Protein AF-A0A8B6GNH7-F1 (afdb_monomer)

Sequence (409 aa):
MNNDRKPNVSIVDEAGMYIAVHKNNKDAKFLVDTGATLSIISSSFYYQLNNKPILEECNKQITSANGGFLTVKGKGTFNVRIGDTFFQVEAVVADIRADGILGLDFLKDNDCVIDVVAKKLIVSGKDYPVQFEGKLGCYRIVAAETISIPPESEMVISCVVCVPKGQTMKHFEGIVEPLENKLEQNGPLVARTLVNTDDQVPIRLMNLCKEVQIIHKGTSIGQVHEVISISDQKQHNADPEISLRPDLQNLLEKSSKHLNSDQERQLRELILRYKESFAETDKDLGRTTLVKHKINTGDAPAFKEPPRRTPVHLQCELDKNIDEMLEKDILEGESVEPLESPETLSDINEEIVEREPEVLEHVESGPIEGEEQHTLEEGPRENIGTSSNFSNWSGRRRQPPVWMKDYSD

Structure (mmCIF, N/CA/C/O backbone):
data_AF-A0A8B6GNH7-F1
#
_entry.id   AF-A0A8B6GNH7-F1
#
loop_
_atom_site.group_PDB
_atom_site.id
_atom_site.type_symbol
_atom_site.label_atom_id
_atom_site.label_alt_id
_atom_site.label_comp_id
_atom_site.label_asym_id
_atom_site.label_entity_id
_atom_site.label_seq_id
_atom_site.pdbx_PDB_ins_code
_atom_site.Cartn_x
_atom_site.Cartn_y
_atom_site.Cartn_z
_atom_site.occupancy
_atom_site.B_iso_or_equiv
_atom_site.auth_seq_id
_atom_site.auth_comp_id
_atom_site.auth_asym_id
_atom_site.auth_atom_id
_atom_site.pdbx_PDB_model_num
ATOM 1 N N . MET A 1 1 ? 0.425 37.964 8.852 1.00 32.31 1 MET A N 1
ATOM 2 C CA . MET A 1 1 ? -0.764 37.083 8.861 1.00 32.31 1 MET A CA 1
ATOM 3 C C . MET A 1 1 ? -0.622 36.127 7.686 1.00 32.31 1 MET A C 1
ATOM 5 O O . MET A 1 1 ? -1.133 36.427 6.616 1.00 32.31 1 MET A O 1
ATOM 9 N N . ASN A 1 2 ? 0.123 35.031 7.856 1.00 25.50 2 ASN A N 1
ATOM 10 C CA . ASN A 1 2 ? 0.268 34.032 6.795 1.00 25.50 2 ASN A CA 1
ATOM 11 C C . ASN A 1 2 ? -0.857 33.013 6.927 1.00 25.50 2 ASN A C 1
ATOM 13 O O . ASN A 1 2 ? -1.128 32.521 8.021 1.00 25.50 2 ASN A O 1
ATOM 17 N N . ASN A 1 3 ? -1.538 32.762 5.817 1.00 28.33 3 ASN A N 1
ATOM 18 C CA . ASN A 1 3 ? -2.691 31.882 5.749 1.00 28.33 3 ASN A CA 1
ATOM 19 C C . ASN A 1 3 ? -2.305 30.689 4.871 1.00 28.33 3 ASN A C 1
ATOM 21 O O . ASN A 1 3 ? -2.696 30.617 3.705 1.00 28.33 3 ASN A O 1
ATOM 25 N N . ASP A 1 4 ? -1.468 29.805 5.424 1.00 30.75 4 ASP A N 1
ATOM 26 C CA . ASP A 1 4 ? -0.918 28.637 4.731 1.00 30.75 4 ASP A CA 1
ATOM 27 C C . ASP A 1 4 ? -2.023 27.611 4.451 1.00 30.75 4 ASP A C 1
ATOM 29 O O . ASP A 1 4 ? -2.233 26.638 5.182 1.00 30.75 4 ASP A O 1
ATOM 33 N N . ARG A 1 5 ? -2.752 27.834 3.356 1.00 31.53 5 ARG A N 1
ATOM 34 C CA . ARG A 1 5 ? -3.669 26.851 2.783 1.00 31.53 5 ARG A CA 1
ATOM 35 C C . ARG A 1 5 ? -2.855 25.716 2.173 1.00 31.53 5 ARG A C 1
ATOM 37 O O . ARG A 1 5 ? -2.514 25.750 0.994 1.00 31.53 5 ARG A O 1
ATOM 44 N N . LYS A 1 6 ? -2.573 24.696 2.987 1.00 30.03 6 LYS A N 1
ATOM 45 C CA . LYS A 1 6 ? -2.115 23.393 2.491 1.00 30.03 6 LYS A CA 1
ATOM 46 C C . LYS A 1 6 ? -3.086 22.885 1.411 1.00 30.03 6 LYS A C 1
ATOM 48 O O . LYS A 1 6 ? -4.297 23.048 1.581 1.00 30.03 6 LYS A O 1
ATOM 53 N N . PRO A 1 7 ? -2.592 22.269 0.324 1.00 25.17 7 PRO A N 1
ATOM 54 C CA . PRO A 1 7 ? -3.463 21.658 -0.669 1.00 25.17 7 PRO A CA 1
ATOM 55 C C . PRO A 1 7 ? -4.258 20.512 -0.031 1.00 25.17 7 PRO A C 1
ATOM 57 O O . PRO A 1 7 ? -3.689 19.649 0.639 1.00 25.17 7 PRO A O 1
ATOM 60 N N . ASN A 1 8 ? -5.572 20.494 -0.261 1.00 25.88 8 ASN A N 1
ATOM 61 C CA . ASN A 1 8 ? -6.423 19.364 0.105 1.00 25.88 8 ASN A CA 1
ATOM 62 C C . ASN A 1 8 ? -6.134 18.195 -0.842 1.00 25.88 8 ASN A C 1
ATOM 64 O O . ASN A 1 8 ? -6.790 18.036 -1.870 1.00 25.88 8 ASN A O 1
ATOM 68 N N . VAL A 1 9 ? -5.164 17.362 -0.474 1.00 25.72 9 VAL A N 1
ATOM 69 C CA . VAL A 1 9 ? -5.103 15.988 -0.970 1.00 25.72 9 VAL A CA 1
ATOM 70 C C . VAL A 1 9 ? -6.256 15.242 -0.307 1.00 25.72 9 VAL A C 1
ATOM 72 O O . VAL A 1 9 ? -6.260 15.068 0.911 1.00 25.72 9 VAL A O 1
ATOM 75 N N . SER A 1 10 ? -7.245 14.811 -1.089 1.00 27.55 10 SER A N 1
ATOM 76 C CA . SER A 1 10 ? -8.226 13.824 -0.637 1.00 27.55 10 SER A CA 1
ATOM 77 C C . SER A 1 10 ? -7.521 12.473 -0.545 1.00 27.55 10 SER A C 1
ATOM 79 O O . SER A 1 10 ? -7.507 11.700 -1.504 1.00 27.55 10 SER A O 1
ATOM 81 N N . ILE A 1 11 ? -6.857 12.243 0.586 1.00 31.59 11 ILE A N 1
ATOM 82 C CA . ILE A 1 11 ? -6.224 10.968 0.912 1.00 31.59 11 ILE A CA 1
ATOM 83 C C . ILE A 1 11 ? -7.331 9.913 0.929 1.00 31.59 11 ILE A C 1
ATOM 85 O O . ILE A 1 11 ? -8.349 10.091 1.592 1.00 31.59 11 ILE A O 1
ATOM 89 N N . VAL A 1 12 ? -7.149 8.840 0.162 1.00 35.72 12 VAL A N 1
ATOM 90 C CA . VAL A 1 12 ? -8.037 7.679 0.224 1.00 35.72 12 VAL A CA 1
ATOM 91 C C . VAL A 1 12 ? -7.706 6.945 1.519 1.00 35.72 12 VAL A C 1
ATOM 93 O O . VAL A 1 12 ? -6.596 6.428 1.656 1.00 35.72 12 VAL A O 1
ATOM 96 N N . ASP A 1 13 ? -8.641 6.946 2.468 1.00 46.59 13 ASP A N 1
ATOM 97 C CA . ASP A 1 13 ? -8.508 6.200 3.720 1.00 46.59 13 ASP A CA 1
ATOM 98 C C . ASP A 1 13 ? -8.285 4.705 3.432 1.00 46.59 13 ASP A C 1
ATOM 100 O O . ASP A 1 13 ? -8.856 4.141 2.490 1.00 46.59 13 ASP A O 1
ATOM 104 N N . GLU A 1 14 ? -7.432 4.058 4.230 1.00 56.16 14 GLU A N 1
ATOM 105 C CA . GLU A 1 14 ? -7.139 2.631 4.074 1.00 56.16 14 GLU A CA 1
ATOM 106 C C . GLU A 1 14 ? -8.408 1.795 4.300 1.00 56.16 14 GLU A C 1
ATOM 108 O O . GLU A 1 14 ? -9.231 2.092 5.163 1.00 56.16 14 GLU A O 1
ATOM 113 N N . ALA A 1 15 ? -8.606 0.753 3.488 1.00 69.69 15 ALA A N 1
ATOM 114 C CA . ALA A 1 15 ? -9.810 -0.062 3.589 1.00 69.69 15 ALA A CA 1
ATOM 115 C C . ALA A 1 15 ? -9.758 -0.938 4.848 1.00 69.69 15 ALA A C 1
ATOM 117 O O . ALA A 1 15 ? -8.858 -1.766 4.993 1.00 69.69 15 ALA A O 1
ATOM 118 N N . GLY A 1 16 ? -10.727 -0.778 5.751 1.00 81.44 16 GLY A N 1
ATOM 119 C CA . GLY A 1 16 ? -10.646 -1.395 7.071 1.00 81.44 16 GLY A CA 1
ATOM 120 C C . GLY A 1 16 ? -11.861 -1.179 7.969 1.00 81.44 16 GLY A C 1
ATOM 121 O O . GLY A 1 16 ? -12.790 -0.435 7.653 1.00 81.44 16 GLY A O 1
ATOM 122 N N . MET A 1 17 ? -11.853 -1.863 9.114 1.00 89.00 17 MET A N 1
ATOM 123 C CA . MET A 1 17 ? -12.857 -1.709 10.168 1.00 89.00 17 MET A CA 1
ATOM 124 C C . MET A 1 17 ? -12.319 -0.753 11.231 1.00 89.00 17 MET A C 1
ATOM 126 O O . MET A 1 17 ? -11.419 -1.106 11.985 1.00 89.00 17 MET A O 1
ATOM 130 N N . TYR A 1 18 ? -12.869 0.454 11.292 1.00 91.19 18 TYR A N 1
ATOM 131 C CA . TYR A 1 18 ? -12.459 1.503 12.218 1.00 91.19 18 TYR A CA 1
ATOM 132 C C . TYR A 1 18 ? -13.396 1.595 13.414 1.00 91.19 18 TYR A C 1
ATOM 134 O O . TYR A 1 18 ? -14.620 1.540 13.277 1.00 91.19 18 TYR A O 1
ATOM 142 N N . ILE A 1 19 ? -12.825 1.801 14.595 1.00 92.88 19 ILE A N 1
ATOM 143 C CA . ILE A 1 19 ? -13.567 2.068 15.822 1.00 92.88 19 ILE A CA 1
ATOM 144 C C . ILE A 1 19 ? -13.322 3.500 16.298 1.00 92.88 19 ILE A C 1
ATOM 146 O O . ILE A 1 19 ? -12.208 4.023 16.215 1.00 92.88 19 ILE A O 1
ATOM 150 N N . ALA A 1 20 ? -14.381 4.146 16.788 1.00 89.62 20 ALA A N 1
ATOM 151 C CA . ALA A 1 20 ? -14.292 5.481 17.364 1.00 89.62 20 ALA A CA 1
ATOM 152 C C . ALA A 1 20 ? -13.631 5.409 18.748 1.00 89.62 20 ALA A C 1
ATOM 154 O O . ALA A 1 20 ? -14.123 4.733 19.657 1.00 89.62 20 ALA A O 1
ATOM 155 N N . VAL A 1 21 ? -12.521 6.127 18.898 1.00 88.81 21 VAL A N 1
ATOM 156 C CA . VAL A 1 21 ? -11.719 6.186 20.118 1.00 88.81 21 VAL A CA 1
ATOM 157 C C . VAL A 1 21 ? -11.663 7.625 20.608 1.00 88.81 21 VAL A C 1
ATOM 159 O O . VAL A 1 21 ? -11.386 8.550 19.853 1.00 88.81 21 VAL A O 1
ATOM 162 N N . HIS A 1 22 ? -11.891 7.820 21.901 1.00 83.56 22 HIS A N 1
ATOM 163 C CA . HIS A 1 22 ? -11.845 9.124 22.543 1.00 83.56 22 HIS A CA 1
ATOM 164 C C . HIS A 1 22 ? -10.719 9.166 23.578 1.00 83.56 22 HIS A C 1
ATOM 166 O O . HIS A 1 22 ? -10.618 8.296 24.447 1.00 83.56 22 HIS A O 1
ATOM 172 N N . LYS A 1 23 ? -9.886 10.207 23.546 1.00 76.44 23 LYS A N 1
ATOM 173 C CA . LYS A 1 23 ? -8.804 10.404 24.517 1.00 76.44 23 LYS A CA 1
ATOM 174 C C . LYS A 1 23 ? -8.603 11.886 24.814 1.00 76.44 23 LYS A C 1
ATOM 176 O O . LYS A 1 23 ? -8.333 12.667 23.912 1.00 76.44 23 LYS A O 1
ATOM 181 N N . ASN A 1 24 ? -8.686 12.274 26.090 1.00 69.81 24 ASN A N 1
ATOM 182 C CA . ASN A 1 24 ? -8.405 13.641 26.563 1.00 69.81 24 ASN A CA 1
ATOM 183 C C . ASN A 1 24 ? -9.133 14.750 25.760 1.00 69.81 24 ASN A C 1
ATOM 185 O O . ASN A 1 24 ? -8.512 15.735 25.365 1.00 69.81 24 ASN A O 1
ATOM 189 N N . ASN A 1 25 ? -10.438 14.578 25.513 1.00 66.50 25 ASN A N 1
ATOM 190 C CA . ASN A 1 25 ? -11.287 15.452 24.680 1.00 66.50 25 ASN A CA 1
ATOM 191 C C . ASN A 1 25 ? -10.865 15.569 23.201 1.00 66.50 25 ASN A C 1
ATOM 193 O O . ASN A 1 25 ? -11.201 16.552 22.542 1.00 66.50 25 ASN A O 1
ATOM 197 N N . LYS A 1 26 ? -10.158 14.567 22.670 1.00 76.94 26 LYS A N 1
ATOM 198 C CA . LYS A 1 26 ? -9.993 14.361 21.231 1.00 76.94 26 LYS A CA 1
ATOM 199 C C . LYS A 1 26 ? -10.629 13.056 20.790 1.00 76.94 26 LYS A C 1
ATOM 201 O O . LYS A 1 26 ? -10.508 12.042 21.480 1.00 76.94 26 LYS A O 1
ATOM 206 N N . ASP A 1 27 ? -11.253 13.123 19.628 1.00 85.06 27 ASP A N 1
ATOM 207 C CA . ASP A 1 27 ? -11.853 11.997 18.932 1.00 85.06 27 ASP A CA 1
ATOM 208 C C . ASP A 1 27 ? -10.869 11.533 17.854 1.00 85.06 27 ASP A C 1
ATOM 210 O O . ASP A 1 27 ? -10.176 12.353 17.250 1.00 85.06 27 ASP A O 1
ATOM 214 N N . ALA A 1 28 ? -10.786 10.223 17.660 1.00 89.19 28 ALA A N 1
ATOM 215 C CA . ALA A 1 28 ? -9.868 9.558 16.749 1.00 89.19 28 ALA A CA 1
ATOM 216 C C . ALA A 1 28 ? -10.506 8.290 16.180 1.00 89.19 28 ALA A C 1
ATOM 218 O O . ALA A 1 28 ? -11.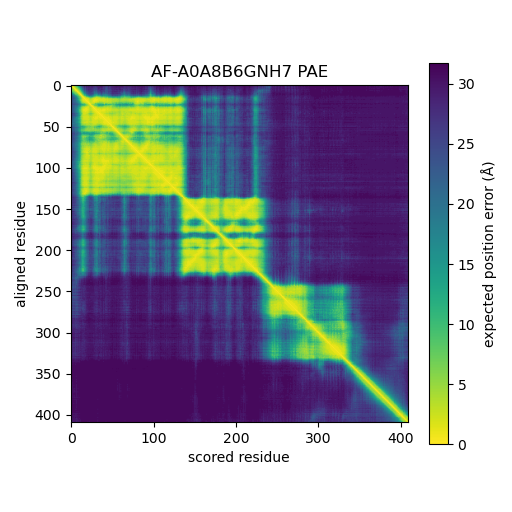409 7.706 16.791 1.00 89.19 28 ALA A O 1
ATOM 219 N N . LYS A 1 29 ? -10.003 7.829 15.036 1.00 90.06 29 LYS A N 1
ATOM 220 C CA . LYS A 1 29 ? -10.396 6.550 14.436 1.00 90.06 29 LYS A CA 1
ATOM 221 C C . LYS A 1 29 ? -9.237 5.569 14.482 1.00 90.06 29 LYS A C 1
ATOM 223 O O . LYS A 1 29 ? -8.197 5.797 13.868 1.00 90.06 29 LYS A O 1
ATOM 228 N N . PHE A 1 30 ? -9.421 4.468 15.203 1.00 93.75 30 PHE A N 1
ATOM 229 C CA . PHE A 1 30 ? -8.415 3.411 15.272 1.00 93.75 30 PHE A CA 1
ATOM 230 C C . PHE A 1 30 ? -8.833 2.260 14.361 1.00 93.75 30 PHE A C 1
ATOM 232 O O . PHE A 1 30 ? -9.972 1.798 14.433 1.00 93.75 30 PHE A O 1
ATOM 239 N N . LEU A 1 31 ? -7.916 1.794 13.517 1.00 93.50 31 LEU A N 1
ATOM 240 C CA . LEU A 1 31 ? -8.112 0.598 12.704 1.00 93.50 31 LEU A CA 1
ATOM 241 C C . LEU A 1 31 ? -8.087 -0.643 13.608 1.00 93.50 31 LEU A C 1
ATOM 243 O O . LEU A 1 31 ? -7.182 -0.798 14.424 1.00 93.50 31 LEU A O 1
ATOM 247 N N . VAL A 1 32 ? -9.061 -1.534 13.460 1.00 94.19 32 VAL A N 1
ATOM 248 C CA . VAL A 1 32 ? -9.078 -2.859 14.090 1.00 94.19 32 VAL A CA 1
ATOM 249 C C . VAL A 1 32 ? -8.358 -3.822 13.145 1.00 94.19 32 VAL A C 1
ATOM 251 O O . VAL A 1 32 ? -8.929 -4.214 12.127 1.00 94.19 32 VAL A O 1
ATOM 254 N N . ASP A 1 33 ? -7.109 -4.182 13.454 1.00 91.69 33 ASP A N 1
ATOM 255 C CA . ASP A 1 33 ? -6.244 -4.928 12.532 1.00 91.69 33 ASP A CA 1
ATOM 256 C C . ASP A 1 33 ? -5.717 -6.236 13.141 1.00 91.69 33 ASP A C 1
ATOM 258 O O . ASP A 1 33 ? -4.859 -6.256 14.022 1.00 91.69 33 ASP A O 1
ATOM 262 N N . THR A 1 34 ? -6.196 -7.361 12.611 1.00 90.19 34 THR A N 1
ATOM 263 C CA . THR A 1 34 ? -5.702 -8.702 12.962 1.00 90.19 34 THR A CA 1
ATOM 264 C C . THR A 1 34 ? -4.356 -9.058 12.321 1.00 90.19 34 THR A C 1
ATOM 266 O O . THR A 1 34 ? -3.765 -10.070 12.691 1.00 90.19 34 THR A O 1
ATOM 269 N N . GLY A 1 35 ? -3.886 -8.285 11.338 1.00 86.00 35 GLY A N 1
ATOM 270 C CA . GLY A 1 35 ? -2.560 -8.415 10.728 1.00 86.00 35 GLY A CA 1
ATOM 271 C C . GLY A 1 35 ? -1.459 -7.707 11.526 1.00 86.00 35 GLY A C 1
ATOM 272 O O . GLY A 1 35 ? -0.305 -8.140 11.504 1.00 86.00 35 GLY A O 1
ATOM 273 N N . ALA A 1 36 ? -1.806 -6.669 12.291 1.00 86.75 36 ALA A N 1
ATOM 274 C CA . ALA A 1 36 ? -0.884 -5.984 13.187 1.00 86.75 36 ALA A CA 1
ATOM 275 C C . ALA A 1 36 ? -0.612 -6.820 14.448 1.00 86.75 36 ALA A C 1
ATOM 277 O O . ALA A 1 36 ? -1.508 -7.118 15.233 1.00 86.75 36 ALA A O 1
ATOM 278 N N . THR A 1 37 ? 0.652 -7.179 14.692 1.00 88.75 37 THR A N 1
ATOM 279 C CA . THR A 1 37 ? 1.044 -7.886 15.931 1.00 88.75 37 THR A CA 1
ATOM 280 C C . THR A 1 37 ? 0.997 -6.978 17.163 1.00 88.75 37 THR A C 1
ATOM 282 O O . THR A 1 37 ? 0.754 -7.467 18.263 1.00 88.75 37 THR A O 1
ATOM 285 N N . LEU A 1 38 ? 1.241 -5.678 16.974 1.00 91.00 38 LEU A N 1
ATOM 286 C CA . LEU A 1 38 ? 1.308 -4.671 18.030 1.00 91.00 38 LEU A CA 1
ATOM 287 C C . LEU A 1 38 ? 0.295 -3.557 17.774 1.00 91.00 38 LEU A C 1
ATOM 289 O O . LEU A 1 38 ? 0.086 -3.168 16.624 1.00 91.00 38 LEU A O 1
ATOM 293 N N . SER A 1 39 ? -0.257 -2.997 18.842 1.00 95.00 39 SER A N 1
ATOM 294 C CA . SER A 1 39 ? -1.058 -1.780 18.794 1.00 95.00 39 SER A CA 1
ATOM 295 C C . SER A 1 39 ? -0.163 -0.557 18.591 1.00 95.00 39 SER A C 1
ATOM 297 O O . SER A 1 39 ? 0.914 -0.425 19.184 1.00 95.00 39 SER A O 1
ATOM 299 N N . ILE A 1 40 ? -0.605 0.357 17.728 1.00 94.50 40 ILE A N 1
ATOM 300 C CA . ILE A 1 40 ? 0.169 1.527 17.296 1.00 94.50 40 ILE A CA 1
ATOM 301 C C . ILE A 1 40 ? -0.678 2.784 17.476 1.00 94.50 40 ILE A C 1
ATOM 303 O O . ILE A 1 40 ? -1.876 2.788 17.214 1.00 94.50 40 ILE A O 1
ATOM 307 N N . ILE A 1 41 ? -0.054 3.876 17.903 1.00 94.19 41 ILE A N 1
ATOM 308 C CA . ILE A 1 41 ? -0.638 5.218 17.883 1.00 94.19 41 ILE A CA 1
ATOM 309 C C . ILE A 1 41 ? 0.190 6.081 16.939 1.00 94.19 41 ILE A C 1
ATOM 311 O O . ILE A 1 41 ? 1.421 6.034 16.968 1.00 94.19 41 ILE A O 1
ATOM 315 N N . SER A 1 42 ? -0.465 6.886 16.105 1.00 92.81 42 SER A N 1
ATOM 316 C CA . SER A 1 42 ? 0.266 7.764 15.200 1.00 92.81 42 SER A CA 1
ATOM 317 C C . SER A 1 42 ? 1.007 8.857 15.965 1.00 92.81 42 SER A C 1
ATOM 319 O O . SER A 1 42 ? 0.501 9.413 16.945 1.00 92.81 42 SER A O 1
ATOM 321 N N . SER A 1 43 ? 2.201 9.228 15.503 1.00 91.12 43 SER A N 1
ATOM 322 C CA . SER A 1 43 ? 2.916 10.391 16.041 1.00 91.12 43 SER A CA 1
ATOM 323 C C . SER A 1 43 ? 2.046 11.652 15.996 1.00 91.12 43 SER A C 1
ATOM 325 O O . SER A 1 43 ? 2.044 12.440 16.942 1.00 91.12 43 SER A O 1
ATOM 327 N N . SER A 1 44 ? 1.268 11.840 14.924 1.00 89.19 44 SER A N 1
ATOM 328 C CA . SER A 1 44 ? 0.374 12.989 14.753 1.00 89.19 44 SER A CA 1
ATOM 329 C C . SER A 1 44 ? -0.748 13.019 15.796 1.00 89.19 44 SER A C 1
ATOM 331 O O . SER A 1 44 ? -1.021 14.091 16.342 1.00 89.19 44 SER A O 1
ATOM 333 N N . PHE A 1 45 ? -1.360 11.879 16.135 1.00 89.81 45 PHE A N 1
ATOM 334 C CA . PHE A 1 45 ? -2.353 11.800 17.208 1.00 89.81 45 PHE A CA 1
ATOM 335 C C . PHE A 1 45 ? -1.700 11.911 18.593 1.00 89.81 45 PHE A C 1
ATOM 337 O O . PHE A 1 45 ? -2.186 12.658 19.443 1.00 89.81 45 PHE A O 1
ATOM 344 N N . TYR A 1 46 ? -0.543 11.279 18.813 1.00 91.56 46 TYR A N 1
ATOM 345 C CA . TYR A 1 46 ? 0.220 11.386 20.060 1.00 91.56 46 TYR A CA 1
ATOM 346 C C . TYR A 1 46 ? 0.590 12.839 20.401 1.00 91.56 46 TYR A C 1
ATOM 348 O O . TYR A 1 46 ? 0.291 13.325 21.498 1.00 91.56 46 TYR A O 1
ATOM 356 N N . TYR A 1 47 ? 1.194 13.578 19.462 1.00 89.38 47 TYR A N 1
ATOM 357 C CA . TYR A 1 47 ? 1.588 14.972 19.696 1.00 89.38 47 TYR A CA 1
ATOM 358 C C . TYR A 1 47 ? 0.396 15.909 19.908 1.00 89.38 47 TYR A C 1
ATOM 360 O O . TYR A 1 47 ? 0.562 16.970 20.514 1.00 89.38 47 TYR A O 1
ATOM 368 N N . GLN A 1 48 ? -0.794 15.497 19.477 1.00 87.25 48 GLN A N 1
ATOM 369 C CA . GLN A 1 48 ? -2.044 16.217 19.652 1.00 87.25 48 GLN A CA 1
ATOM 370 C C . GLN A 1 48 ? -2.690 16.074 21.039 1.00 87.25 48 GLN A C 1
ATOM 372 O O . GLN A 1 48 ? -3.614 16.839 21.324 1.00 87.25 48 GLN A O 1
ATOM 377 N N . LEU A 1 49 ? -2.259 15.130 21.882 1.00 85.50 49 LEU A N 1
ATOM 378 C CA . LEU A 1 49 ? -2.816 14.922 23.224 1.00 85.50 49 LEU A CA 1
ATOM 379 C C . LEU A 1 49 ? -2.316 15.980 24.216 1.00 85.50 49 LEU A C 1
ATOM 381 O O . LEU A 1 49 ? -1.132 16.298 24.230 1.00 85.50 49 LEU A O 1
ATOM 385 N N . ASN A 1 50 ? -3.182 16.462 25.111 1.00 77.62 50 ASN A N 1
ATOM 386 C CA . ASN A 1 50 ? -2.771 17.416 26.153 1.00 77.62 50 ASN A CA 1
ATOM 387 C C . ASN A 1 50 ? -1.955 16.732 27.268 1.00 77.62 50 ASN A C 1
ATOM 389 O O . ASN A 1 50 ? -0.871 17.190 27.611 1.00 77.62 50 ASN A O 1
ATOM 393 N N . ASN A 1 51 ? -2.439 15.591 27.773 1.00 79.62 51 ASN A N 1
ATOM 394 C CA . ASN A 1 51 ? -1.732 14.757 28.752 1.00 79.62 51 ASN A CA 1
ATOM 395 C C . ASN A 1 51 ? -1.147 13.529 28.039 1.00 79.62 51 ASN A C 1
ATOM 397 O O . ASN A 1 51 ? -1.834 12.516 27.865 1.00 79.62 51 ASN A O 1
ATOM 401 N N . LYS A 1 52 ? 0.097 13.652 27.571 1.00 83.19 52 LYS A N 1
ATOM 402 C CA . LYS A 1 52 ? 0.853 12.579 26.905 1.00 83.19 52 LYS A CA 1
ATOM 403 C C . LYS A 1 52 ? 1.485 11.663 27.962 1.00 83.19 52 LYS A C 1
ATOM 405 O O . LYS A 1 52 ? 2.080 12.197 28.898 1.00 83.19 52 LYS A O 1
ATOM 410 N N . PRO A 1 53 ? 1.383 10.325 27.851 1.00 85.38 53 PRO A N 1
ATOM 411 C CA . PRO A 1 53 ? 2.234 9.444 28.645 1.00 85.38 53 PRO A CA 1
ATOM 412 C C . PRO A 1 53 ? 3.698 9.642 28.233 1.00 85.38 53 PRO A C 1
ATOM 414 O O . PRO A 1 53 ? 3.978 9.967 27.079 1.00 85.38 53 PRO A O 1
ATOM 417 N N . ILE A 1 54 ? 4.623 9.445 29.170 1.00 88.00 54 ILE A N 1
ATOM 418 C CA . ILE A 1 54 ? 6.055 9.391 28.855 1.00 88.00 54 ILE A CA 1
ATOM 419 C C . ILE A 1 54 ? 6.292 8.140 28.003 1.00 88.00 54 ILE A C 1
ATOM 421 O O . ILE A 1 54 ? 5.722 7.088 28.294 1.00 88.00 54 ILE A O 1
ATOM 425 N N . LEU A 1 55 ? 7.093 8.270 26.945 1.00 91.81 55 LEU A N 1
ATOM 426 C CA . LEU A 1 55 ? 7.462 7.143 26.096 1.00 91.81 55 LEU A CA 1
ATOM 427 C C . LEU A 1 55 ? 8.772 6.523 26.578 1.00 91.81 55 LEU A C 1
ATOM 429 O O . LEU A 1 55 ? 9.751 7.229 26.813 1.00 91.81 55 LEU A O 1
ATOM 433 N N . GLU A 1 56 ? 8.778 5.202 26.678 1.00 91.06 56 GLU A N 1
ATOM 434 C CA . GLU A 1 56 ? 9.964 4.383 26.888 1.00 91.06 56 GLU A CA 1
ATOM 435 C C . GLU A 1 56 ? 10.669 4.124 25.550 1.00 91.06 56 GLU A C 1
ATOM 437 O O . GLU A 1 56 ? 10.034 4.026 24.492 1.00 91.06 56 GLU A O 1
ATOM 442 N N . GLU A 1 57 ? 11.995 4.007 25.585 1.00 85.31 57 GLU A N 1
ATOM 443 C CA . GLU A 1 57 ? 12.803 3.766 24.392 1.00 85.31 57 GLU A CA 1
ATOM 444 C C . GLU A 1 57 ? 12.545 2.357 23.833 1.00 85.31 57 GLU A C 1
ATOM 446 O O . GLU A 1 57 ? 12.653 1.348 24.532 1.00 85.31 57 GLU A O 1
ATOM 451 N N . CYS A 1 58 ? 12.184 2.277 22.551 1.00 77.25 58 CYS A N 1
ATOM 452 C CA . CYS A 1 58 ? 11.815 1.021 21.908 1.00 77.25 58 CYS A CA 1
ATOM 453 C C . CYS A 1 58 ? 12.909 0.576 20.931 1.00 77.25 58 CYS A C 1
ATOM 455 O O . CYS A 1 58 ? 12.853 0.868 19.740 1.00 77.25 58 CYS A O 1
ATOM 457 N N . ASN A 1 59 ? 13.879 -0.193 21.429 1.00 67.44 59 ASN A N 1
ATOM 458 C CA . ASN A 1 59 ? 15.006 -0.728 20.647 1.00 67.44 59 ASN A CA 1
ATOM 459 C C . ASN A 1 59 ? 14.618 -1.888 19.701 1.00 67.44 59 ASN A C 1
ATOM 461 O O . ASN A 1 59 ? 15.422 -2.779 19.432 1.00 67.44 59 ASN A O 1
ATOM 465 N N . LYS A 1 60 ? 13.367 -1.921 19.224 1.00 67.25 60 LYS A N 1
ATOM 466 C CA . LYS A 1 60 ? 12.847 -2.939 18.304 1.00 67.25 60 LYS A CA 1
ATOM 467 C C . LYS A 1 60 ? 12.497 -2.289 16.973 1.00 67.25 60 LYS A C 1
ATOM 469 O O . LYS A 1 60 ? 11.657 -1.398 16.912 1.00 67.25 60 LYS A O 1
ATOM 474 N N . GLN A 1 61 ? 13.112 -2.781 15.906 1.00 74.25 61 GLN A N 1
ATOM 475 C CA . GLN A 1 61 ? 12.788 -2.386 14.542 1.00 74.25 61 GLN A CA 1
ATOM 476 C C . GLN A 1 61 ? 11.425 -2.978 14.162 1.00 74.25 61 GLN A C 1
ATOM 478 O O . GLN A 1 61 ? 11.273 -4.197 14.094 1.00 74.25 61 GLN A O 1
ATOM 483 N N . ILE A 1 62 ? 10.420 -2.118 13.974 1.00 78.19 62 ILE A N 1
ATOM 484 C CA . ILE A 1 62 ? 9.062 -2.536 13.609 1.00 78.19 62 ILE A CA 1
ATOM 485 C C . ILE A 1 62 ? 8.906 -2.446 12.096 1.00 78.19 62 ILE A C 1
ATOM 487 O O . ILE A 1 62 ? 9.177 -1.406 11.493 1.00 78.19 62 ILE A O 1
ATOM 491 N N . THR A 1 63 ? 8.446 -3.539 11.499 1.00 76.69 63 THR A N 1
ATOM 492 C CA . THR A 1 63 ? 8.196 -3.654 10.062 1.00 76.69 63 THR A CA 1
ATOM 493 C C . THR A 1 63 ? 6.701 -3.507 9.785 1.00 76.69 63 THR A C 1
ATOM 495 O O . THR A 1 63 ? 5.871 -4.090 10.479 1.00 76.69 63 THR A O 1
ATOM 498 N N . SER A 1 64 ? 6.367 -2.713 8.774 1.00 74.06 64 SER A N 1
ATOM 499 C CA . SER A 1 64 ? 5.019 -2.529 8.237 1.00 74.06 64 SER A CA 1
ATOM 500 C C . SER A 1 64 ? 4.611 -3.708 7.338 1.00 74.06 64 SER A C 1
ATOM 502 O O . SER A 1 64 ? 5.455 -4.479 6.879 1.00 74.06 64 SER A O 1
ATOM 504 N N . ALA A 1 65 ? 3.318 -3.831 7.025 1.00 64.00 65 ALA A N 1
ATOM 505 C CA . ALA A 1 65 ? 2.786 -4.871 6.139 1.00 64.00 65 ALA A CA 1
ATOM 506 C C . ALA A 1 65 ? 3.375 -4.842 4.709 1.00 64.00 65 ALA A C 1
ATOM 508 O O . ALA A 1 65 ? 3.339 -5.853 4.014 1.00 64.00 65 ALA A O 1
ATOM 509 N N . ASN A 1 66 ? 3.955 -3.712 4.285 1.00 59.00 66 ASN A N 1
ATOM 510 C CA . ASN A 1 66 ? 4.669 -3.557 3.010 1.00 59.00 66 ASN A CA 1
ATOM 511 C C . ASN A 1 66 ? 6.181 -3.871 3.090 1.00 59.00 66 ASN A C 1
ATOM 513 O O . ASN A 1 66 ? 6.926 -3.526 2.181 1.00 59.00 66 ASN A O 1
ATOM 517 N N . GLY A 1 67 ? 6.668 -4.447 4.195 1.00 58.91 67 GLY A N 1
ATOM 518 C CA . GLY A 1 67 ? 8.089 -4.763 4.391 1.00 58.91 67 GLY A CA 1
ATOM 519 C C . GLY A 1 67 ? 8.988 -3.564 4.732 1.00 58.91 67 GLY A C 1
ATOM 520 O O . GLY A 1 67 ? 10.151 -3.765 5.079 1.00 58.91 67 GLY A O 1
ATOM 521 N N . GLY A 1 68 ? 8.473 -2.331 4.688 1.00 71.75 68 GLY A N 1
ATOM 522 C CA . GLY A 1 68 ? 9.200 -1.129 5.101 1.00 71.75 68 GLY A CA 1
ATOM 523 C C . GLY A 1 68 ? 9.292 -0.983 6.624 1.00 71.75 68 GLY A C 1
ATOM 524 O O . GLY A 1 68 ? 8.454 -1.498 7.363 1.00 71.75 68 GLY A O 1
ATOM 525 N N . PHE A 1 69 ? 10.290 -0.247 7.114 1.00 75.31 69 PHE A N 1
ATOM 526 C CA . PHE A 1 69 ? 10.453 0.018 8.548 1.00 75.31 69 PHE A CA 1
ATOM 527 C C . PHE A 1 69 ? 9.660 1.248 8.997 1.00 75.31 69 PHE A C 1
ATOM 529 O O . PHE A 1 69 ? 9.669 2.280 8.328 1.00 75.31 69 PHE A O 1
ATOM 536 N N . LEU A 1 70 ? 8.998 1.152 10.152 1.00 79.44 70 LEU A N 1
ATOM 537 C CA . LEU A 1 70 ? 8.288 2.272 10.767 1.00 79.44 70 LEU A CA 1
ATOM 538 C C . LEU A 1 70 ? 9.235 3.123 11.622 1.00 79.44 70 LEU A C 1
ATOM 540 O O . LEU A 1 70 ? 10.005 2.602 12.431 1.00 79.44 70 LEU A O 1
ATOM 544 N N . THR A 1 71 ? 9.120 4.447 11.508 1.00 81.88 71 THR A N 1
ATOM 545 C CA . THR A 1 71 ? 9.840 5.386 12.379 1.00 81.88 71 THR A CA 1
ATOM 546 C C . THR A 1 71 ? 9.173 5.434 13.753 1.00 81.88 71 THR A C 1
ATOM 548 O O . THR A 1 71 ? 8.198 6.159 13.965 1.00 81.88 71 THR A O 1
ATOM 551 N N . VAL A 1 72 ? 9.706 4.657 14.694 1.00 88.12 72 VAL A N 1
ATOM 552 C CA . VAL A 1 72 ? 9.231 4.572 16.081 1.00 88.12 72 VAL A CA 1
ATOM 553 C C . VAL A 1 72 ? 9.754 5.750 16.915 1.00 88.12 72 VAL A C 1
ATOM 555 O O . VAL A 1 72 ? 10.927 6.105 16.833 1.00 88.12 72 VAL A O 1
ATOM 558 N N . LYS A 1 73 ? 8.887 6.356 17.737 1.00 88.50 73 LYS A N 1
ATOM 559 C CA . LYS A 1 73 ? 9.238 7.411 18.714 1.00 88.50 73 LYS A CA 1
ATOM 560 C C . LYS A 1 73 ? 9.368 6.885 20.151 1.00 88.50 73 LYS A C 1
ATOM 562 O O . LYS A 1 73 ? 9.898 7.589 21.003 1.00 88.50 73 LYS A O 1
ATOM 567 N N . GLY A 1 74 ? 8.859 5.682 20.417 1.00 92.00 74 GLY A N 1
ATOM 568 C CA . GLY A 1 74 ? 8.895 5.004 21.716 1.00 92.00 74 GLY A CA 1
ATOM 569 C C . GLY A 1 74 ? 7.610 4.219 22.000 1.00 92.00 74 GLY A C 1
ATOM 570 O O . GLY A 1 74 ? 6.694 4.203 21.177 1.00 92.00 74 GLY A O 1
ATOM 571 N N . LYS A 1 75 ? 7.537 3.561 23.159 1.00 93.12 75 LYS A N 1
ATOM 572 C CA . LYS A 1 75 ? 6.383 2.767 23.621 1.00 93.12 75 LYS A CA 1
ATOM 573 C C . LYS A 1 75 ? 5.749 3.413 24.855 1.00 93.12 75 LYS A C 1
ATOM 575 O O . LYS A 1 75 ? 6.455 4.038 25.635 1.00 93.12 75 LYS A O 1
ATOM 580 N N . GLY A 1 76 ? 4.444 3.268 25.064 1.00 93.12 76 GLY A N 1
ATOM 581 C CA . GLY A 1 76 ? 3.803 3.720 26.301 1.00 93.12 76 GLY A CA 1
ATOM 582 C C . GLY A 1 76 ? 2.408 3.142 26.516 1.00 93.12 76 GLY A C 1
ATOM 583 O O . GLY A 1 76 ? 1.835 2.516 25.624 1.00 93.12 76 GLY A O 1
ATOM 584 N N . THR A 1 77 ? 1.844 3.382 27.701 1.00 93.69 77 THR A N 1
ATOM 585 C CA . THR A 1 77 ? 0.498 2.911 28.066 1.00 93.69 77 THR A CA 1
ATOM 586 C C . THR A 1 77 ? -0.530 4.028 27.938 1.00 93.69 77 THR A C 1
ATOM 588 O O . THR A 1 77 ? -0.392 5.121 28.494 1.00 93.69 77 THR A O 1
ATOM 591 N N . PHE A 1 78 ? -1.604 3.749 27.207 1.00 91.94 78 PHE A N 1
ATOM 592 C CA . PHE A 1 78 ? -2.605 4.720 26.805 1.00 91.94 78 PHE A CA 1
ATOM 593 C C . PHE A 1 78 ? -3.987 4.326 27.322 1.00 91.94 78 PHE A C 1
ATOM 595 O O . PHE A 1 78 ? -4.657 3.481 26.744 1.00 91.94 78 PHE A O 1
ATOM 602 N N . ASN A 1 79 ? -4.478 5.039 28.338 1.00 91.31 79 ASN A N 1
ATOM 603 C CA . ASN A 1 79 ? -5.903 5.001 28.684 1.00 91.31 79 ASN A CA 1
ATOM 604 C C . ASN A 1 79 ? -6.719 5.630 27.538 1.00 91.31 79 ASN A C 1
ATOM 606 O O . ASN A 1 79 ? -6.569 6.829 27.277 1.00 91.31 79 ASN A O 1
ATOM 610 N N . VAL A 1 80 ? -7.543 4.847 26.847 1.00 90.50 80 VAL A N 1
ATOM 611 C CA . VAL A 1 80 ? -8.436 5.288 25.761 1.00 90.50 80 VAL A CA 1
ATOM 612 C C . VAL A 1 80 ? -9.883 4.952 26.114 1.00 90.50 80 VAL A C 1
ATOM 614 O O . VAL A 1 80 ? -10.125 3.989 26.834 1.00 90.50 80 VAL A O 1
ATOM 617 N N . ARG A 1 81 ? -10.853 5.729 25.627 1.00 91.06 81 ARG A N 1
ATOM 618 C CA . ARG A 1 81 ? -12.283 5.433 25.781 1.00 91.06 81 ARG A CA 1
ATOM 619 C C . ARG A 1 81 ? -12.861 4.955 24.455 1.00 91.06 81 ARG A C 1
ATOM 621 O O . ARG A 1 81 ? -12.805 5.686 23.471 1.00 91.06 81 ARG A O 1
ATOM 628 N N . ILE A 1 82 ? -13.464 3.773 24.455 1.00 90.94 82 ILE A N 1
ATOM 629 C CA . ILE A 1 82 ? -14.227 3.222 23.333 1.00 90.94 82 ILE A CA 1
ATOM 630 C C . ILE A 1 82 ? -15.685 3.162 23.788 1.00 90.94 82 ILE A C 1
ATOM 632 O O . ILE A 1 82 ? -15.990 2.581 24.830 1.00 90.94 82 ILE A O 1
ATOM 636 N N . GLY A 1 83 ? -16.586 3.832 23.065 1.00 86.44 83 GLY A N 1
ATOM 637 C CA . GLY A 1 83 ? -17.954 4.046 23.546 1.00 86.44 83 GLY A CA 1
ATOM 638 C C . GLY A 1 83 ? -17.965 4.723 24.924 1.00 86.44 83 GLY A C 1
ATOM 639 O O . GLY A 1 83 ? -17.436 5.818 25.094 1.00 86.44 83 GLY A O 1
ATOM 640 N N . ASP A 1 84 ? -18.549 4.074 25.921 1.00 85.75 84 ASP A N 1
ATOM 641 C CA . ASP A 1 84 ? -18.624 4.512 27.322 1.00 85.75 84 ASP A CA 1
ATOM 642 C C . ASP A 1 84 ? -17.522 3.919 28.229 1.00 85.75 84 ASP A C 1
ATOM 644 O O . ASP A 1 84 ? -17.460 4.248 29.413 1.00 85.75 84 ASP A O 1
ATOM 648 N N . THR A 1 85 ? -16.658 3.046 27.701 1.00 90.19 85 THR A N 1
ATOM 649 C CA . THR A 1 85 ? -15.764 2.187 28.492 1.00 90.19 85 THR A CA 1
ATOM 650 C C . THR A 1 85 ? -14.298 2.566 28.276 1.00 90.19 85 THR A C 1
ATOM 652 O O . THR A 1 85 ? -13.892 2.905 27.164 1.00 90.19 85 THR A O 1
ATOM 655 N N . PHE A 1 86 ? -13.495 2.544 29.343 1.00 91.50 86 PHE A N 1
ATOM 656 C CA . PHE A 1 86 ? -12.066 2.864 29.294 1.00 91.50 86 PHE A CA 1
ATOM 657 C C . PHE A 1 86 ? -11.212 1.597 29.244 1.00 91.50 86 PHE A C 1
ATOM 659 O O . PHE A 1 86 ? -11.402 0.691 30.049 1.00 91.50 86 PHE A O 1
ATOM 666 N N . PHE A 1 87 ? -10.229 1.592 28.349 1.00 92.44 87 PHE A N 1
ATOM 667 C CA . PHE A 1 87 ? -9.274 0.508 28.149 1.00 92.44 87 PHE A CA 1
ATOM 668 C C . PHE A 1 87 ? -7.841 1.026 28.274 1.00 92.44 87 PHE A C 1
ATOM 670 O O . PHE A 1 87 ? -7.555 2.173 27.915 1.00 92.44 87 PHE A O 1
ATOM 677 N N . GLN A 1 88 ? -6.932 0.184 28.766 1.00 92.06 88 GLN A N 1
ATOM 678 C CA . GLN A 1 88 ? -5.496 0.450 28.709 1.00 92.06 88 GLN A CA 1
ATOM 679 C C . GLN A 1 88 ? -4.929 -0.218 27.459 1.00 92.06 88 GLN A C 1
ATOM 681 O O . GLN A 1 88 ? -4.988 -1.435 27.331 1.00 92.06 88 GLN A O 1
ATOM 686 N N . VAL A 1 89 ? -4.393 0.579 26.537 1.00 93.00 89 VAL A N 1
ATOM 687 C CA . VAL A 1 89 ? -3.698 0.081 25.346 1.00 93.00 89 VAL A CA 1
ATOM 688 C C . VAL A 1 89 ? -2.212 0.312 25.550 1.00 93.00 89 VAL A C 1
ATOM 690 O O . VAL A 1 89 ? -1.773 1.460 25.636 1.00 93.00 89 VAL A O 1
ATOM 693 N N . GLU A 1 90 ? -1.429 -0.755 25.648 1.00 93.38 90 GLU A N 1
ATOM 694 C CA . GLU A 1 90 ? 0.019 -0.643 25.518 1.00 93.38 90 GLU A CA 1
ATOM 695 C C . GLU A 1 90 ? 0.330 -0.487 24.023 1.00 93.38 90 GLU A C 1
ATOM 697 O O . GLU A 1 90 ? 0.009 -1.368 23.234 1.00 93.38 90 GLU A O 1
ATOM 702 N N . ALA A 1 91 ? 0.870 0.659 23.606 1.00 94.25 91 ALA A N 1
ATOM 703 C CA . ALA A 1 91 ? 1.033 0.977 22.189 1.00 94.25 91 ALA A CA 1
ATOM 704 C C . ALA A 1 91 ? 2.411 1.560 21.880 1.00 94.25 91 ALA A C 1
ATOM 706 O O . ALA A 1 91 ? 3.021 2.264 22.691 1.00 94.25 91 ALA A O 1
ATOM 707 N N . VAL A 1 92 ? 2.880 1.305 20.662 1.00 94.06 92 VAL A N 1
ATOM 708 C CA . VAL A 1 92 ? 4.057 1.975 20.105 1.00 94.06 92 VAL A CA 1
ATOM 709 C C . VAL A 1 92 ? 3.620 3.252 19.392 1.00 94.06 92 VAL A C 1
ATOM 711 O O . VAL A 1 92 ? 2.644 3.246 18.646 1.00 94.06 92 VAL A O 1
ATOM 714 N N . VAL A 1 93 ? 4.338 4.355 19.596 1.00 93.75 93 VAL A N 1
ATOM 715 C CA . VAL A 1 93 ? 4.127 5.590 18.833 1.00 93.75 93 VAL A CA 1
ATOM 716 C C . VAL A 1 93 ? 5.002 5.558 17.587 1.00 93.75 93 VAL A C 1
ATOM 718 O O . VAL A 1 93 ? 6.226 5.460 17.699 1.00 93.75 93 VAL A O 1
ATOM 721 N N . ALA A 1 94 ? 4.390 5.642 16.407 1.00 90.88 94 ALA A N 1
ATOM 722 C CA . ALA A 1 94 ? 5.095 5.595 15.128 1.00 90.88 94 ALA A CA 1
ATOM 723 C C . ALA A 1 94 ? 4.427 6.467 14.054 1.00 90.88 94 ALA A C 1
ATOM 725 O O . ALA A 1 94 ? 3.267 6.863 14.168 1.00 90.88 94 ALA A O 1
ATOM 726 N N . ASP A 1 95 ? 5.161 6.762 12.983 1.00 86.31 95 ASP A N 1
ATOM 727 C CA . ASP A 1 95 ? 4.635 7.509 11.837 1.00 86.31 95 ASP A CA 1
ATOM 728 C C . ASP A 1 95 ? 3.766 6.583 10.945 1.00 86.31 95 ASP A C 1
ATOM 730 O O . ASP A 1 95 ? 4.276 5.900 10.060 1.00 86.31 95 ASP A O 1
ATOM 734 N N . ILE A 1 96 ? 2.450 6.546 11.208 1.00 83.19 96 ILE A N 1
ATOM 735 C CA . ILE A 1 96 ? 1.414 5.799 10.456 1.00 83.19 96 ILE A CA 1
ATOM 736 C C . ILE A 1 96 ? 0.302 6.733 9.933 1.00 83.19 96 ILE A C 1
ATOM 738 O O . ILE A 1 96 ? 0.226 7.894 10.339 1.00 83.19 96 ILE A O 1
ATOM 742 N N . ARG A 1 97 ? -0.552 6.232 9.024 1.00 80.94 97 ARG A N 1
ATOM 743 C CA . ARG A 1 97 ? -1.615 7.012 8.354 1.00 80.94 97 ARG A CA 1
ATOM 744 C C . ARG A 1 97 ? -2.892 7.188 9.188 1.00 80.94 97 ARG A C 1
ATOM 746 O O . ARG A 1 97 ? -3.383 8.308 9.281 1.00 80.94 97 ARG A O 1
ATOM 753 N N . ALA A 1 98 ? -3.416 6.115 9.783 1.00 85.88 98 ALA A N 1
ATOM 754 C CA . ALA A 1 98 ? -4.556 6.173 10.710 1.00 85.88 98 ALA A CA 1
ATOM 755 C C . ALA A 1 98 ? -4.165 6.839 12.046 1.00 85.88 98 ALA A C 1
ATOM 757 O O . ALA A 1 98 ? -2.985 6.857 12.389 1.00 85.88 98 ALA A O 1
ATOM 758 N N . ASP A 1 99 ? -5.125 7.327 12.848 1.00 90.62 99 ASP A N 1
ATOM 759 C CA . ASP A 1 99 ? -4.824 7.884 14.186 1.00 90.62 99 ASP A CA 1
ATOM 760 C C . ASP A 1 99 ? -4.232 6.829 15.140 1.00 90.62 99 ASP A C 1
ATOM 762 O O . ASP A 1 99 ? -3.422 7.136 16.021 1.00 90.62 99 ASP A O 1
ATOM 766 N N . GLY A 1 100 ? -4.629 5.571 14.948 1.00 92.75 100 GLY A N 1
ATOM 767 C CA . GLY A 1 100 ? -4.100 4.417 15.656 1.00 92.75 100 GLY A CA 1
ATOM 768 C C . GLY A 1 100 ? -4.520 3.095 15.019 1.00 92.75 100 GLY 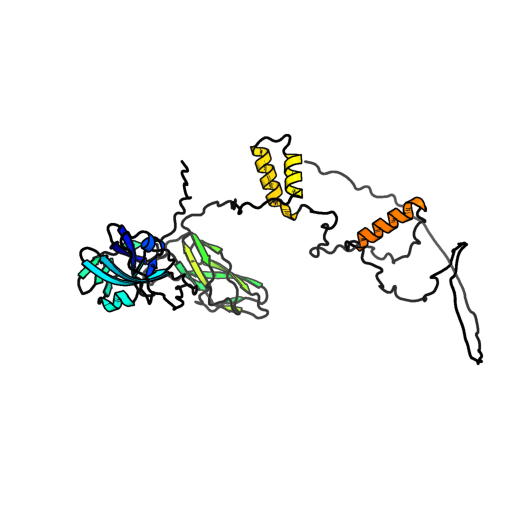A C 1
ATOM 769 O O . GLY A 1 100 ? -5.359 3.049 14.118 1.00 92.75 100 GLY A O 1
ATOM 770 N N . ILE A 1 101 ? -3.926 2.014 15.508 1.00 95.25 101 ILE A N 1
ATOM 771 C CA . ILE A 1 101 ? -4.202 0.626 15.144 1.00 95.25 101 ILE A CA 1
ATOM 772 C C . ILE A 1 101 ? -4.335 -0.165 16.449 1.00 95.25 101 ILE A C 1
ATOM 774 O O . ILE A 1 101 ? -3.450 -0.100 17.303 1.00 95.25 101 ILE A O 1
ATOM 778 N N . LEU A 1 102 ? -5.431 -0.905 16.601 1.00 95.25 102 LEU A N 1
ATOM 779 C CA . LEU A 1 102 ? -5.618 -1.914 17.641 1.00 95.25 102 LEU A CA 1
ATOM 780 C C . LEU A 1 102 ? -5.193 -3.263 17.060 1.00 95.25 102 LEU A C 1
ATOM 782 O O . LEU A 1 102 ? -5.893 -3.826 16.216 1.00 95.25 102 LEU A O 1
ATOM 786 N N . GLY A 1 103 ? -4.020 -3.726 17.487 1.00 94.31 103 GLY A N 1
ATOM 787 C CA . GLY A 1 103 ? -3.397 -4.960 17.023 1.00 94.31 103 GLY A CA 1
ATOM 788 C C . GLY A 1 103 ? -3.815 -6.193 17.823 1.00 94.31 103 GLY A C 1
ATOM 789 O O . GLY A 1 103 ? -4.624 -6.143 18.752 1.00 94.31 103 GLY A O 1
ATOM 790 N N . LEU A 1 104 ? -3.218 -7.331 17.468 1.00 92.75 104 LEU A N 1
ATOM 791 C CA . LEU A 1 104 ? -3.450 -8.630 18.102 1.00 92.75 104 LEU A CA 1
ATOM 792 C C . LEU A 1 104 ? -3.131 -8.670 19.601 1.00 92.75 104 LEU A C 1
ATOM 794 O O . LEU A 1 104 ? -3.663 -9.545 20.277 1.00 92.75 104 LEU A O 1
ATOM 798 N N . ASP A 1 105 ? -2.274 -7.786 20.109 1.00 93.31 105 ASP A N 1
ATOM 799 C CA . ASP A 1 105 ? -2.026 -7.615 21.543 1.00 93.31 105 ASP A CA 1
ATOM 800 C C . ASP A 1 105 ? -3.304 -7.154 22.261 1.00 93.31 105 ASP A C 1
ATOM 802 O O . ASP A 1 105 ? -3.896 -7.917 23.022 1.00 93.31 105 ASP A O 1
ATOM 806 N N . PHE A 1 106 ? -3.826 -5.977 21.909 1.00 95.38 106 PHE A N 1
ATOM 807 C CA . PHE A 1 106 ? -5.069 -5.443 22.459 1.00 95.38 106 PHE A CA 1
ATOM 808 C C . PHE A 1 106 ? -6.257 -6.390 22.244 1.00 95.38 106 PHE A C 1
ATOM 810 O O . PHE A 1 106 ? -7.059 -6.601 23.158 1.00 95.38 106 PHE A O 1
ATOM 817 N N . LEU A 1 107 ? -6.373 -6.965 21.041 1.00 95.12 107 LEU A N 1
ATOM 818 C CA . LEU A 1 107 ? -7.491 -7.839 20.688 1.00 95.12 107 LEU A CA 1
ATOM 819 C C . LEU A 1 107 ? -7.512 -9.130 21.518 1.00 95.12 107 LEU A C 1
ATOM 821 O O . LEU A 1 107 ? -8.594 -9.608 21.858 1.00 95.12 107 LEU A O 1
ATOM 825 N N . LYS A 1 108 ? -6.345 -9.684 21.869 1.00 93.06 108 LYS A N 1
ATOM 826 C CA . LYS A 1 108 ? -6.252 -10.862 22.746 1.00 93.06 108 LYS A CA 1
ATOM 827 C C . LYS A 1 108 ? -6.452 -10.491 24.209 1.00 93.06 108 LYS A C 1
ATOM 829 O O . LYS A 1 108 ? -7.248 -11.139 24.877 1.00 93.06 108 LYS A O 1
ATOM 834 N N . ASP A 1 109 ? -5.794 -9.435 24.678 1.00 94.19 109 ASP A N 1
ATOM 835 C CA . ASP A 1 109 ? -5.790 -9.050 26.095 1.00 94.19 109 ASP A CA 1
ATOM 836 C C . ASP A 1 109 ? -7.173 -8.607 26.616 1.00 94.19 109 ASP A C 1
ATOM 838 O O . ASP A 1 109 ? -7.394 -8.572 27.825 1.00 94.19 109 ASP A O 1
ATOM 842 N N . ASN A 1 110 ? -8.113 -8.282 25.719 1.00 93.12 110 ASN A N 1
ATOM 843 C CA . ASN A 1 110 ? -9.470 -7.834 26.057 1.00 93.12 110 ASN A CA 1
ATOM 844 C C . ASN A 1 110 ? -10.584 -8.796 25.571 1.00 93.12 110 ASN A C 1
ATOM 846 O O . ASN A 1 110 ? -11.758 -8.407 25.535 1.00 93.12 110 ASN A O 1
ATOM 850 N N . ASP A 1 111 ? -10.234 -10.032 25.187 1.00 92.94 111 ASP A N 1
ATOM 851 C CA . ASP A 1 111 ? -11.156 -11.062 24.670 1.00 92.94 111 ASP A CA 1
ATOM 852 C C . ASP A 1 111 ? -12.050 -10.547 23.521 1.00 92.94 111 ASP A C 1
ATOM 854 O O . ASP A 1 111 ? -13.285 -10.616 23.567 1.00 92.94 111 ASP A O 1
ATOM 858 N N . CYS A 1 112 ? -11.432 -9.958 22.492 1.00 94.69 112 CYS A N 1
ATOM 859 C CA . CYS A 1 112 ? -12.164 -9.330 21.395 1.00 94.69 112 CYS A CA 1
ATOM 860 C C . CYS A 1 112 ? -12.691 -10.337 20.361 1.00 94.69 112 CYS A C 1
ATOM 862 O O . CYS A 1 112 ? -11.962 -11.203 19.877 1.00 94.69 112 CYS A O 1
ATOM 864 N N . VAL A 1 113 ? -13.936 -10.140 19.917 1.00 95.06 113 VAL A N 1
ATOM 865 C CA . VAL A 1 113 ? -14.537 -10.834 18.767 1.00 95.06 113 VAL A CA 1
ATOM 866 C C . VAL A 1 113 ? -14.941 -9.807 17.712 1.00 95.06 113 VAL A C 1
ATOM 868 O O . VAL A 1 113 ? -15.691 -8.873 17.992 1.00 95.06 113 VAL A O 1
ATOM 871 N N . ILE A 1 114 ? -14.459 -9.982 16.482 1.00 94.19 114 ILE A N 1
ATOM 872 C CA . ILE A 1 114 ? -14.774 -9.104 15.348 1.00 94.19 114 ILE A CA 1
ATOM 873 C C . ILE A 1 114 ? -15.937 -9.715 14.561 1.00 94.19 114 ILE A C 1
ATOM 875 O O . ILE A 1 114 ? -15.771 -10.726 13.881 1.00 94.19 114 ILE A O 1
ATOM 879 N N . ASP A 1 115 ? -17.113 -9.091 14.625 1.00 89.88 115 ASP A N 1
ATOM 880 C CA . ASP A 1 115 ? -18.278 -9.475 13.827 1.00 89.88 115 ASP A CA 1
ATOM 881 C C . ASP A 1 115 ? -18.391 -8.546 12.610 1.00 89.88 115 ASP A C 1
ATOM 883 O O . ASP A 1 115 ? -18.927 -7.434 12.663 1.00 89.88 115 ASP A O 1
ATOM 887 N N . VAL A 1 116 ? -17.841 -9.024 11.492 1.00 86.19 116 VAL A N 1
ATOM 888 C CA . VAL A 1 116 ? -17.808 -8.314 10.205 1.00 86.19 116 VAL A CA 1
ATOM 889 C C . VAL A 1 116 ? -19.214 -8.146 9.612 1.00 86.19 116 VAL A C 1
ATOM 891 O O . VAL A 1 116 ? -19.479 -7.154 8.933 1.00 86.19 116 VAL A O 1
ATOM 894 N N . VAL A 1 117 ? -20.131 -9.085 9.877 1.00 83.50 117 VAL A N 1
ATOM 895 C CA . VAL A 1 117 ? -21.486 -9.082 9.300 1.00 83.50 117 VAL A CA 1
ATOM 896 C C . VAL A 1 117 ? -22.366 -8.062 10.016 1.00 83.50 117 VAL A C 1
ATOM 898 O O . VAL A 1 117 ? -23.013 -7.245 9.359 1.00 83.50 117 VAL A O 1
ATOM 901 N N . ALA A 1 118 ? -22.352 -8.057 11.351 1.00 86.44 118 ALA A N 1
ATOM 902 C CA . ALA A 1 118 ? -23.071 -7.070 12.155 1.00 86.44 118 ALA A CA 1
ATOM 903 C C . ALA A 1 118 ? -22.322 -5.729 12.302 1.00 86.44 118 ALA A C 1
ATOM 905 O O . ALA A 1 118 ? -22.866 -4.798 12.893 1.00 86.44 118 ALA A O 1
ATOM 906 N N . LYS A 1 119 ? -21.100 -5.616 11.757 1.00 87.12 119 LYS A N 1
ATOM 907 C CA . LYS A 1 119 ? -20.223 -4.431 11.830 1.00 87.12 119 LYS A CA 1
ATOM 908 C C . LYS A 1 119 ? -19.992 -3.957 13.267 1.00 87.12 119 LYS A C 1
ATOM 910 O O . LYS A 1 119 ? -20.183 -2.784 13.598 1.00 87.12 119 LYS A O 1
ATOM 915 N N . LYS A 1 120 ? -19.556 -4.878 14.125 1.00 92.50 120 LYS A N 1
ATOM 916 C CA . LYS A 1 120 ? -19.245 -4.593 15.530 1.00 92.50 120 LYS A CA 1
ATOM 917 C C . LYS A 1 120 ? -17.959 -5.272 15.996 1.00 92.50 120 LYS A C 1
ATOM 919 O O . LYS A 1 120 ? -17.630 -6.378 15.570 1.00 92.50 120 LYS A O 1
ATOM 924 N N . LEU A 1 121 ? -17.265 -4.606 16.909 1.00 94.44 121 LEU A N 1
ATOM 925 C CA . LEU A 1 121 ? -16.239 -5.198 17.755 1.00 94.44 121 LEU A CA 1
ATOM 926 C C . LEU A 1 121 ? -16.898 -5.532 19.093 1.00 94.44 121 LEU A C 1
ATOM 928 O O . LEU A 1 121 ? -17.431 -4.646 19.757 1.00 94.44 121 LEU A O 1
ATOM 932 N N . ILE A 1 122 ? -16.878 -6.798 19.486 1.00 94.69 122 ILE A N 1
ATOM 933 C CA . ILE A 1 122 ? -17.319 -7.232 20.809 1.00 94.69 122 ILE A CA 1
ATOM 934 C C . ILE A 1 122 ? -16.074 -7.272 21.691 1.00 94.69 122 ILE A C 1
ATOM 936 O O . ILE A 1 122 ? -15.152 -8.016 21.376 1.00 94.69 122 ILE A O 1
ATOM 940 N N . VAL A 1 123 ? -16.028 -6.493 22.771 1.00 93.31 123 VAL A N 1
ATOM 941 C CA . VAL A 1 123 ? -14.900 -6.481 23.720 1.00 93.31 123 VAL A CA 1
ATOM 942 C C . VAL A 1 123 ? -15.409 -6.955 25.073 1.00 93.31 123 VAL A C 1
ATOM 944 O O . VAL A 1 123 ? -16.359 -6.373 25.603 1.00 93.31 123 VAL A O 1
ATOM 947 N N . SER A 1 124 ? -14.837 -8.041 25.601 1.00 87.44 124 SER A N 1
ATOM 948 C CA . SER A 1 124 ? -15.259 -8.668 26.866 1.00 87.44 124 SER A CA 1
ATOM 949 C C . SER A 1 124 ? -16.785 -8.900 26.966 1.00 87.44 124 SER A C 1
ATOM 951 O O . SER A 1 124 ? -17.404 -8.689 28.008 1.00 87.44 124 SER A O 1
ATOM 953 N N . GLY A 1 125 ? -17.417 -9.289 25.851 1.00 86.50 125 GLY A N 1
ATOM 954 C CA . GLY A 1 125 ? -18.864 -9.536 25.754 1.00 86.50 125 GLY A CA 1
ATOM 955 C C . GLY A 1 125 ? -19.757 -8.304 25.533 1.00 86.50 125 GLY A C 1
ATOM 956 O O . GLY A 1 125 ? -20.976 -8.460 25.470 1.00 86.50 125 GLY A O 1
ATOM 957 N N . LYS A 1 126 ? -19.194 -7.096 25.391 1.00 93.00 126 LYS A N 1
ATOM 958 C CA . LYS A 1 126 ? -19.942 -5.861 25.107 1.00 93.00 126 LYS A CA 1
ATOM 959 C C . LYS A 1 126 ? -19.757 -5.404 23.660 1.00 93.00 126 LYS A C 1
ATOM 961 O O . LYS A 1 126 ? -18.633 -5.316 23.177 1.00 93.00 126 LYS A O 1
ATOM 966 N N . ASP A 1 127 ? -20.864 -5.090 22.993 1.00 93.62 127 ASP A N 1
ATOM 967 C CA . ASP A 1 127 ? -20.896 -4.664 21.591 1.00 93.62 127 ASP A CA 1
ATOM 968 C C . ASP A 1 127 ? -20.495 -3.186 21.420 1.00 93.62 127 ASP A C 1
ATOM 970 O O . ASP A 1 127 ? -21.104 -2.297 22.020 1.00 93.62 127 ASP A O 1
ATOM 974 N N . TYR A 1 128 ? -19.544 -2.917 20.522 1.00 92.94 128 TYR A N 1
ATOM 975 C CA . TYR A 1 128 ? -19.182 -1.577 20.054 1.00 92.94 128 TYR A CA 1
ATOM 976 C C . TYR A 1 128 ? -19.317 -1.505 18.525 1.00 92.94 128 TYR A C 1
ATOM 978 O O . TYR A 1 128 ? -18.749 -2.347 17.824 1.00 92.94 128 TYR A O 1
ATOM 986 N N . PRO A 1 129 ? -20.051 -0.525 17.967 1.00 90.75 129 PRO A N 1
ATOM 987 C CA . PRO A 1 129 ? -20.200 -0.395 16.521 1.00 90.75 129 PRO A CA 1
ATOM 988 C C . PRO A 1 129 ? -18.876 0.026 15.874 1.00 90.75 129 PRO A C 1
ATOM 990 O O . PRO A 1 129 ? -18.171 0.890 16.398 1.00 90.75 129 PRO A O 1
ATOM 993 N N . VAL A 1 130 ? -18.571 -0.543 14.706 1.00 91.25 130 VAL A N 1
ATOM 994 C CA . VAL A 1 130 ? -17.415 -0.150 13.888 1.00 91.25 130 VAL A CA 1
ATOM 995 C C . VAL A 1 130 ? -17.850 0.332 12.509 1.00 91.25 130 VAL A C 1
ATOM 997 O O . VAL A 1 130 ? -18.848 -0.116 11.942 1.00 91.25 130 VAL A O 1
ATOM 1000 N N . GLN A 1 131 ? -17.092 1.275 11.965 1.00 84.81 131 GLN A N 1
ATOM 1001 C CA . GLN A 1 131 ? -17.294 1.842 10.639 1.00 84.81 131 GLN A CA 1
ATOM 1002 C C . GLN A 1 131 ? -16.403 1.084 9.656 1.00 84.81 131 GLN A C 1
ATOM 1004 O O . GLN A 1 131 ? -15.199 0.981 9.860 1.00 84.81 131 GLN A O 1
ATOM 1009 N N . PHE A 1 132 ? -16.993 0.514 8.605 1.00 78.19 132 PHE A N 1
ATOM 1010 C CA . PHE A 1 132 ? -16.208 -0.028 7.499 1.00 78.19 132 PHE A CA 1
ATOM 1011 C C . PHE A 1 132 ? -15.895 1.124 6.546 1.00 78.19 132 PHE A C 1
ATOM 1013 O O . PHE A 1 132 ? -16.824 1.686 5.961 1.00 78.19 132 PHE A O 1
ATOM 1020 N N . GLU A 1 133 ? -14.619 1.475 6.423 1.00 74.94 133 GLU A N 1
ATOM 1021 C CA . GLU A 1 133 ? -14.138 2.552 5.553 1.00 74.94 133 GLU A CA 1
ATOM 1022 C C . GLU A 1 133 ? -13.298 1.969 4.410 1.00 74.94 133 GLU A C 1
ATOM 1024 O O . GLU A 1 133 ? -12.875 0.811 4.453 1.00 74.94 133 GLU A O 1
ATOM 1029 N N . GLY A 1 134 ? -13.138 2.751 3.342 1.00 57.97 134 GLY A N 1
ATOM 1030 C CA . GLY A 1 134 ? -12.576 2.295 2.071 1.00 57.97 134 GLY A CA 1
ATOM 1031 C C . GLY A 1 134 ? -13.485 1.345 1.273 1.00 57.97 134 GLY A C 1
ATOM 1032 O O . GLY A 1 134 ? -14.551 0.900 1.708 1.00 57.97 134 GLY A O 1
ATOM 1033 N N . LYS A 1 135 ? -13.062 1.052 0.041 1.00 51.09 135 LYS A N 1
ATOM 1034 C CA . LYS A 1 135 ? -13.687 0.048 -0.831 1.00 51.09 135 LYS A CA 1
ATOM 1035 C C . LYS A 1 135 ? -12.886 -1.254 -0.758 1.00 51.09 135 LYS A C 1
ATOM 1037 O O . LYS A 1 135 ? -11.663 -1.217 -0.655 1.00 51.09 135 LYS A O 1
ATOM 1042 N N . LEU A 1 136 ? -13.554 -2.397 -0.935 1.00 51.69 136 LEU A N 1
ATOM 1043 C CA . LEU A 1 136 ? -12.914 -3.646 -1.383 1.00 51.69 136 LEU A CA 1
ATOM 1044 C C . LEU A 1 136 ? -12.456 -3.445 -2.839 1.00 51.69 136 LEU A C 1
ATOM 1046 O O . LEU A 1 136 ? -13.146 -3.828 -3.780 1.00 51.69 136 LEU A O 1
ATOM 1050 N N . GLY A 1 137 ? -11.363 -2.696 -2.996 1.00 54.47 137 GLY A N 1
ATOM 1051 C CA . GLY A 1 137 ? -10.978 -2.053 -4.252 1.00 54.47 137 GLY A CA 1
ATOM 1052 C C . GLY A 1 137 ? -9.891 -2.773 -5.040 1.00 54.47 137 GLY A C 1
ATOM 1053 O O . GLY A 1 137 ? -9.673 -2.395 -6.185 1.00 54.47 137 GLY A O 1
ATOM 1054 N N . CYS A 1 138 ? -9.228 -3.781 -4.461 1.00 65.81 138 CYS A N 1
ATOM 1055 C CA . CYS A 1 138 ? -8.222 -4.592 -5.141 1.00 65.81 138 CYS A CA 1
ATOM 1056 C C . CYS A 1 138 ? -8.774 -5.986 -5.474 1.00 65.81 138 CYS A C 1
ATOM 1058 O O . CYS A 1 138 ? -9.232 -6.725 -4.600 1.00 65.81 138 CYS A O 1
ATOM 1060 N N . TYR A 1 139 ? -8.716 -6.370 -6.749 1.00 80.06 139 TYR A N 1
ATOM 1061 C CA . TYR A 1 139 ? -9.049 -7.725 -7.188 1.00 80.06 139 TYR A CA 1
ATOM 1062 C C . TYR A 1 139 ? -7.812 -8.407 -7.759 1.00 80.06 139 TYR A C 1
ATOM 1064 O O . TYR A 1 139 ? -7.032 -7.803 -8.492 1.00 80.06 139 TYR A O 1
ATOM 1072 N N . ARG A 1 140 ? -7.630 -9.696 -7.467 1.00 84.88 140 ARG A N 1
ATOM 1073 C CA . ARG A 1 140 ? -6.536 -10.480 -8.053 1.00 84.88 140 ARG A CA 1
ATOM 1074 C C . ARG A 1 140 ? -6.861 -10.827 -9.502 1.00 84.88 140 ARG A C 1
ATOM 1076 O O . ARG A 1 140 ? -7.911 -11.412 -9.756 1.00 84.88 140 ARG A O 1
ATOM 1083 N N . ILE A 1 141 ? -5.939 -10.574 -10.423 1.00 88.44 141 ILE A N 1
ATOM 1084 C CA . ILE A 1 141 ? -6.058 -11.026 -11.811 1.00 88.44 141 ILE A CA 1
ATOM 1085 C C . ILE A 1 141 ? -5.222 -12.291 -12.036 1.00 88.44 141 ILE A C 1
ATOM 1087 O O . ILE A 1 141 ? -4.082 -12.391 -11.574 1.00 88.44 141 ILE A O 1
ATOM 1091 N N . VAL A 1 142 ? -5.794 -13.259 -12.757 1.00 89.38 142 VAL A N 1
ATOM 1092 C CA . VAL A 1 142 ? -5.140 -14.521 -13.129 1.00 89.38 142 VAL A CA 1
ATOM 1093 C C . VAL A 1 142 ? -5.203 -14.776 -14.636 1.00 89.38 142 VAL A C 1
ATOM 1095 O O . VAL A 1 142 ? -6.153 -14.354 -15.291 1.00 89.38 142 VAL A O 1
ATOM 1098 N N . ALA A 1 143 ? -4.229 -15.506 -15.184 1.00 91.06 143 ALA A N 1
ATOM 1099 C CA . ALA A 1 143 ? -4.238 -15.916 -16.591 1.00 91.06 143 ALA A CA 1
ATOM 1100 C C . ALA A 1 143 ? -5.460 -16.797 -16.917 1.00 91.06 143 ALA A C 1
ATOM 1102 O O . ALA A 1 143 ? -5.749 -17.760 -16.194 1.00 91.06 143 ALA A O 1
ATOM 1103 N N . ALA A 1 144 ? -6.170 -16.492 -18.010 1.00 91.06 144 ALA A N 1
ATOM 1104 C CA . ALA A 1 144 ? -7.378 -17.216 -18.421 1.00 91.06 144 ALA A CA 1
ATOM 1105 C C . ALA A 1 144 ? -7.078 -18.646 -18.918 1.00 91.06 144 ALA A C 1
ATOM 1107 O O . ALA A 1 144 ? -7.903 -19.563 -18.776 1.00 91.06 144 ALA A O 1
ATOM 1108 N N . GLU A 1 145 ? -5.879 -18.845 -19.464 1.00 93.00 145 GLU A N 1
ATOM 1109 C CA . GLU A 1 145 ? -5.374 -20.094 -20.030 1.00 93.00 145 GLU A CA 1
ATOM 1110 C C . GLU A 1 145 ? -3.857 -20.249 -19.826 1.00 93.00 145 GLU A C 1
ATOM 1112 O O . GLU A 1 145 ? -3.209 -19.377 -19.249 1.00 93.00 145 GLU A O 1
ATOM 1117 N N . THR A 1 146 ? -3.306 -21.397 -20.232 1.00 92.25 146 THR A N 1
ATOM 1118 C CA . THR A 1 146 ? -1.861 -21.658 -20.171 1.00 92.25 146 THR A CA 1
ATOM 1119 C C . THR A 1 146 ? -1.205 -21.164 -21.453 1.00 92.25 146 THR A C 1
ATOM 1121 O O . THR A 1 146 ? -1.617 -21.563 -22.537 1.00 92.25 146 THR A O 1
ATOM 1124 N N . ILE A 1 147 ? -0.161 -20.352 -21.322 1.00 92.62 147 ILE A N 1
ATOM 1125 C CA . ILE A 1 147 ? 0.531 -19.682 -22.426 1.00 92.62 147 ILE A CA 1
ATOM 1126 C C . ILE A 1 147 ? 2.051 -19.832 -22.300 1.00 92.62 147 ILE A C 1
ATOM 1128 O O . ILE A 1 147 ? 2.584 -20.011 -21.203 1.00 92.62 147 ILE A O 1
ATOM 1132 N N . SER A 1 148 ? 2.752 -19.702 -23.423 1.00 94.19 148 SER A N 1
ATOM 1133 C CA . SER A 1 148 ? 4.213 -19.633 -23.497 1.00 94.19 148 SER A CA 1
ATOM 1134 C C . SER A 1 148 ? 4.634 -18.295 -24.100 1.00 94.19 148 SER A C 1
ATOM 1136 O O . SER A 1 148 ? 4.298 -18.019 -25.250 1.00 94.19 148 SER A O 1
ATOM 1138 N N . ILE A 1 149 ? 5.368 -17.481 -23.345 1.00 94.44 149 ILE A N 1
ATOM 1139 C CA . ILE A 1 149 ? 5.937 -16.217 -23.817 1.00 94.44 149 ILE A CA 1
ATOM 1140 C C . ILE A 1 149 ? 7.334 -16.515 -24.385 1.00 94.44 149 ILE A C 1
ATOM 1142 O O . ILE A 1 149 ? 8.172 -17.045 -23.645 1.00 94.44 149 ILE A O 1
ATOM 1146 N N . PRO A 1 150 ? 7.608 -16.221 -25.670 1.00 95.56 150 PRO A N 1
ATOM 1147 C CA . PRO A 1 150 ? 8.925 -16.439 -26.268 1.00 95.56 150 PRO A CA 1
ATOM 1148 C C . PRO A 1 150 ? 10.047 -15.667 -25.549 1.00 95.56 150 PRO A C 1
ATOM 1150 O O . PRO A 1 150 ? 9.758 -14.678 -24.866 1.00 95.56 150 PRO A O 1
ATOM 1153 N N . PRO A 1 151 ? 11.320 -16.073 -25.704 1.00 94.50 151 PRO A N 1
ATOM 1154 C CA . PRO A 1 151 ? 12.474 -15.291 -25.263 1.00 94.50 151 PRO A CA 1
ATOM 1155 C C . PRO A 1 151 ? 12.445 -13.850 -25.776 1.00 94.50 151 PRO A C 1
ATOM 1157 O O . PRO A 1 151 ? 11.973 -13.619 -26.888 1.00 94.50 151 PRO A O 1
ATOM 1160 N N . GLU A 1 152 ? 12.984 -12.918 -24.986 1.00 93.69 152 GLU A N 1
ATOM 1161 C CA . GLU A 1 152 ? 13.255 -11.523 -25.383 1.00 93.69 152 GLU A CA 1
ATOM 1162 C C . GLU A 1 152 ? 12.069 -10.844 -26.119 1.00 93.69 152 GLU A C 1
ATOM 1164 O O . GLU A 1 152 ? 12.242 -10.164 -27.131 1.00 93.69 152 GLU A O 1
ATOM 1169 N N . SER A 1 153 ? 10.836 -11.060 -25.635 1.00 94.25 153 SER A N 1
ATOM 1170 C CA . SER A 1 153 ? 9.599 -10.679 -26.338 1.00 94.25 153 SER A CA 1
ATOM 1171 C C . SER A 1 153 ? 8.519 -10.076 -25.435 1.00 94.25 153 SER A C 1
ATOM 1173 O O . SER A 1 153 ? 8.495 -10.286 -24.221 1.00 94.25 153 SER A O 1
ATOM 1175 N N . GLU A 1 154 ? 7.587 -9.341 -26.045 1.00 94.38 154 GLU A N 1
ATOM 1176 C CA . GLU A 1 154 ? 6.380 -8.822 -25.399 1.00 94.38 154 GLU A CA 1
ATOM 1177 C C . GLU A 1 154 ? 5.127 -9.499 -25.977 1.00 94.38 154 GLU A C 1
ATOM 1179 O O . GLU A 1 154 ? 5.012 -9.690 -27.188 1.00 94.38 154 GLU A O 1
ATOM 1184 N N . MET A 1 155 ? 4.169 -9.846 -25.114 1.00 93.88 155 MET A N 1
ATOM 1185 C CA . MET A 1 155 ? 2.918 -10.500 -25.494 1.00 93.88 155 MET A CA 1
ATOM 1186 C C . MET A 1 155 ? 1.738 -9.945 -24.690 1.00 93.88 155 MET A C 1
ATOM 1188 O O . MET A 1 155 ? 1.820 -9.781 -23.473 1.00 93.88 155 MET A O 1
ATOM 1192 N N . VAL A 1 156 ? 0.615 -9.679 -25.362 1.00 94.75 156 VAL A N 1
ATOM 1193 C CA . VAL A 1 156 ? -0.659 -9.366 -24.696 1.00 94.75 156 VAL A CA 1
ATOM 1194 C C . VAL A 1 156 ? -1.421 -10.665 -24.471 1.00 94.75 156 VAL A C 1
ATOM 1196 O O . VAL A 1 156 ? -1.560 -11.472 -25.387 1.00 94.75 156 VAL A O 1
ATOM 1199 N N . ILE A 1 157 ? -1.896 -10.866 -23.246 1.00 92.75 157 ILE A N 1
ATOM 1200 C CA . ILE A 1 157 ? -2.497 -12.112 -22.777 1.00 92.75 157 ILE A CA 1
ATOM 1201 C C . ILE A 1 157 ? -3.908 -11.852 -22.252 1.00 92.75 157 ILE A C 1
ATOM 1203 O O . ILE A 1 157 ? -4.185 -10.775 -21.719 1.00 92.75 157 ILE A O 1
ATOM 1207 N N . SER A 1 158 ? -4.795 -12.840 -22.377 1.00 93.50 158 SER A N 1
ATOM 1208 C CA . SER A 1 158 ? -6.126 -12.766 -21.773 1.00 93.50 158 SER A CA 1
ATOM 1209 C C . SER A 1 158 ? -6.092 -13.230 -20.317 1.00 93.50 158 SER A C 1
ATOM 1211 O O . SER A 1 158 ? -5.606 -14.320 -19.991 1.00 93.50 158 SER A O 1
ATOM 1213 N N . CYS A 1 159 ? -6.630 -12.397 -19.433 1.00 92.56 159 CYS A N 1
ATOM 1214 C CA . CYS A 1 159 ? -6.733 -12.657 -18.008 1.00 92.56 159 CYS A CA 1
ATOM 1215 C C . CYS A 1 159 ? -8.169 -12.488 -17.503 1.00 92.56 159 CYS A C 1
ATOM 1217 O O . CYS A 1 159 ? -9.001 -11.857 -18.146 1.00 92.56 159 CYS A O 1
ATOM 1219 N N . VAL A 1 160 ? -8.457 -13.025 -16.318 1.00 90.00 160 VAL A N 1
ATOM 1220 C CA . VAL A 1 160 ? -9.764 -12.907 -15.654 1.00 90.00 160 VAL A CA 1
ATOM 1221 C C . VAL A 1 160 ? -9.616 -12.382 -14.228 1.00 90.00 160 VAL A C 1
ATOM 1223 O O . VAL A 1 160 ? -8.654 -12.704 -13.519 1.00 90.00 160 VAL A O 1
ATOM 1226 N N . VAL A 1 161 ? -10.585 -11.577 -13.796 1.00 88.31 161 VAL A N 1
ATOM 1227 C CA . VAL A 1 161 ? -10.631 -11.017 -12.441 1.00 88.31 161 VAL A CA 1
ATOM 1228 C C . VAL A 1 161 ? -11.198 -12.054 -11.460 1.00 88.31 161 VAL A C 1
ATOM 1230 O O . VAL A 1 161 ? -12.246 -12.652 -11.695 1.00 88.31 161 VAL A O 1
ATOM 1233 N N . CYS A 1 162 ? -10.511 -12.292 -10.340 1.00 81.50 162 CYS A N 1
ATOM 1234 C CA . CYS A 1 162 ? -10.964 -13.218 -9.299 1.00 81.50 162 CYS A CA 1
ATOM 1235 C C . CYS A 1 162 ? -12.076 -12.595 -8.444 1.00 81.50 162 CYS A C 1
ATOM 1237 O O . CYS A 1 162 ? -11.801 -11.830 -7.520 1.00 81.50 162 CYS A O 1
ATOM 1239 N N . VAL A 1 163 ? -13.318 -12.996 -8.703 1.00 74.56 163 VAL A N 1
ATOM 1240 C CA . VAL A 1 163 ? -14.506 -12.609 -7.926 1.00 74.56 163 VAL A CA 1
ATOM 1241 C C . VAL A 1 163 ? -14.767 -13.610 -6.788 1.00 74.56 163 VAL A C 1
ATOM 1243 O O . VAL A 1 163 ? -14.666 -14.822 -7.018 1.00 74.56 163 VAL A O 1
ATOM 1246 N N . PRO A 1 164 ? -15.151 -13.175 -5.572 1.00 64.75 164 PRO A N 1
ATOM 1247 C CA . PRO A 1 164 ? -15.666 -14.081 -4.547 1.00 64.75 164 PRO A CA 1
ATOM 1248 C C . PRO A 1 164 ? -16.903 -14.856 -5.031 1.00 64.75 164 PRO A C 1
ATOM 1250 O O . PRO A 1 164 ? -17.787 -14.307 -5.692 1.00 64.75 164 PRO A O 1
ATOM 1253 N N . LYS A 1 165 ? -16.996 -16.148 -4.683 1.00 56.94 165 LYS A N 1
ATOM 1254 C CA . LYS A 1 165 ? -18.122 -17.008 -5.092 1.00 56.94 165 LYS A CA 1
ATOM 1255 C C . LYS A 1 165 ? -19.458 -16.417 -4.625 1.00 56.94 165 LYS A C 1
ATOM 1257 O O . LYS A 1 165 ? -19.637 -16.171 -3.437 1.00 56.94 165 LYS A O 1
ATOM 1262 N N . GLY A 1 166 ? -20.398 -16.252 -5.556 1.00 54.25 166 GLY A N 1
ATOM 1263 C CA . GLY A 1 166 ? -21.724 -15.682 -5.290 1.00 54.25 166 GLY A CA 1
ATOM 1264 C C . GLY A 1 166 ? -21.824 -14.163 -5.476 1.00 54.25 166 GLY A C 1
ATOM 1265 O O . GLY A 1 166 ? -22.906 -13.615 -5.295 1.00 54.25 166 GLY A O 1
ATOM 1266 N N . GLN A 1 167 ? -20.740 -13.484 -5.863 1.00 61.06 167 GLN A N 1
ATOM 1267 C CA . GLN A 1 167 ? -20.762 -12.080 -6.278 1.00 61.06 167 GLN A CA 1
ATOM 1268 C C . GLN A 1 167 ? -20.638 -11.963 -7.803 1.00 61.06 167 GLN A C 1
ATOM 1270 O O . GLN A 1 167 ? -20.029 -12.805 -8.458 1.00 61.06 167 GLN A O 1
ATOM 1275 N N . THR A 1 168 ? -21.232 -10.913 -8.370 1.00 61.75 168 THR A N 1
ATOM 1276 C CA . THR A 1 168 ? -21.060 -10.519 -9.779 1.00 61.75 168 THR A CA 1
ATOM 1277 C C . THR A 1 168 ? -20.130 -9.313 -9.822 1.00 61.75 168 THR A C 1
ATOM 1279 O O . THR A 1 168 ? -20.289 -8.409 -8.997 1.00 61.75 168 THR A O 1
ATOM 1282 N N . MET A 1 169 ? -19.177 -9.279 -10.758 1.00 66.62 169 MET A N 1
ATOM 1283 C CA . MET A 1 169 ? -18.37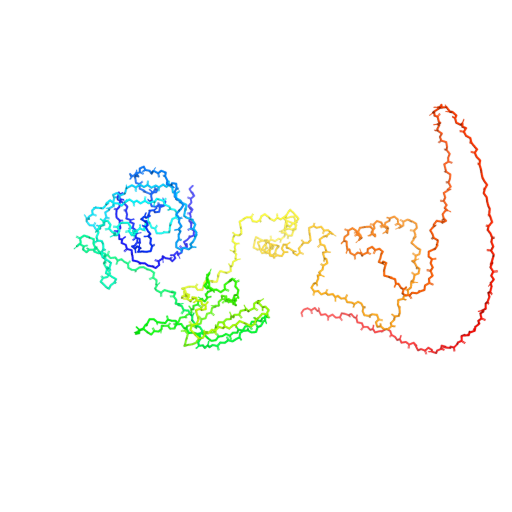0 -8.075 -10.966 1.00 66.62 169 MET A CA 1
ATOM 1284 C C . MET A 1 169 ? -19.265 -6.915 -11.388 1.00 66.62 169 MET A C 1
ATOM 1286 O O . MET A 1 169 ? -20.188 -7.073 -12.186 1.00 66.62 169 MET A O 1
ATOM 1290 N N . LYS A 1 170 ? -18.963 -5.733 -10.858 1.00 67.50 170 LYS A N 1
ATOM 1291 C CA . LYS A 1 170 ? -19.367 -4.488 -11.503 1.00 67.50 170 LYS A CA 1
ATOM 1292 C C . LYS A 1 170 ? -18.286 -4.168 -12.526 1.00 67.50 170 LYS A C 1
ATOM 1294 O O . LYS A 1 170 ? -17.115 -4.244 -12.175 1.00 67.50 170 LYS A O 1
ATOM 1299 N N . HIS A 1 171 ? -18.678 -3.802 -13.738 1.00 79.25 171 HIS A N 1
ATOM 1300 C CA . HIS A 1 171 ? -17.752 -3.256 -14.724 1.00 79.25 171 HIS A CA 1
ATOM 1301 C C . HIS A 1 171 ? -17.234 -1.903 -14.223 1.00 79.25 171 HIS A C 1
ATOM 1303 O O . HIS A 1 171 ? -18.036 -1.028 -13.882 1.00 79.25 171 HIS A O 1
ATOM 1309 N N . PHE A 1 172 ? -15.915 -1.756 -14.130 1.00 80.31 172 PHE A N 1
ATOM 1310 C CA . PHE A 1 172 ? -15.243 -0.516 -13.746 1.00 80.31 172 PHE A CA 1
ATOM 1311 C C . PHE A 1 172 ? -13.901 -0.353 -14.472 1.00 80.31 172 PHE A C 1
ATOM 1313 O O . PHE A 1 172 ? -13.209 -1.336 -14.754 1.00 80.31 172 PHE A O 1
ATOM 1320 N N . GLU A 1 173 ? -13.504 0.897 -14.710 1.00 84.69 173 GLU A N 1
ATOM 1321 C CA . GLU A 1 173 ? -12.154 1.242 -15.162 1.00 84.69 173 GLU A CA 1
ATOM 1322 C C . GLU A 1 173 ? -11.161 1.037 -14.014 1.00 84.69 173 GLU A C 1
ATOM 1324 O O . GLU A 1 173 ? -11.328 1.594 -12.926 1.00 84.69 173 GLU A O 1
ATOM 1329 N N . GLY A 1 174 ? -10.140 0.214 -14.233 1.00 86.38 174 GLY A N 1
ATOM 1330 C CA . GLY A 1 174 ? -9.170 -0.169 -13.218 1.00 86.38 174 GLY A CA 1
ATOM 1331 C C . GLY A 1 174 ? -7.728 -0.100 -13.709 1.00 86.38 174 GLY A C 1
ATOM 1332 O O . GLY A 1 174 ? -7.452 -0.290 -14.890 1.00 86.38 174 GLY A O 1
ATOM 1333 N N . ILE A 1 175 ? -6.788 0.143 -12.798 1.00 88.44 175 ILE A N 1
ATOM 1334 C CA . ILE A 1 175 ? -5.349 0.060 -13.078 1.00 88.44 175 ILE A CA 1
ATOM 1335 C C . ILE A 1 175 ? -4.848 -1.308 -12.627 1.00 88.44 175 ILE A C 1
ATOM 1337 O O . ILE A 1 175 ? -5.016 -1.683 -11.469 1.00 88.44 175 ILE A O 1
ATOM 1341 N N . VAL A 1 176 ? -4.238 -2.046 -13.553 1.00 88.56 176 VAL A N 1
ATOM 1342 C CA . VAL A 1 176 ? -3.527 -3.301 -13.297 1.00 88.56 176 VAL A CA 1
ATOM 1343 C C . VAL A 1 176 ? -2.106 -2.999 -12.844 1.00 88.56 176 VAL A C 1
ATOM 1345 O O . VAL A 1 176 ? -1.402 -2.232 -13.501 1.00 88.56 176 VAL A O 1
ATOM 1348 N N . GLU A 1 177 ? -1.659 -3.658 -11.778 1.00 86.56 177 GLU A N 1
ATOM 1349 C CA . GLU A 1 177 ? -0.305 -3.537 -11.234 1.00 86.56 177 GLU A CA 1
ATOM 1350 C C . GLU A 1 177 ? 0.347 -4.913 -10.989 1.00 86.56 177 GLU A C 1
ATOM 1352 O O . GLU A 1 177 ? -0.358 -5.879 -10.664 1.00 86.56 177 GLU A O 1
ATOM 1357 N N . PRO A 1 178 ? 1.684 -5.028 -11.148 1.00 84.06 178 PRO A N 1
ATOM 1358 C CA . PRO A 1 178 ? 2.431 -6.242 -10.824 1.00 84.06 178 PRO A CA 1
ATOM 1359 C C . PRO A 1 178 ? 2.308 -6.624 -9.343 1.00 84.06 178 PRO A C 1
ATOM 1361 O O . PRO A 1 178 ? 2.103 -5.788 -8.466 1.00 84.06 178 PRO A O 1
ATOM 1364 N N . LEU A 1 179 ? 2.484 -7.914 -9.059 1.00 71.25 179 LEU A N 1
ATOM 1365 C CA . LEU A 1 179 ? 2.657 -8.419 -7.699 1.00 71.25 179 LEU A CA 1
ATOM 1366 C C . LEU A 1 179 ? 4.142 -8.365 -7.318 1.00 71.25 179 LEU A C 1
ATOM 1368 O O . LEU A 1 179 ? 4.893 -9.237 -7.763 1.00 71.25 179 LEU A O 1
ATOM 1372 N N . GLU A 1 180 ? 4.499 -7.429 -6.430 1.00 62.03 180 GLU A N 1
ATOM 1373 C CA . GLU A 1 180 ? 5.857 -7.052 -5.950 1.00 62.03 180 GLU A CA 1
ATOM 1374 C C . GLU A 1 180 ? 6.760 -8.200 -5.426 1.00 62.03 180 GLU A C 1
ATOM 1376 O O . GLU A 1 180 ? 7.826 -7.962 -4.873 1.00 62.03 180 GLU A O 1
ATOM 1381 N N . ASN A 1 181 ? 6.318 -9.460 -5.480 1.00 52.38 181 ASN A N 1
ATOM 1382 C CA . ASN A 1 181 ? 6.970 -10.593 -4.818 1.00 52.38 181 ASN A CA 1
ATOM 1383 C C . ASN A 1 181 ? 6.862 -11.943 -5.563 1.00 52.38 181 ASN A C 1
ATOM 1385 O O . ASN A 1 181 ? 7.180 -12.974 -4.968 1.00 52.38 181 ASN A O 1
ATOM 1389 N N . LYS A 1 182 ? 6.362 -12.011 -6.814 1.00 51.88 182 LYS A N 1
ATOM 1390 C CA . LYS A 1 182 ? 6.104 -13.324 -7.473 1.00 51.88 182 LYS A CA 1
ATOM 1391 C C . LYS A 1 182 ? 6.621 -13.550 -8.890 1.00 51.88 182 LYS A C 1
ATOM 1393 O O . LYS A 1 182 ? 6.765 -14.712 -9.259 1.00 51.88 182 LYS A O 1
ATOM 1398 N N . LEU A 1 183 ? 6.902 -12.508 -9.669 1.00 56.66 183 LEU A N 1
ATOM 1399 C CA . LEU A 1 183 ? 7.412 -12.660 -11.043 1.00 56.66 183 LEU A CA 1
ATOM 1400 C C . LEU A 1 183 ? 8.796 -12.024 -11.244 1.00 56.66 183 LEU A C 1
ATOM 1402 O O . LEU A 1 183 ? 9.481 -12.339 -12.206 1.00 56.66 183 LEU A O 1
ATOM 1406 N N . GLU A 1 184 ? 9.255 -11.188 -10.316 1.00 54.06 184 GLU A N 1
ATOM 1407 C CA . GLU A 1 184 ? 10.351 -10.241 -10.572 1.00 54.06 184 GLU A CA 1
ATOM 1408 C C . GLU A 1 184 ? 11.765 -10.838 -10.481 1.00 54.06 184 GLU A C 1
ATOM 1410 O O . GLU A 1 184 ? 12.709 -10.229 -10.970 1.00 54.06 184 GLU A O 1
ATOM 1415 N N . GLN A 1 185 ? 11.942 -12.033 -9.902 1.00 55.62 185 GLN A N 1
ATOM 1416 C CA . GLN A 1 185 ? 13.280 -12.631 -9.762 1.00 55.62 185 GLN A CA 1
ATOM 1417 C C . GLN A 1 185 ? 13.757 -13.425 -10.987 1.00 55.62 185 GLN A C 1
ATOM 1419 O O . GLN A 1 185 ? 14.959 -13.625 -11.111 1.00 55.62 185 GLN A O 1
ATOM 1424 N N . ASN A 1 186 ? 12.853 -13.914 -11.849 1.00 62.94 186 ASN A N 1
ATOM 1425 C CA . ASN A 1 186 ? 13.182 -14.683 -13.070 1.00 62.94 186 ASN A CA 1
ATOM 1426 C C . ASN A 1 186 ? 11.968 -14.916 -14.004 1.00 62.94 186 ASN A C 1
ATOM 1428 O O . ASN A 1 186 ? 12.003 -15.812 -14.845 1.00 62.94 186 ASN A O 1
ATOM 1432 N N . GLY A 1 187 ? 10.864 -14.188 -13.826 1.00 74.94 187 GLY A N 1
ATOM 1433 C CA . GLY A 1 187 ? 9.629 -14.345 -14.597 1.00 74.94 187 GLY A CA 1
ATOM 1434 C C . GLY A 1 187 ? 9.350 -13.154 -15.523 1.00 74.94 187 GLY A C 1
ATOM 1435 O O . GLY A 1 187 ? 10.067 -12.154 -15.499 1.00 74.94 187 GLY A O 1
ATOM 1436 N N . PRO A 1 188 ? 8.297 -13.244 -16.351 1.00 83.75 188 PRO A N 1
ATOM 1437 C CA . PRO A 1 188 ? 7.892 -12.156 -17.232 1.00 83.75 188 PRO A CA 1
ATOM 1438 C C . PRO A 1 188 ? 7.349 -10.962 -16.434 1.00 83.75 188 PRO A C 1
ATOM 1440 O O . PRO A 1 188 ? 6.517 -11.118 -15.538 1.00 83.75 188 PRO A O 1
ATOM 1443 N N . LEU A 1 189 ? 7.798 -9.762 -16.800 1.00 89.31 189 LEU A N 1
ATOM 1444 C CA . LEU A 1 189 ? 7.349 -8.499 -16.222 1.00 89.31 189 LEU A CA 1
ATOM 1445 C C . LEU A 1 189 ? 5.905 -8.199 -16.632 1.00 89.31 189 LEU A C 1
ATOM 1447 O O . LEU A 1 189 ? 5.496 -8.499 -17.753 1.00 89.31 189 LEU A O 1
ATOM 1451 N N . VAL A 1 190 ? 5.150 -7.556 -15.740 1.00 90.50 190 VAL A N 1
ATOM 1452 C CA . VAL A 1 190 ? 3.752 -7.165 -15.969 1.00 90.50 190 VAL A CA 1
ATOM 1453 C C . VAL A 1 190 ? 3.678 -5.657 -16.174 1.00 90.50 190 VAL A C 1
ATOM 1455 O O . VAL A 1 190 ? 4.048 -4.892 -15.283 1.00 90.50 190 VAL A O 1
ATOM 1458 N N . ALA A 1 191 ? 3.186 -5.214 -17.330 1.00 89.12 191 ALA A N 1
ATOM 1459 C CA . ALA A 1 191 ? 3.026 -3.792 -17.600 1.00 89.12 191 ALA A CA 1
ATOM 1460 C C . ALA A 1 191 ? 1.862 -3.205 -16.785 1.00 89.12 191 ALA A C 1
ATOM 1462 O O . ALA A 1 191 ? 0.743 -3.732 -16.809 1.00 89.12 191 ALA A O 1
ATOM 1463 N N . ARG A 1 192 ? 2.098 -2.069 -16.114 1.00 88.88 192 ARG A N 1
ATOM 1464 C CA . ARG A 1 192 ? 1.015 -1.283 -15.507 1.00 88.88 192 ARG A CA 1
ATOM 1465 C C . ARG A 1 192 ? 0.074 -0.797 -16.608 1.00 88.88 192 ARG A C 1
ATOM 1467 O O . ARG A 1 192 ? 0.510 -0.099 -17.519 1.00 88.88 192 ARG A O 1
ATOM 1474 N N . THR A 1 193 ? -1.194 -1.198 -16.545 1.00 86.81 193 THR A N 1
ATOM 1475 C CA . THR A 1 193 ? -2.146 -1.043 -17.659 1.00 86.81 193 THR A CA 1
ATOM 1476 C C . THR A 1 193 ? -3.491 -0.541 -17.139 1.00 86.81 193 THR A C 1
ATOM 1478 O O . THR A 1 193 ? -4.032 -1.119 -16.201 1.00 86.81 193 THR A O 1
ATOM 1481 N N . LEU A 1 194 ? -4.049 0.506 -17.753 1.00 89.19 194 LEU A N 1
ATOM 1482 C CA . LEU A 1 194 ? -5.442 0.913 -17.537 1.00 89.19 194 LEU A CA 1
ATOM 1483 C C . LEU A 1 194 ? -6.359 -0.008 -18.354 1.00 89.19 194 LEU A C 1
ATOM 1485 O O . LEU A 1 194 ? -6.158 -0.165 -19.558 1.00 89.19 194 LEU A O 1
ATOM 1489 N N . VAL A 1 195 ? -7.343 -0.627 -17.705 1.00 88.44 195 VAL A N 1
ATOM 1490 C CA . VAL A 1 195 ? -8.243 -1.630 -18.294 1.00 88.44 195 VAL A CA 1
ATOM 1491 C C . VAL A 1 195 ? -9.692 -1.366 -17.900 1.00 88.44 195 VAL A C 1
ATOM 1493 O O . VAL A 1 195 ? -9.955 -0.819 -16.833 1.00 88.44 195 VAL A O 1
ATOM 1496 N N . ASN A 1 196 ? -10.645 -1.823 -18.711 1.00 87.81 196 ASN A N 1
ATOM 1497 C CA . ASN A 1 196 ? -12.011 -2.041 -18.240 1.00 87.81 196 ASN A CA 1
ATOM 1498 C C . ASN A 1 196 ? -12.133 -3.476 -17.702 1.00 87.81 196 ASN A C 1
ATOM 1500 O O . ASN A 1 196 ? -11.573 -4.408 -18.282 1.00 87.81 196 ASN A O 1
ATOM 1504 N N . THR A 1 197 ? -12.840 -3.665 -16.590 1.00 79.81 197 THR A N 1
ATOM 1505 C CA . THR A 1 197 ? -12.994 -4.975 -15.926 1.00 79.81 197 THR A CA 1
ATOM 1506 C C . THR A 1 197 ? -14.184 -5.774 -16.468 1.00 79.81 197 THR A C 1
ATOM 1508 O O . THR A 1 197 ? -15.080 -6.180 -15.729 1.00 79.81 197 THR A O 1
ATOM 1511 N N . ASP A 1 198 ? -14.165 -6.000 -17.783 1.00 80.00 198 ASP A N 1
ATOM 1512 C CA . ASP A 1 198 ? -15.073 -6.902 -18.505 1.00 80.00 198 ASP A CA 1
ATOM 1513 C C . ASP A 1 198 ? -14.703 -8.388 -18.290 1.00 80.00 198 ASP A C 1
ATOM 1515 O O . ASP A 1 198 ? -13.759 -8.714 -17.563 1.00 80.00 198 ASP A O 1
ATOM 1519 N N . ASP A 1 199 ? -15.437 -9.308 -18.933 1.00 76.56 199 ASP A N 1
ATOM 1520 C CA . ASP A 1 199 ? -15.256 -10.770 -18.811 1.00 76.56 199 ASP A CA 1
ATOM 1521 C C . ASP A 1 199 ? -13.808 -11.249 -19.042 1.00 76.56 199 ASP A C 1
ATOM 1523 O O . ASP A 1 199 ? -13.390 -12.271 -18.489 1.00 76.56 199 ASP A O 1
ATOM 1527 N N . GLN A 1 200 ? -13.045 -10.529 -19.871 1.00 86.25 200 GLN A N 1
ATOM 1528 C CA . GLN A 1 200 ? -11.623 -10.764 -20.111 1.00 86.25 200 GLN A CA 1
ATOM 1529 C C . GLN A 1 200 ? -10.850 -9.445 -20.089 1.00 86.25 200 GLN A C 1
ATOM 1531 O O . GLN A 1 200 ? -11.187 -8.494 -20.790 1.00 86.25 200 GLN A O 1
ATOM 1536 N N . VAL A 1 201 ? -9.766 -9.423 -19.318 1.00 90.69 201 VAL A N 1
ATOM 1537 C CA . VAL A 1 201 ? -8.878 -8.275 -19.144 1.00 90.69 201 VAL A CA 1
ATOM 1538 C C . VAL A 1 201 ? -7.580 -8.527 -19.918 1.00 90.69 201 VAL A C 1
ATOM 1540 O O . VAL A 1 201 ? -6.833 -9.439 -19.547 1.00 90.69 201 VAL A O 1
ATOM 1543 N N . PRO A 1 202 ? -7.272 -7.752 -20.974 1.00 92.81 202 PRO A N 1
ATOM 1544 C CA . PRO A 1 202 ? -6.008 -7.876 -21.690 1.00 92.81 202 PRO A CA 1
ATOM 1545 C C . PRO A 1 202 ? -4.864 -7.293 -20.851 1.00 92.81 202 PRO A C 1
ATOM 1547 O O . PRO A 1 202 ? -4.899 -6.126 -20.465 1.00 92.81 202 PRO A O 1
ATOM 1550 N N . ILE A 1 203 ? -3.828 -8.091 -20.585 1.00 92.31 203 ILE A N 1
ATOM 1551 C CA . ILE A 1 203 ? -2.623 -7.654 -19.863 1.00 92.31 203 ILE A CA 1
ATOM 1552 C C . ILE A 1 203 ? -1.395 -7.864 -20.738 1.00 92.31 203 ILE A C 1
ATOM 1554 O O . ILE A 1 203 ? -1.226 -8.915 -21.349 1.00 92.31 203 ILE A O 1
ATOM 1558 N N . ARG A 1 204 ? -0.518 -6.863 -20.779 1.00 93.56 204 ARG A N 1
ATOM 1559 C CA . ARG A 1 204 ? 0.746 -6.899 -21.515 1.00 93.56 204 ARG A CA 1
ATOM 1560 C C . ARG A 1 204 ? 1.871 -7.405 -20.614 1.00 93.56 204 ARG A C 1
ATOM 1562 O O . ARG A 1 204 ? 2.075 -6.874 -19.522 1.00 93.56 204 ARG A O 1
ATOM 1569 N N . LEU A 1 205 ? 2.574 -8.434 -21.078 1.00 92.25 205 LEU A N 1
ATOM 1570 C CA . LEU A 1 205 ? 3.681 -9.085 -20.385 1.00 92.25 205 LEU A CA 1
ATOM 1571 C C . LEU A 1 205 ? 4.955 -9.046 -21.222 1.00 92.25 205 LEU A C 1
ATOM 1573 O O . LEU A 1 205 ? 4.899 -9.256 -22.430 1.00 92.25 205 LEU A O 1
ATOM 1577 N N . MET A 1 206 ? 6.098 -8.853 -20.571 1.00 91.56 206 MET A N 1
ATOM 1578 C CA . MET A 1 206 ? 7.405 -8.763 -21.220 1.00 91.56 206 MET A CA 1
ATOM 1579 C C . MET A 1 206 ? 8.366 -9.803 -20.640 1.00 91.56 206 MET A C 1
ATOM 1581 O O . MET A 1 206 ? 8.721 -9.756 -19.463 1.00 91.56 206 MET A O 1
ATOM 1585 N N . ASN A 1 207 ? 8.798 -10.750 -21.469 1.00 92.25 207 ASN A N 1
ATOM 1586 C CA . ASN A 1 207 ? 9.832 -11.714 -21.124 1.00 92.25 207 ASN A CA 1
ATOM 1587 C C . ASN A 1 207 ? 11.207 -11.162 -21.524 1.00 92.25 207 ASN A C 1
ATOM 1589 O O . ASN A 1 207 ? 11.544 -11.134 -22.704 1.00 92.25 207 ASN A O 1
ATOM 1593 N N . LEU A 1 208 ? 12.005 -10.756 -20.534 1.00 89.25 208 LEU A N 1
ATOM 1594 C CA . LEU A 1 208 ? 13.397 -10.330 -20.732 1.00 89.25 208 LEU A CA 1
ATOM 1595 C C . LEU A 1 208 ? 14.403 -11.495 -20.663 1.00 89.25 208 LEU A C 1
ATOM 1597 O O . LEU A 1 208 ? 15.602 -11.285 -20.828 1.00 89.25 208 LEU A O 1
ATOM 1601 N N . CYS A 1 209 ? 13.947 -12.721 -20.392 1.00 87.31 209 CYS A N 1
ATOM 1602 C CA . CYS A 1 209 ? 14.809 -13.895 -20.345 1.00 87.31 209 CYS A CA 1
ATOM 1603 C C . CYS A 1 209 ? 15.085 -14.442 -21.753 1.00 87.31 209 CYS A C 1
ATOM 1605 O O . CYS A 1 209 ? 14.269 -14.318 -22.666 1.00 87.31 209 CYS A O 1
ATOM 1607 N N . LYS A 1 210 ? 16.213 -15.149 -21.888 1.00 90.31 210 LYS A N 1
ATOM 1608 C CA . LYS A 1 210 ? 16.600 -15.891 -23.104 1.00 90.31 210 LYS A CA 1
ATOM 1609 C C . LYS A 1 210 ? 15.871 -17.225 -23.284 1.00 90.31 210 LYS A C 1
ATOM 1611 O O . LYS A 1 210 ? 16.042 -17.884 -24.301 1.00 90.31 210 LYS A O 1
ATOM 1616 N N . GLU A 1 211 ? 15.048 -17.596 -22.310 1.00 90.94 211 GLU A N 1
ATOM 1617 C CA . GLU A 1 211 ? 14.287 -18.842 -22.271 1.00 90.94 211 GLU A CA 1
ATOM 1618 C C . GLU A 1 211 ? 12.783 -18.567 -22.370 1.00 90.94 211 GLU A C 1
ATOM 1620 O O . GLU A 1 211 ? 12.301 -17.489 -22.007 1.00 90.94 211 GLU A O 1
ATOM 1625 N N . VAL A 1 212 ? 12.029 -19.557 -22.854 1.00 91.25 212 VAL A N 1
ATOM 1626 C CA . VAL A 1 212 ? 10.561 -19.499 -22.920 1.00 91.25 212 VAL A CA 1
ATOM 1627 C C . VAL A 1 212 ? 9.979 -19.476 -21.505 1.00 91.25 212 VAL A C 1
ATOM 1629 O O . VAL A 1 212 ? 10.228 -20.381 -20.711 1.00 91.25 212 VAL A O 1
ATOM 1632 N N . GLN A 1 213 ? 9.132 -18.489 -21.213 1.00 90.38 213 GLN A N 1
ATOM 1633 C CA . GLN A 1 213 ? 8.418 -18.390 -19.939 1.00 90.38 213 GLN A CA 1
ATOM 1634 C C . GLN A 1 213 ? 7.013 -18.981 -20.069 1.00 90.38 213 GLN A C 1
ATOM 1636 O O . GLN A 1 213 ? 6.207 -18.506 -20.869 1.00 90.38 213 GLN A O 1
ATOM 1641 N N . ILE A 1 214 ? 6.693 -20.008 -19.278 1.00 89.69 214 ILE A N 1
ATOM 1642 C CA . ILE A 1 214 ? 5.366 -20.640 -19.283 1.00 89.69 214 ILE A CA 1
ATOM 1643 C C . ILE A 1 214 ? 4.535 -20.095 -18.122 1.00 89.69 214 ILE A C 1
ATOM 1645 O O . ILE A 1 214 ? 4.885 -20.261 -16.955 1.00 89.69 214 ILE A O 1
ATOM 1649 N N . ILE A 1 215 ? 3.388 -19.500 -18.441 1.00 89.06 215 ILE A N 1
ATOM 1650 C CA . ILE A 1 215 ? 2.388 -19.088 -17.455 1.00 89.06 215 ILE A CA 1
ATOM 1651 C C . ILE A 1 215 ? 1.225 -20.064 -17.536 1.00 89.06 215 ILE A C 1
ATOM 1653 O O . ILE A 1 215 ? 0.551 -20.159 -18.558 1.00 89.06 215 ILE A O 1
ATOM 1657 N N . HIS A 1 216 ? 0.967 -20.787 -16.452 1.00 87.56 216 HIS A N 1
ATOM 1658 C CA . HIS A 1 216 ? -0.178 -21.690 -16.369 1.00 87.56 216 HIS A CA 1
ATOM 1659 C C . HIS A 1 216 ? -1.508 -20.954 -16.147 1.00 87.56 216 HIS A C 1
ATOM 1661 O O . HIS A 1 216 ? -1.566 -19.907 -15.500 1.00 87.56 216 HIS A O 1
ATOM 1667 N N . LYS A 1 217 ? -2.602 -21.553 -16.629 1.00 89.31 217 LYS A N 1
ATOM 1668 C CA . LYS A 1 217 ? -3.969 -21.111 -16.328 1.00 89.31 217 LYS A CA 1
ATOM 1669 C C . LYS A 1 217 ? -4.169 -20.938 -14.820 1.00 89.31 217 LYS A C 1
ATOM 1671 O O . LYS A 1 217 ? -3.874 -21.844 -14.045 1.00 89.31 217 LYS A O 1
ATOM 1676 N N . GLY A 1 218 ? -4.730 -19.803 -14.409 1.00 82.44 218 GLY A N 1
ATOM 1677 C CA . GLY A 1 218 ? -4.959 -19.489 -12.999 1.00 82.44 218 GLY A CA 1
ATOM 1678 C C . GLY A 1 218 ? -3.736 -18.939 -12.253 1.00 82.44 218 GLY A C 1
ATOM 1679 O O . GLY A 1 218 ? -3.875 -18.569 -11.086 1.00 82.44 218 GLY A O 1
ATOM 1680 N N . THR A 1 219 ? -2.565 -18.828 -12.894 1.00 85.62 219 THR A N 1
ATOM 1681 C CA . THR A 1 219 ? -1.411 -18.116 -12.323 1.00 85.62 219 THR A CA 1
ATOM 1682 C C . THR A 1 219 ? -1.766 -16.654 -12.090 1.00 85.62 219 THR A C 1
ATOM 1684 O O . THR A 1 219 ? -2.328 -15.992 -12.960 1.00 85.62 219 THR A O 1
ATOM 1687 N N . SER A 1 220 ? -1.435 -16.153 -10.900 1.00 86.25 220 SER A N 1
ATOM 1688 C CA . SER A 1 220 ? -1.665 -14.766 -10.499 1.00 86.25 220 SER A CA 1
ATOM 1689 C C . SER A 1 220 ? -0.711 -13.833 -11.235 1.00 86.25 220 SER A C 1
ATOM 1691 O O . SER A 1 220 ? 0.498 -13.946 -11.057 1.00 86.25 220 SER A O 1
ATOM 1693 N N . ILE A 1 221 ? -1.264 -12.914 -12.024 1.00 88.44 221 ILE A N 1
ATOM 1694 C CA . ILE A 1 221 ? -0.499 -11.963 -12.841 1.00 88.44 221 ILE A CA 1
ATOM 1695 C C . ILE A 1 221 ? -0.301 -10.653 -12.083 1.00 88.44 221 ILE A C 1
ATOM 1697 O O . ILE A 1 221 ? 0.818 -10.183 -11.926 1.00 88.44 221 ILE A O 1
ATOM 1701 N N . GLY A 1 222 ? -1.383 -10.100 -11.542 1.00 87.62 222 GLY A N 1
ATOM 1702 C CA . GLY A 1 222 ? -1.358 -8.796 -10.894 1.00 87.62 222 GLY A CA 1
ATOM 1703 C C . GLY A 1 222 ? -2.558 -8.566 -9.989 1.00 87.62 222 GLY A C 1
ATOM 1704 O O . GLY A 1 222 ? -3.350 -9.479 -9.722 1.00 87.62 222 GLY A O 1
ATOM 1705 N N . GLN A 1 223 ? -2.694 -7.328 -9.538 1.00 87.94 223 GLN A N 1
ATOM 1706 C CA . GLN A 1 223 ? -3.891 -6.813 -8.876 1.00 87.94 223 GLN A CA 1
ATOM 1707 C C . GLN A 1 223 ? -4.513 -5.721 -9.751 1.00 87.94 223 GLN A C 1
ATOM 1709 O O . GLN A 1 223 ? -3.795 -5.080 -10.512 1.00 87.94 223 GLN A O 1
ATOM 1714 N N . VAL A 1 224 ? -5.829 -5.519 -9.667 1.00 86.94 224 VAL A N 1
ATOM 1715 C CA . VAL A 1 224 ? -6.518 -4.390 -10.307 1.00 86.94 224 VAL A CA 1
ATOM 1716 C C . VAL A 1 224 ? -7.227 -3.529 -9.275 1.00 86.94 224 VAL A C 1
ATOM 1718 O O . VAL A 1 224 ? -7.979 -4.050 -8.449 1.00 86.94 224 VAL A O 1
ATOM 1721 N N . HIS A 1 225 ? -6.979 -2.224 -9.356 1.00 83.69 225 HIS A N 1
ATOM 1722 C CA . HIS A 1 225 ? -7.524 -1.186 -8.487 1.00 83.69 225 HIS A CA 1
ATOM 1723 C C . HIS A 1 225 ? -8.546 -0.330 -9.241 1.00 83.69 225 HIS A C 1
ATOM 1725 O O . HIS A 1 225 ? -8.238 0.139 -10.332 1.00 83.69 225 HIS A O 1
ATOM 1731 N N . GLU A 1 226 ? -9.741 -0.105 -8.684 1.00 79.44 226 GLU A N 1
ATOM 1732 C CA . GLU A 1 226 ? -10.748 0.799 -9.277 1.00 79.44 226 GLU A CA 1
ATOM 1733 C C . GLU A 1 226 ? -10.211 2.238 -9.386 1.00 79.44 226 GLU A C 1
ATOM 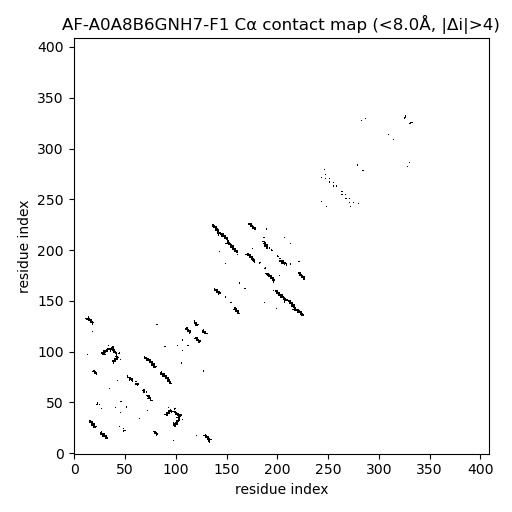1735 O O . GLU A 1 226 ? -9.744 2.813 -8.399 1.00 79.44 226 GLU A O 1
ATOM 1740 N N . VAL A 1 227 ? -10.315 2.846 -10.571 1.00 75.62 227 VAL A N 1
ATOM 1741 C CA . VAL A 1 227 ? -9.935 4.245 -10.794 1.00 75.62 227 VAL A CA 1
ATOM 1742 C C . VAL A 1 227 ? -11.024 5.161 -10.246 1.00 75.62 227 VAL A C 1
ATOM 1744 O O . VAL A 1 227 ? -12.120 5.260 -10.788 1.00 75.62 227 VAL A O 1
ATOM 1747 N N . ILE A 1 228 ? -10.713 5.850 -9.148 1.00 66.50 228 ILE A N 1
ATOM 1748 C CA . ILE A 1 228 ? -11.656 6.752 -8.467 1.00 66.50 228 ILE A CA 1
ATOM 1749 C C . ILE A 1 228 ? -11.707 8.129 -9.151 1.00 66.50 228 ILE A C 1
ATOM 1751 O O . ILE A 1 228 ? -12.763 8.758 -9.197 1.00 66.50 228 ILE A O 1
ATOM 1755 N N . SER A 1 229 ? -10.581 8.601 -9.691 1.00 57.31 229 SER A N 1
ATOM 1756 C CA . SER A 1 229 ? -10.517 9.826 -10.489 1.00 57.31 229 SER A CA 1
ATOM 1757 C C . SER A 1 229 ? -9.330 9.814 -11.453 1.00 57.31 229 SER A C 1
ATOM 1759 O O . SER A 1 229 ? -8.171 9.724 -11.048 1.00 57.31 229 SER A O 1
ATOM 1761 N N . ILE A 1 230 ? -9.616 9.978 -12.746 1.00 57.78 230 ILE A N 1
ATOM 1762 C CA . ILE A 1 230 ? -8.605 10.378 -13.726 1.00 57.78 230 ILE A CA 1
ATOM 1763 C C . ILE A 1 230 ? -8.448 11.888 -13.576 1.00 57.78 230 ILE A C 1
ATOM 1765 O O . ILE A 1 230 ? -9.256 12.671 -14.071 1.00 57.78 230 ILE A O 1
ATOM 1769 N N . SER A 1 231 ? -7.433 12.300 -12.823 1.00 56.88 231 SER A N 1
ATOM 1770 C CA . SER A 1 231 ? -7.010 13.694 -12.834 1.00 56.88 231 SER A CA 1
ATOM 1771 C C . SER A 1 231 ? -6.062 13.902 -14.007 1.00 56.88 231 SER A C 1
ATOM 1773 O O . SER A 1 231 ? -5.032 13.235 -14.087 1.00 56.88 231 SER A O 1
ATOM 1775 N N . ASP A 1 232 ? -6.378 14.865 -14.877 1.00 43.53 232 ASP A N 1
ATOM 1776 C CA . ASP A 1 232 ? -5.413 15.467 -15.803 1.00 43.53 232 ASP A CA 1
ATOM 1777 C C . ASP A 1 232 ? -4.385 16.273 -14.995 1.00 43.53 232 ASP A C 1
ATOM 1779 O O . ASP A 1 232 ? -4.274 17.500 -15.082 1.00 43.53 232 ASP A O 1
ATOM 1783 N N . GLN A 1 233 ? -3.587 15.568 -14.192 1.00 42.94 233 GLN A N 1
ATOM 1784 C CA . GLN A 1 233 ? -2.287 16.058 -13.794 1.00 42.94 233 GLN A CA 1
ATOM 1785 C C . GLN A 1 233 ? -1.413 16.052 -15.043 1.00 42.94 233 GLN A C 1
ATOM 1787 O O . GLN A 1 233 ? -0.550 15.200 -15.244 1.00 42.94 233 GLN A O 1
ATOM 1792 N N . LYS A 1 234 ? -1.568 17.123 -15.833 1.00 41.81 234 LYS A N 1
ATOM 1793 C CA . LYS A 1 234 ? -0.387 17.828 -16.313 1.00 41.81 234 LYS A CA 1
ATOM 1794 C C . LYS A 1 234 ? 0.510 17.983 -15.097 1.00 41.81 234 LYS A C 1
ATOM 1796 O O . LYS A 1 234 ? 0.259 18.846 -14.255 1.00 41.81 234 LYS A O 1
ATOM 1801 N N . GLN A 1 235 ? 1.529 17.137 -15.008 1.00 40.31 235 GLN A N 1
ATOM 1802 C CA . GLN A 1 235 ? 2.653 17.345 -14.120 1.00 40.31 235 GLN A CA 1
ATOM 1803 C C . GLN A 1 235 ? 3.416 18.577 -14.623 1.00 40.31 235 GLN A C 1
ATOM 1805 O O . GLN A 1 235 ? 4.539 18.499 -15.106 1.00 40.31 235 GLN A O 1
ATOM 1810 N N . HIS A 1 236 ? 2.830 19.755 -14.396 1.00 42.81 236 HIS A N 1
ATOM 1811 C CA . HIS A 1 236 ? 3.571 20.750 -13.649 1.00 42.81 236 HIS A CA 1
ATOM 1812 C C . HIS A 1 236 ? 3.830 20.119 -12.281 1.00 42.81 236 HIS A C 1
ATOM 1814 O O . HIS A 1 236 ? 3.133 20.388 -11.301 1.00 42.81 236 HIS A O 1
ATOM 1820 N N . ASN A 1 237 ? 4.849 19.256 -12.234 1.00 33.59 237 ASN A N 1
ATOM 1821 C CA . ASN A 1 237 ? 5.651 19.178 -11.040 1.00 33.59 237 ASN A CA 1
ATOM 1822 C C . ASN A 1 237 ? 5.994 20.637 -10.749 1.00 33.59 237 ASN A C 1
ATOM 1824 O O . ASN A 1 237 ? 6.634 21.311 -11.561 1.00 33.59 237 ASN A O 1
ATOM 1828 N N . ALA A 1 238 ? 5.503 21.147 -9.623 1.00 38.88 238 ALA A N 1
ATOM 1829 C CA . ALA A 1 238 ? 6.177 22.245 -8.967 1.00 38.88 238 ALA A CA 1
ATOM 1830 C C . ALA A 1 238 ? 7.504 21.647 -8.493 1.00 38.88 238 ALA A C 1
ATOM 1832 O O . ALA A 1 238 ? 7.633 21.232 -7.342 1.00 38.88 238 ALA A O 1
ATOM 1833 N N . ASP A 1 239 ? 8.421 21.481 -9.450 1.00 38.16 239 ASP A N 1
ATOM 1834 C CA . ASP A 1 239 ? 9.749 20.956 -9.213 1.00 38.16 239 ASP A CA 1
ATOM 1835 C C . ASP A 1 239 ? 10.378 21.800 -8.102 1.00 38.16 239 ASP A C 1
ATOM 1837 O O . ASP A 1 239 ? 10.154 23.018 -8.071 1.00 38.16 239 ASP A O 1
ATOM 1841 N N . PRO A 1 240 ? 11.118 21.176 -7.171 1.00 40.88 240 PRO A N 1
ATOM 1842 C CA . PRO A 1 240 ? 11.646 21.847 -5.993 1.00 40.88 240 PRO A CA 1
ATOM 1843 C C . PRO A 1 240 ? 12.669 22.900 -6.418 1.00 40.88 240 PRO A C 1
ATOM 1845 O O . PRO A 1 240 ? 13.841 22.581 -6.584 1.00 40.88 240 PRO A O 1
ATOM 1848 N N . GLU A 1 241 ? 12.177 24.122 -6.643 1.00 45.59 241 GLU A N 1
ATOM 1849 C CA . GLU A 1 241 ? 12.904 25.319 -7.072 1.00 45.59 241 GLU A CA 1
ATOM 1850 C C . GLU A 1 241 ? 14.148 24.983 -7.907 1.00 45.59 241 GLU A C 1
ATOM 1852 O O . GLU A 1 241 ? 15.273 25.276 -7.504 1.00 45.59 241 GLU A O 1
ATOM 1857 N N . ILE A 1 242 ? 13.958 24.315 -9.060 1.00 52.72 242 ILE A N 1
ATOM 1858 C CA . ILE A 1 242 ? 15.085 23.990 -9.944 1.00 52.72 242 ILE A CA 1
ATOM 1859 C C . ILE A 1 242 ? 15.690 25.313 -10.400 1.00 52.72 242 ILE A C 1
ATOM 1861 O O . ILE A 1 242 ? 15.161 25.999 -11.283 1.00 52.72 242 ILE A O 1
ATOM 1865 N N . SER A 1 243 ? 16.806 25.667 -9.763 1.00 62.78 243 SER A N 1
ATOM 1866 C CA . SER A 1 243 ? 17.654 26.759 -10.196 1.00 62.78 243 SER A CA 1
ATOM 1867 C C . SER A 1 243 ? 18.062 26.449 -11.623 1.00 62.78 243 SER A C 1
ATOM 1869 O O . SER A 1 243 ? 18.699 25.430 -11.896 1.00 62.78 243 SER A O 1
ATOM 1871 N N . LEU A 1 244 ? 17.674 27.333 -12.537 1.00 67.69 244 LEU A N 1
ATOM 1872 C CA . LEU A 1 244 ? 18.246 27.345 -13.871 1.00 67.69 244 LEU A CA 1
ATOM 1873 C C . LEU A 1 244 ? 19.768 27.443 -13.729 1.00 67.69 244 LEU A C 1
ATOM 1875 O O . LEU A 1 244 ? 20.273 28.122 -12.830 1.00 67.69 244 LEU A O 1
ATOM 1879 N N . ARG A 1 245 ? 20.490 26.760 -14.618 1.00 77.88 245 ARG A N 1
ATOM 1880 C CA . ARG A 1 245 ? 21.926 26.987 -14.758 1.00 77.88 245 ARG A CA 1
ATOM 1881 C C . ARG A 1 245 ? 22.177 28.466 -15.130 1.00 77.88 245 ARG A C 1
ATOM 1883 O O . ARG A 1 245 ? 21.320 29.064 -15.794 1.00 77.88 245 ARG A O 1
ATOM 1890 N N . PRO A 1 246 ? 23.321 29.068 -14.750 1.00 78.06 246 PRO A N 1
ATOM 1891 C CA . PRO A 1 246 ? 23.578 30.493 -14.986 1.00 78.06 246 PRO A CA 1
ATOM 1892 C C . PRO A 1 246 ? 23.527 30.924 -16.463 1.00 78.06 246 PRO A C 1
ATOM 1894 O O . PRO A 1 246 ? 23.110 32.043 -16.756 1.00 78.06 246 PRO A O 1
ATOM 1897 N N . ASP A 1 247 ? 23.899 30.043 -17.396 1.00 78.62 247 ASP A N 1
ATOM 1898 C CA . ASP A 1 247 ? 23.792 30.241 -18.850 1.00 78.62 247 ASP A CA 1
ATOM 1899 C C . ASP A 1 247 ? 22.327 30.391 -19.299 1.00 78.62 247 ASP A C 1
ATOM 1901 O O . ASP A 1 247 ? 21.973 31.363 -19.970 1.00 78.62 247 ASP A O 1
ATOM 1905 N N . LEU A 1 248 ? 21.453 29.479 -18.861 1.00 81.62 248 LEU A N 1
ATOM 1906 C CA . LEU A 1 248 ? 20.025 29.480 -19.192 1.00 81.62 248 LEU A CA 1
ATOM 1907 C C . LEU A 1 248 ? 19.276 30.630 -18.514 1.00 81.62 248 LEU A C 1
ATOM 1909 O O . LEU A 1 248 ? 18.309 31.159 -19.064 1.00 81.62 248 LEU A O 1
ATOM 1913 N N . GLN A 1 249 ? 19.737 31.046 -17.336 1.00 83.69 249 GLN A N 1
ATOM 1914 C CA . GLN A 1 249 ? 19.219 32.210 -16.623 1.00 83.69 249 GLN A CA 1
ATOM 1915 C C . GLN A 1 249 ? 19.570 33.506 -17.375 1.00 83.69 249 GLN A C 1
ATOM 1917 O O . GLN A 1 249 ? 18.695 34.330 -17.634 1.00 83.69 249 GLN A O 1
ATOM 1922 N N . ASN A 1 250 ? 20.815 33.629 -17.847 1.00 83.31 250 ASN A N 1
ATOM 1923 C CA . ASN A 1 250 ? 21.274 34.736 -18.691 1.00 83.31 250 ASN A CA 1
ATOM 1924 C C . ASN A 1 250 ? 20.554 34.775 -20.057 1.00 83.31 250 ASN A C 1
ATOM 1926 O O . ASN A 1 250 ? 20.215 35.851 -20.553 1.00 83.31 250 ASN A O 1
ATOM 1930 N N . LEU A 1 251 ? 20.288 33.607 -20.655 1.00 83.94 251 LEU A N 1
ATOM 1931 C CA . LEU A 1 251 ? 19.488 33.469 -21.875 1.00 83.94 251 LEU A CA 1
ATOM 1932 C C . LEU A 1 251 ? 18.048 33.957 -21.656 1.00 83.94 251 LEU A C 1
ATOM 1934 O O . LEU A 1 251 ? 17.559 34.771 -22.438 1.00 83.94 251 LEU A O 1
ATOM 1938 N N . LEU A 1 252 ? 17.400 33.524 -20.569 1.00 86.06 252 LEU A N 1
ATOM 1939 C CA . LEU A 1 252 ? 16.054 33.965 -20.196 1.00 86.06 252 LEU A CA 1
ATOM 1940 C C . LEU A 1 252 ? 15.995 35.491 -20.007 1.00 86.06 252 LEU A C 1
ATOM 1942 O O . LEU A 1 252 ? 15.158 36.137 -20.631 1.00 86.06 252 LEU A O 1
ATOM 1946 N N . GLU A 1 253 ? 16.918 36.078 -19.238 1.00 85.31 253 GLU A N 1
ATOM 1947 C CA . GLU A 1 253 ? 16.999 37.532 -18.998 1.00 85.31 253 GLU A CA 1
ATOM 1948 C C . GLU A 1 253 ? 17.279 38.354 -20.266 1.00 85.31 253 GLU A C 1
ATOM 1950 O O . GLU A 1 253 ? 16.786 39.474 -20.422 1.00 85.31 253 GLU A O 1
ATOM 1955 N N . LYS A 1 254 ? 18.088 37.833 -21.199 1.00 85.00 254 LYS A N 1
ATOM 1956 C CA . LYS A 1 254 ? 18.319 38.480 -22.501 1.00 85.00 254 LYS A CA 1
ATOM 1957 C C . LYS A 1 254 ? 17.057 38.469 -23.358 1.00 85.00 254 LYS A C 1
ATOM 1959 O O . LYS A 1 254 ? 16.762 39.477 -24.001 1.00 85.00 254 LYS A O 1
ATOM 1964 N N . SER A 1 255 ? 16.337 37.352 -23.355 1.00 85.25 255 SER A N 1
ATOM 1965 C CA . SER A 1 255 ? 15.162 37.120 -24.194 1.00 85.25 255 SER A CA 1
ATOM 1966 C C . SER A 1 255 ? 13.862 37.697 -23.620 1.00 85.25 255 SER A C 1
ATOM 1968 O O . SER A 1 255 ? 12.945 37.960 -24.395 1.00 85.25 255 SER A O 1
ATOM 1970 N N . SER A 1 256 ? 13.765 37.958 -22.309 1.00 85.56 256 SER A N 1
ATOM 1971 C CA . SER A 1 256 ? 12.543 38.491 -21.685 1.00 85.56 256 SER A CA 1
ATOM 1972 C C . SER A 1 256 ? 12.381 40.016 -21.746 1.00 85.56 256 SER A C 1
ATOM 1974 O O . SER A 1 256 ? 11.281 40.515 -21.521 1.00 85.56 256 SER A O 1
ATOM 1976 N N . LYS A 1 257 ? 13.412 40.771 -22.162 1.00 85.00 257 LYS A N 1
ATOM 1977 C CA . LYS A 1 257 ? 13.441 42.257 -22.188 1.00 85.00 257 LYS A CA 1
ATOM 1978 C C . LYS A 1 257 ? 12.275 42.958 -22.901 1.00 85.00 257 LYS A C 1
ATOM 1980 O O . LYS A 1 257 ? 12.053 44.147 -22.673 1.00 85.00 257 LYS A O 1
ATOM 1985 N N . HIS A 1 258 ? 11.574 42.259 -23.791 1.00 87.31 258 HIS A N 1
ATOM 1986 C CA . HIS A 1 258 ? 10.443 42.783 -24.564 1.00 87.31 258 HIS A CA 1
ATOM 1987 C C . HIS A 1 258 ? 9.181 41.910 -24.456 1.00 87.31 258 HIS A C 1
ATOM 1989 O O . HIS A 1 258 ? 8.259 42.065 -25.254 1.00 87.31 258 HIS A O 1
ATOM 1995 N N . LEU A 1 259 ? 9.138 40.991 -23.488 1.00 86.94 259 LEU A N 1
ATOM 1996 C CA . LEU A 1 259 ? 8.011 40.091 -23.25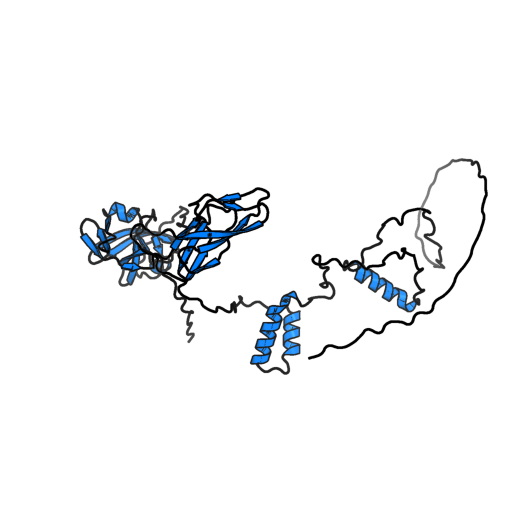7 1.00 86.94 259 LEU A CA 1
ATOM 1997 C C . LEU A 1 259 ? 7.103 40.620 -22.142 1.00 86.94 259 LEU A C 1
ATOM 1999 O O . LEU A 1 259 ? 7.548 41.304 -21.222 1.00 86.94 259 LEU A O 1
ATOM 2003 N N . ASN A 1 260 ? 5.814 40.288 -22.215 1.00 86.44 260 ASN A N 1
ATOM 2004 C CA . ASN A 1 260 ? 4.916 40.451 -21.072 1.00 86.44 260 ASN A CA 1
ATOM 2005 C C . ASN A 1 260 ? 5.084 39.289 -20.069 1.00 86.44 260 ASN A C 1
ATOM 2007 O O . ASN A 1 260 ? 5.682 38.264 -20.389 1.00 86.44 260 ASN A O 1
ATOM 2011 N N . SER A 1 261 ? 4.523 39.424 -18.865 1.00 78.38 261 SER A N 1
ATOM 2012 C CA . SER A 1 261 ? 4.682 38.445 -17.777 1.00 78.38 261 SER A CA 1
ATOM 2013 C C . SER A 1 261 ? 4.215 37.023 -18.120 1.00 78.38 261 SER A C 1
ATOM 2015 O O . SER A 1 261 ? 4.784 36.053 -17.623 1.00 78.38 261 SER A O 1
ATOM 2017 N N . ASP A 1 262 ? 3.199 36.871 -18.975 1.00 79.69 262 ASP A N 1
ATOM 2018 C CA . ASP A 1 262 ? 2.736 35.551 -19.420 1.00 79.69 262 ASP A CA 1
ATOM 2019 C C . ASP A 1 262 ? 3.658 34.941 -20.481 1.00 79.69 262 ASP A C 1
ATOM 2021 O O . ASP A 1 262 ? 3.919 33.739 -20.449 1.00 79.69 262 ASP A O 1
ATOM 2025 N N . GLN A 1 263 ? 4.195 35.758 -21.388 1.00 82.06 263 GLN A N 1
ATOM 2026 C CA . GLN A 1 263 ? 5.188 35.337 -22.379 1.00 82.06 263 GLN A CA 1
ATOM 2027 C C . GLN A 1 263 ? 6.534 34.988 -21.731 1.00 82.06 263 GLN A C 1
ATOM 2029 O O . GLN A 1 263 ? 7.146 33.994 -22.106 1.00 82.06 263 GLN A O 1
ATOM 2034 N N . GLU A 1 264 ? 6.981 35.757 -20.736 1.00 82.75 264 GLU A N 1
ATOM 2035 C CA . GLU A 1 264 ? 8.187 35.460 -19.955 1.00 82.75 264 GLU A CA 1
ATOM 2036 C C . GLU A 1 264 ? 8.038 34.139 -19.186 1.00 82.75 264 GLU A C 1
ATOM 2038 O O . GLU A 1 264 ? 8.947 33.307 -19.196 1.00 82.75 264 GLU A O 1
ATOM 2043 N N . ARG A 1 265 ? 6.859 33.884 -18.599 1.00 81.62 265 ARG A N 1
ATOM 2044 C CA . ARG A 1 265 ? 6.545 32.594 -17.973 1.00 81.62 265 ARG A CA 1
ATOM 2045 C C . ARG A 1 265 ? 6.552 31.444 -18.987 1.00 81.62 265 ARG A C 1
ATOM 2047 O O . ARG A 1 265 ? 7.178 30.422 -18.720 1.00 81.62 265 ARG A O 1
ATOM 2054 N N . GLN A 1 266 ? 5.916 31.607 -20.150 1.00 83.50 266 GLN A N 1
ATOM 2055 C CA . GLN A 1 266 ? 5.929 30.597 -21.220 1.00 83.50 266 GLN A CA 1
ATOM 2056 C C . GLN A 1 266 ? 7.349 30.317 -21.736 1.00 83.50 266 GLN A C 1
ATOM 2058 O O . GLN A 1 266 ? 7.707 29.161 -21.946 1.00 83.50 266 GLN A O 1
ATOM 2063 N N . LEU A 1 267 ? 8.178 31.353 -21.893 1.00 85.25 267 LEU A N 1
ATOM 2064 C CA . LEU A 1 267 ? 9.582 31.218 -22.277 1.00 85.25 267 LEU A CA 1
ATOM 2065 C C . LEU A 1 267 ? 10.387 30.463 -21.209 1.00 85.25 267 LEU A C 1
ATOM 2067 O O . LEU A 1 267 ? 11.161 29.570 -21.546 1.00 85.25 267 LEU A O 1
ATOM 2071 N N . ARG A 1 268 ? 10.180 30.770 -19.923 1.00 84.31 268 ARG A N 1
ATOM 2072 C CA . ARG A 1 268 ? 10.815 30.049 -18.812 1.00 84.31 268 ARG A CA 1
ATOM 2073 C C . ARG A 1 268 ? 10.411 28.573 -18.784 1.00 84.31 268 ARG A C 1
ATOM 2075 O O . ARG A 1 268 ? 11.276 27.718 -18.619 1.00 84.31 268 ARG A O 1
ATOM 2082 N N . GLU A 1 269 ? 9.127 28.268 -18.977 1.00 83.12 269 GLU A N 1
ATOM 2083 C CA . GLU A 1 269 ? 8.621 26.892 -19.092 1.00 83.12 269 GLU A CA 1
ATOM 2084 C C . GLU A 1 269 ? 9.235 26.160 -20.304 1.00 83.12 269 GLU A C 1
ATOM 2086 O O . GLU A 1 269 ? 9.609 24.991 -20.193 1.00 83.12 269 GLU A O 1
ATOM 2091 N N . LEU A 1 270 ? 9.416 26.849 -21.438 1.00 86.19 270 LEU A N 1
ATOM 2092 C CA . LEU A 1 270 ? 10.050 26.300 -22.640 1.00 86.19 270 LEU A CA 1
ATOM 2093 C C . LEU A 1 270 ? 11.544 25.993 -22.431 1.00 86.19 270 LEU A C 1
ATOM 2095 O O . LEU A 1 270 ? 11.996 24.906 -22.789 1.00 86.19 270 LEU A O 1
ATOM 2099 N N . ILE A 1 271 ? 12.297 26.918 -21.826 1.00 85.81 271 ILE A N 1
ATOM 2100 C CA . ILE A 1 271 ? 13.727 26.737 -21.522 1.00 85.81 271 ILE A CA 1
ATOM 2101 C C . ILE A 1 271 ? 13.923 25.604 -20.506 1.00 85.81 271 ILE A C 1
ATOM 2103 O O . ILE A 1 271 ? 14.798 24.767 -20.701 1.00 85.81 271 ILE A O 1
ATOM 2107 N N . LEU A 1 272 ? 13.080 25.512 -19.469 1.00 82.44 272 LEU A N 1
ATOM 2108 C CA . LEU A 1 272 ? 13.113 24.395 -18.514 1.00 82.44 272 LEU A CA 1
ATOM 2109 C C . LEU A 1 272 ? 12.848 23.045 -19.196 1.00 82.44 272 LEU A C 1
ATOM 2111 O O . LEU A 1 272 ? 13.549 22.072 -18.919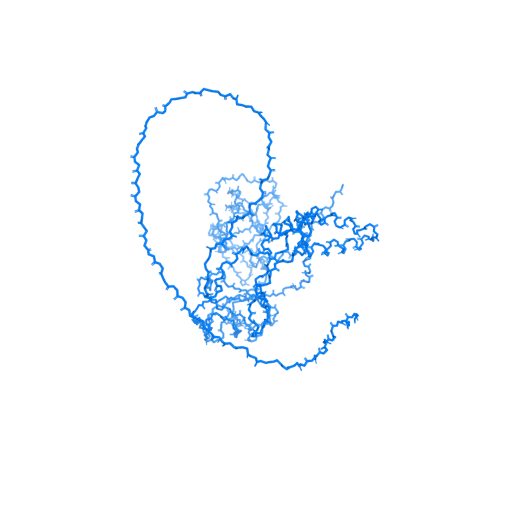 1.00 82.44 272 LEU A O 1
ATOM 2115 N N . ARG A 1 273 ? 11.869 22.988 -20.109 1.00 82.75 273 ARG A N 1
ATOM 2116 C CA . ARG A 1 273 ? 11.494 21.765 -20.836 1.00 82.75 273 ARG A CA 1
ATOM 2117 C C . ARG A 1 273 ? 12.604 21.235 -21.745 1.00 82.75 273 ARG A C 1
ATOM 2119 O O . ARG A 1 273 ? 12.720 20.024 -21.893 1.00 82.75 273 ARG A O 1
ATOM 2126 N N . TYR A 1 274 ? 13.394 22.122 -22.347 1.00 81.94 274 TYR A N 1
ATOM 2127 C CA . TYR A 1 274 ? 14.474 21.768 -23.276 1.00 81.94 274 TYR A CA 1
ATOM 2128 C C . TYR A 1 274 ? 15.872 22.058 -22.712 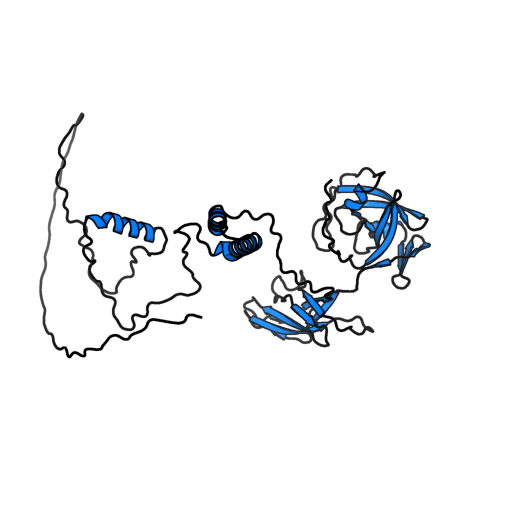1.00 81.94 274 TYR A C 1
ATOM 2130 O O . TYR A 1 274 ? 16.823 22.176 -23.478 1.00 81.94 274 TYR A O 1
ATOM 2138 N N . LYS A 1 275 ? 16.023 22.140 -21.380 1.00 81.75 275 LYS A N 1
ATOM 2139 C CA . LYS A 1 275 ? 17.288 22.488 -20.699 1.00 81.75 275 LYS A CA 1
ATOM 2140 C C . LYS A 1 275 ? 18.487 21.631 -21.145 1.00 81.75 275 LYS A C 1
ATOM 2142 O O . LYS A 1 275 ? 19.599 22.130 -21.213 1.00 81.75 275 LYS A O 1
ATOM 2147 N N . GLU A 1 276 ? 18.241 20.363 -21.483 1.00 73.62 276 GLU A N 1
ATOM 2148 C CA . GLU A 1 276 ? 19.246 19.373 -21.911 1.00 73.62 276 GLU A CA 1
ATOM 2149 C C . GLU A 1 276 ? 19.589 19.473 -23.410 1.00 73.62 276 GLU A C 1
ATOM 2151 O O . GLU A 1 276 ? 20.534 18.849 -23.874 1.00 73.62 276 GLU A O 1
ATOM 2156 N N . SER A 1 277 ? 18.833 20.262 -24.179 1.00 78.44 277 SER A N 1
ATOM 2157 C CA . SER A 1 277 ? 19.104 20.558 -25.594 1.00 78.44 277 SER A CA 1
ATOM 2158 C C . SER A 1 277 ? 19.960 21.815 -25.791 1.00 78.44 277 SER A C 1
ATOM 2160 O O . SER A 1 277 ? 20.358 22.108 -26.917 1.00 78.44 277 SER A O 1
ATOM 2162 N N . PHE A 1 278 ? 20.235 22.567 -24.721 1.00 79.12 278 PHE A N 1
ATOM 2163 C CA . PHE A 1 278 ? 21.122 23.727 -24.740 1.00 79.12 278 PHE A CA 1
ATOM 2164 C C . PHE A 1 278 ? 22.526 23.326 -24.275 1.00 79.12 278 PHE A C 1
ATOM 2166 O O . PHE A 1 278 ? 22.738 23.028 -23.094 1.00 79.12 278 PHE A O 1
ATOM 2173 N N . ALA A 1 279 ? 23.481 23.366 -25.205 1.00 74.94 279 ALA A N 1
ATOM 2174 C CA . ALA A 1 279 ? 24.904 23.267 -24.899 1.00 74.94 279 ALA A CA 1
ATOM 2175 C C . ALA A 1 279 ? 25.308 24.351 -23.884 1.00 74.94 279 ALA A C 1
ATOM 2177 O O . ALA A 1 279 ? 24.952 25.519 -24.046 1.00 74.94 279 ALA A O 1
ATOM 2178 N N . GLU A 1 280 ? 26.035 23.957 -22.841 1.00 71.06 280 GLU A N 1
ATOM 2179 C CA . GLU A 1 280 ? 26.620 24.857 -21.841 1.00 71.06 280 GLU A CA 1
ATOM 2180 C C . GLU A 1 280 ? 27.933 25.454 -22.374 1.00 71.06 280 GLU A C 1
ATOM 2182 O O . GLU A 1 280 ? 28.271 26.604 -22.094 1.00 71.06 280 GLU A O 1
ATOM 2187 N N . THR A 1 281 ? 28.650 24.677 -23.194 1.00 67.69 281 THR A N 1
ATOM 2188 C CA . THR A 1 281 ? 29.891 25.062 -23.873 1.00 67.69 281 THR A CA 1
ATOM 2189 C C . THR A 1 281 ? 29.978 24.481 -25.289 1.00 67.69 281 THR A C 1
ATOM 2191 O O . THR A 1 281 ? 29.355 23.467 -25.602 1.00 67.69 281 THR A O 1
ATOM 2194 N N . ASP A 1 282 ? 30.869 25.028 -26.125 1.00 65.12 282 ASP A N 1
ATOM 2195 C CA . ASP A 1 282 ? 31.212 24.478 -27.452 1.00 65.12 282 ASP A CA 1
ATOM 2196 C C . ASP A 1 282 ? 31.935 23.106 -27.399 1.00 65.12 282 ASP A C 1
ATOM 2198 O O . ASP A 1 282 ? 32.489 22.656 -28.410 1.00 65.12 282 ASP A O 1
ATOM 2202 N N . LYS A 1 283 ? 31.990 22.462 -26.222 1.00 61.75 283 LYS A N 1
ATOM 2203 C CA . LYS A 1 283 ? 32.442 21.079 -26.007 1.00 61.75 283 LYS A CA 1
ATOM 2204 C C . LYS A 1 283 ? 31.271 20.093 -25.799 1.00 61.75 283 LYS A C 1
ATOM 2206 O O . LYS A 1 283 ? 31.493 18.895 -25.905 1.00 61.75 283 LYS A O 1
ATOM 2211 N N . ASP A 1 284 ? 30.030 20.560 -25.603 1.00 62.56 284 ASP A N 1
ATOM 2212 C CA . ASP A 1 284 ? 28.842 19.699 -25.390 1.00 62.56 284 ASP A CA 1
ATOM 2213 C C . ASP A 1 284 ? 28.212 19.143 -26.683 1.00 62.56 284 ASP A C 1
ATOM 2215 O O . ASP A 1 284 ? 27.195 18.445 -26.643 1.00 62.56 284 ASP A O 1
ATOM 2219 N N . LEU A 1 285 ? 28.790 19.436 -27.853 1.00 64.38 285 LEU A N 1
ATOM 2220 C CA . LEU A 1 285 ? 28.359 18.877 -29.139 1.00 64.38 285 LEU A CA 1
ATOM 2221 C C . LEU A 1 285 ? 28.786 17.403 -29.256 1.00 64.38 285 LEU A C 1
ATOM 2223 O O . LEU A 1 285 ? 29.726 17.056 -29.966 1.00 64.38 285 LEU A O 1
ATOM 2227 N N . GLY A 1 286 ? 28.085 16.538 -28.523 1.00 63.31 286 GLY A N 1
ATOM 2228 C CA . GLY A 1 286 ? 28.412 15.123 -28.383 1.00 63.31 286 GLY A CA 1
ATOM 2229 C C . GLY A 1 286 ? 28.090 14.247 -29.601 1.00 63.31 286 GLY A C 1
ATOM 2230 O O . GLY A 1 286 ? 27.141 14.467 -30.357 1.00 63.31 286 GLY A O 1
ATOM 2231 N N . ARG A 1 287 ? 28.860 13.164 -29.733 1.00 61.22 287 ARG A N 1
ATOM 2232 C CA . ARG A 1 287 ? 28.658 12.071 -30.696 1.00 61.22 287 ARG A CA 1
ATOM 2233 C C . ARG A 1 287 ? 27.461 11.198 -30.298 1.00 61.22 287 ARG A C 1
ATOM 2235 O O . ARG A 1 287 ? 27.459 10.587 -29.232 1.00 61.22 287 ARG A O 1
ATOM 2242 N N . THR A 1 288 ? 26.474 11.051 -31.185 1.00 63.78 288 THR A N 1
ATOM 2243 C CA . THR A 1 288 ? 25.377 10.082 -30.996 1.00 63.78 288 THR A CA 1
ATOM 2244 C C . THR A 1 288 ? 25.759 8.685 -31.489 1.00 63.78 288 THR A C 1
ATOM 2246 O O . THR A 1 288 ? 26.361 8.520 -32.550 1.00 63.78 288 THR A O 1
ATOM 2249 N N . THR A 1 289 ? 25.387 7.651 -30.733 1.00 67.69 289 THR A N 1
ATOM 2250 C CA . THR A 1 289 ? 25.537 6.239 -31.128 1.00 67.69 289 THR A CA 1
ATOM 2251 C C . THR A 1 289 ? 24.291 5.670 -31.811 1.00 67.69 289 THR A C 1
ATOM 2253 O O . THR A 1 289 ? 24.364 4.576 -32.372 1.00 67.69 289 THR A O 1
ATOM 2256 N N . LEU A 1 290 ? 23.167 6.400 -31.792 1.00 76.06 290 LEU A N 1
ATOM 2257 C CA . LEU A 1 290 ? 21.856 5.925 -32.253 1.00 76.06 290 LEU A CA 1
ATOM 2258 C C . LEU A 1 290 ? 21.791 5.700 -33.769 1.00 76.06 290 LEU A C 1
ATOM 2260 O O . LEU A 1 290 ? 21.109 4.786 -34.226 1.00 76.06 290 LEU A O 1
ATOM 2264 N N . VAL A 1 291 ? 22.496 6.523 -34.551 1.00 75.75 291 VAL A N 1
ATOM 2265 C CA . VAL A 1 291 ? 22.554 6.410 -36.014 1.00 75.75 291 VAL A CA 1
ATOM 2266 C C . VAL A 1 291 ? 23.992 6.600 -36.476 1.00 75.75 291 VAL A C 1
ATOM 2268 O O . VAL A 1 291 ? 24.584 7.659 -36.283 1.00 75.75 291 VAL A O 1
ATOM 2271 N N . LYS A 1 292 ? 24.553 5.575 -37.124 1.00 75.56 292 LYS A N 1
ATOM 2272 C CA . LYS A 1 292 ? 25.854 5.660 -37.796 1.00 75.56 292 LYS A CA 1
ATOM 2273 C C . LYS A 1 292 ? 25.635 5.966 -39.273 1.00 75.56 292 LYS A C 1
ATOM 2275 O O . LYS A 1 292 ? 25.115 5.129 -40.007 1.00 75.56 292 LYS A O 1
ATOM 2280 N N . HIS A 1 293 ? 26.057 7.145 -39.717 1.00 73.56 293 HIS A N 1
ATOM 2281 C CA . HIS A 1 293 ? 26.080 7.488 -41.136 1.00 73.56 293 HIS A CA 1
ATOM 2282 C C . HIS A 1 293 ? 27.413 7.056 -41.752 1.00 73.56 293 HIS A C 1
ATOM 2284 O O . HIS A 1 293 ? 28.473 7.456 -41.282 1.00 73.56 293 HIS A O 1
ATOM 2290 N N . LYS A 1 294 ? 27.364 6.258 -42.825 1.00 79.44 294 LYS A N 1
ATOM 2291 C CA . LYS A 1 294 ? 28.527 5.975 -43.676 1.00 79.44 294 LYS A CA 1
ATOM 2292 C C . LYS A 1 294 ? 28.467 6.878 -44.905 1.00 79.44 294 LYS A C 1
ATOM 2294 O O . LYS A 1 294 ? 27.451 6.888 -45.601 1.00 79.44 294 LYS A O 1
ATOM 2299 N N . ILE A 1 295 ? 29.554 7.587 -45.205 1.00 81.56 295 ILE A N 1
ATOM 2300 C CA . ILE A 1 295 ? 29.715 8.254 -46.502 1.00 81.56 295 ILE A CA 1
ATOM 2301 C C . ILE A 1 295 ? 29.806 7.153 -47.563 1.00 81.56 295 ILE A C 1
ATOM 2303 O O . ILE A 1 295 ? 30.736 6.347 -47.558 1.00 81.56 295 ILE A O 1
ATOM 2307 N N . ASN A 1 296 ? 28.807 7.071 -48.442 1.00 80.19 296 ASN A N 1
ATOM 2308 C CA . ASN A 1 296 ? 28.788 6.066 -49.497 1.00 80.19 296 ASN A CA 1
ATOM 2309 C C . ASN A 1 296 ? 29.656 6.528 -50.675 1.00 80.19 296 ASN A C 1
ATOM 2311 O O . ASN A 1 296 ? 29.182 7.227 -51.568 1.00 80.19 296 ASN A O 1
ATOM 2315 N N . THR A 1 297 ? 30.924 6.125 -50.666 1.00 81.56 297 THR A N 1
ATOM 2316 C CA . THR A 1 297 ? 31.889 6.362 -51.750 1.00 81.56 297 THR A CA 1
ATOM 2317 C C . THR A 1 297 ? 31.660 5.466 -52.975 1.00 81.56 297 THR A C 1
ATOM 2319 O O . THR A 1 297 ? 32.320 5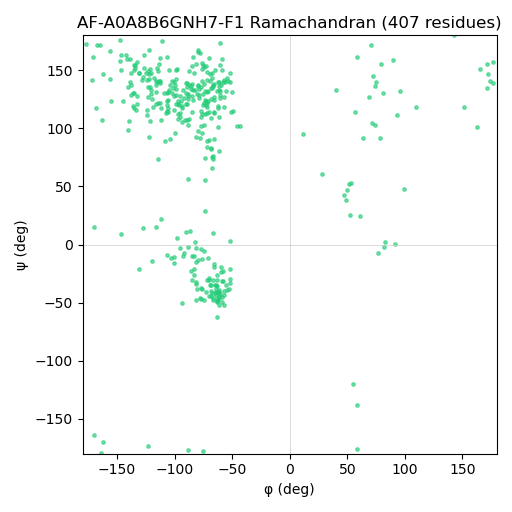.654 -53.996 1.00 81.56 297 THR A O 1
ATOM 2322 N N . GLY A 1 298 ? 30.727 4.506 -52.912 1.00 84.88 298 GLY A N 1
ATOM 2323 C CA . GLY A 1 298 ? 30.541 3.492 -53.951 1.00 84.88 298 GLY A CA 1
ATOM 2324 C C . GLY A 1 298 ? 31.821 2.682 -54.174 1.00 84.88 298 GLY A C 1
ATOM 2325 O O . GLY A 1 298 ? 32.523 2.357 -53.219 1.00 84.88 298 GLY A O 1
ATOM 2326 N N . ASP A 1 299 ? 32.141 2.419 -55.440 1.00 85.06 299 ASP A N 1
ATOM 2327 C CA . ASP A 1 299 ? 33.358 1.708 -55.857 1.00 85.06 299 ASP A CA 1
ATOM 2328 C C . ASP A 1 299 ? 34.583 2.638 -56.025 1.00 85.06 299 ASP A C 1
ATOM 2330 O O . ASP A 1 299 ? 35.585 2.246 -56.625 1.00 85.06 299 ASP A O 1
ATOM 2334 N N . ALA A 1 300 ? 34.515 3.894 -55.561 1.00 81.88 300 ALA A N 1
ATOM 2335 C CA . ALA A 1 300 ? 35.642 4.819 -55.662 1.00 81.88 300 ALA A CA 1
ATOM 2336 C C . ALA A 1 300 ? 36.760 4.413 -54.678 1.00 81.88 300 ALA A C 1
ATOM 2338 O O . ALA A 1 300 ? 36.502 4.363 -53.471 1.00 81.88 300 ALA A O 1
ATOM 2339 N N . PRO A 1 301 ? 37.994 4.147 -55.151 1.00 77.19 301 PRO A N 1
ATOM 2340 C CA . PRO A 1 301 ? 39.106 3.817 -54.268 1.00 77.19 301 PRO A CA 1
ATOM 2341 C C . PRO A 1 301 ? 39.502 5.031 -53.421 1.00 77.19 301 PRO A C 1
ATOM 2343 O O . PRO A 1 301 ? 39.436 6.174 -53.880 1.00 77.19 301 PRO A O 1
ATOM 2346 N N . ALA A 1 302 ? 39.960 4.777 -52.195 1.00 77.75 302 ALA A N 1
ATOM 2347 C CA . ALA A 1 302 ? 40.603 5.803 -51.384 1.00 77.75 302 ALA A CA 1
ATOM 2348 C C . ALA A 1 302 ? 41.874 6.302 -52.092 1.00 77.75 302 ALA A C 1
ATOM 2350 O O . ALA A 1 302 ? 42.652 5.509 -52.623 1.00 77.75 302 ALA A O 1
ATOM 2351 N N . PHE A 1 303 ? 42.088 7.616 -52.098 1.00 78.88 303 PHE A N 1
ATOM 2352 C CA . PHE A 1 303 ? 43.274 8.237 -52.680 1.00 78.88 303 PHE A CA 1
ATOM 2353 C C . PHE A 1 303 ? 43.769 9.365 -51.774 1.00 78.88 303 PHE A C 1
ATOM 2355 O O . PHE A 1 303 ? 42.978 10.107 -51.194 1.00 78.88 303 PHE A O 1
ATOM 2362 N N . LYS A 1 304 ? 45.092 9.474 -51.631 1.00 79.38 304 LYS A N 1
ATOM 2363 C CA . LYS A 1 304 ? 45.740 10.478 -50.784 1.00 79.38 304 LYS A CA 1
ATOM 2364 C C . LYS A 1 304 ? 45.984 11.746 -51.601 1.00 79.38 304 LYS A C 1
ATOM 2366 O O . LYS A 1 304 ? 46.877 11.768 -52.445 1.00 79.38 304 LYS A O 1
ATOM 2371 N N . GLU A 1 305 ? 45.212 12.801 -51.352 1.00 77.44 305 GLU A N 1
ATOM 2372 C CA . GLU A 1 305 ? 45.579 14.139 -51.829 1.00 77.44 305 GLU A CA 1
ATOM 2373 C C . GLU A 1 305 ? 46.657 14.739 -50.909 1.00 77.44 305 GLU A C 1
ATOM 2375 O O . GLU A 1 305 ? 46.516 14.672 -49.685 1.00 77.44 305 GLU A O 1
ATOM 2380 N N . PRO A 1 306 ? 47.735 15.337 -51.449 1.00 75.88 306 PRO A N 1
ATOM 2381 C CA . PRO A 1 306 ? 48.664 16.103 -50.630 1.00 75.88 306 PRO A CA 1
ATOM 2382 C C . PRO A 1 306 ? 47.954 17.355 -50.080 1.00 75.88 306 PRO A C 1
ATOM 2384 O O . PRO A 1 306 ? 47.222 18.017 -50.827 1.00 75.88 306 PRO A O 1
ATOM 2387 N N . PRO A 1 307 ? 48.165 17.723 -48.802 1.00 78.38 307 PRO A N 1
ATOM 2388 C CA . PRO A 1 307 ? 47.523 18.893 -48.218 1.00 78.38 307 PRO A CA 1
ATOM 2389 C C . PRO A 1 307 ? 47.901 20.162 -48.992 1.00 78.38 307 PRO A C 1
ATOM 2391 O O . PRO A 1 307 ? 49.055 20.381 -49.375 1.00 78.38 307 PRO A O 1
ATOM 2394 N N . ARG A 1 308 ? 46.911 21.028 -49.233 1.00 83.75 308 ARG A N 1
ATOM 2395 C CA . ARG A 1 308 ? 47.148 22.326 -49.878 1.00 83.75 308 ARG A CA 1
ATOM 2396 C C . ARG A 1 308 ? 47.982 23.207 -48.947 1.00 83.75 308 ARG A C 1
ATOM 2398 O O . ARG A 1 308 ? 47.710 23.273 -47.755 1.00 83.75 308 ARG A O 1
ATOM 2405 N N . ARG A 1 309 ? 48.976 23.914 -49.498 1.00 82.88 309 ARG A N 1
ATOM 2406 C CA . ARG A 1 309 ? 49.847 24.814 -48.724 1.00 82.88 309 ARG A CA 1
ATOM 2407 C C . ARG A 1 309 ? 49.035 25.940 -48.072 1.00 82.88 309 ARG A C 1
ATOM 2409 O O . ARG A 1 309 ? 48.594 26.858 -48.764 1.00 82.88 309 ARG A O 1
ATOM 2416 N N . THR A 1 310 ? 48.896 25.891 -46.751 1.00 82.62 310 THR A N 1
ATOM 2417 C CA . THR A 1 310 ? 48.324 26.973 -45.939 1.00 82.62 310 THR A CA 1
ATOM 2418 C C . THR A 1 310 ? 49.323 28.135 -45.837 1.00 82.62 310 THR A C 1
ATOM 2420 O O . THR A 1 310 ? 50.500 27.887 -45.554 1.00 82.62 310 THR A O 1
ATOM 2423 N N . PRO A 1 311 ? 48.913 29.401 -46.060 1.00 89.94 311 PRO A N 1
ATOM 2424 C CA . PRO A 1 311 ? 49.773 30.567 -45.850 1.00 89.94 311 PRO A CA 1
ATOM 2425 C C . PRO A 1 311 ? 50.317 30.627 -44.418 1.00 89.94 311 PRO A C 1
ATOM 2427 O O . PRO A 1 311 ? 49.568 30.397 -43.476 1.00 89.94 311 PRO A O 1
ATOM 2430 N N . VAL A 1 312 ? 51.590 31.000 -44.246 1.00 85.31 312 VAL A N 1
ATOM 2431 C CA . VAL A 1 312 ? 52.301 30.959 -42.945 1.00 85.31 312 VAL A CA 1
ATOM 2432 C C . VAL A 1 312 ? 51.546 31.680 -41.818 1.00 85.31 312 VAL A C 1
ATOM 2434 O O . VAL A 1 312 ? 51.472 31.178 -40.705 1.00 85.31 312 VAL A O 1
ATOM 2437 N N . HIS A 1 313 ? 50.908 32.816 -42.113 1.00 87.19 313 HIS A N 1
ATOM 2438 C CA . HIS A 1 313 ? 50.144 33.590 -41.127 1.00 87.19 313 HIS A CA 1
ATOM 2439 C C . HIS A 1 313 ? 48.828 32.930 -40.667 1.00 87.19 313 HIS A C 1
ATOM 2441 O O . HIS A 1 313 ? 48.247 33.396 -39.696 1.00 87.19 313 HIS A O 1
ATOM 2447 N N . LEU A 1 314 ? 48.364 31.873 -41.346 1.00 85.62 314 LEU A N 1
ATOM 2448 C CA . LEU A 1 314 ? 47.180 31.084 -40.980 1.00 85.62 314 LEU A CA 1
ATOM 2449 C C . LEU A 1 314 ? 47.531 29.704 -40.405 1.00 85.62 314 LEU A C 1
ATOM 2451 O O . LEU A 1 314 ? 46.632 29.030 -39.920 1.00 85.62 314 LEU A O 1
ATOM 2455 N N . GLN A 1 315 ? 48.797 29.267 -40.453 1.00 83.94 315 GLN A N 1
ATOM 2456 C CA . GLN A 1 315 ? 49.199 27.940 -39.956 1.00 83.94 315 GLN A CA 1
ATOM 2457 C C . GLN A 1 315 ? 48.913 27.809 -38.453 1.00 83.94 315 GLN A C 1
ATOM 2459 O O . GLN A 1 315 ? 48.125 26.964 -38.064 1.00 83.94 315 GLN A O 1
ATOM 2464 N N . CYS A 1 316 ? 49.391 28.758 -37.642 1.00 86.19 316 CYS A N 1
ATOM 2465 C CA . CYS A 1 316 ? 49.146 28.790 -36.194 1.00 86.19 316 CYS A CA 1
ATOM 2466 C C . CYS A 1 316 ? 47.646 28.772 -35.808 1.00 86.19 316 CYS A C 1
ATOM 2468 O O . CYS A 1 316 ? 47.263 28.158 -34.815 1.00 86.19 316 CYS A O 1
ATOM 2470 N N . GLU A 1 317 ? 46.776 29.414 -36.597 1.00 86.62 317 GLU A N 1
ATOM 2471 C CA . GLU A 1 317 ? 45.324 29.371 -36.369 1.00 86.62 317 GLU A CA 1
ATOM 2472 C C . GLU A 1 317 ? 44.716 28.032 -36.819 1.00 86.62 317 GLU A C 1
ATOM 2474 O O . GLU A 1 317 ? 43.839 27.497 -36.145 1.00 86.62 317 GLU A O 1
ATOM 2479 N N . LEU A 1 318 ? 45.185 27.466 -37.934 1.00 85.25 318 LEU A N 1
ATOM 2480 C CA . LEU A 1 318 ? 44.755 26.159 -38.433 1.00 85.25 318 LEU A CA 1
ATOM 2481 C C . LEU A 1 318 ? 45.122 25.035 -37.455 1.00 85.25 318 LEU A C 1
ATOM 2483 O O . LEU A 1 318 ? 44.254 24.241 -37.106 1.00 85.25 318 LEU A O 1
ATOM 2487 N N . ASP A 1 319 ? 46.369 25.007 -36.987 1.00 84.88 319 ASP A N 1
ATOM 2488 C CA . ASP A 1 319 ? 46.893 23.986 -36.076 1.00 84.88 319 ASP A CA 1
ATOM 2489 C C . ASP A 1 319 ? 46.116 24.014 -34.749 1.00 84.88 319 ASP A C 1
ATOM 2491 O O . ASP A 1 319 ? 45.577 22.997 -34.320 1.00 84.88 319 ASP A O 1
ATOM 2495 N N . LYS A 1 320 ? 45.893 25.213 -34.188 1.00 88.44 320 LYS A N 1
ATOM 2496 C CA . LYS A 1 320 ? 45.041 25.412 -33.004 1.00 88.44 320 LYS A CA 1
ATOM 2497 C C . LYS A 1 320 ? 43.611 24.891 -33.196 1.00 88.44 320 LYS A C 1
ATOM 2499 O O . LYS A 1 320 ? 43.046 24.313 -32.274 1.00 88.44 320 LYS A O 1
ATOM 2504 N N . ASN A 1 321 ? 43.009 25.092 -34.372 1.00 84.75 321 ASN A N 1
ATOM 2505 C CA . ASN A 1 321 ? 41.675 24.557 -34.667 1.00 84.75 321 ASN A CA 1
ATOM 2506 C C . ASN A 1 321 ? 41.678 23.021 -34.789 1.00 84.75 321 ASN A C 1
ATOM 2508 O O . ASN A 1 321 ? 40.701 22.386 -34.401 1.00 84.75 321 ASN A O 1
ATOM 2512 N N . ILE A 1 322 ? 42.753 22.419 -35.311 1.00 84.12 322 ILE A N 1
ATOM 2513 C CA . ILE A 1 322 ? 42.911 20.959 -35.387 1.00 84.12 322 ILE A CA 1
ATOM 2514 C C . ILE A 1 322 ? 43.031 20.372 -33.975 1.00 84.12 322 ILE A C 1
ATOM 2516 O O . ILE A 1 322 ? 42.281 19.452 -33.646 1.00 84.12 322 ILE A O 1
ATOM 2520 N N . ASP A 1 323 ? 43.877 20.953 -33.123 1.00 84.56 323 ASP A N 1
ATOM 2521 C CA . ASP A 1 323 ? 44.027 20.554 -31.718 1.00 84.56 323 ASP A CA 1
ATOM 2522 C C . ASP A 1 323 ? 42.694 20.674 -30.954 1.00 84.56 323 ASP A C 1
ATOM 2524 O O . ASP A 1 323 ? 42.273 19.734 -30.279 1.00 84.56 323 ASP A O 1
ATOM 2528 N N . GLU A 1 324 ? 41.956 21.778 -31.131 1.00 82.81 324 GLU A N 1
ATOM 2529 C CA . GLU A 1 324 ? 40.620 21.962 -30.541 1.00 82.81 324 GLU A CA 1
ATOM 2530 C C . GLU A 1 324 ? 39.572 20.951 -31.043 1.00 82.81 324 GLU A C 1
ATOM 2532 O O . GLU A 1 324 ? 38.599 20.686 -30.334 1.00 82.81 324 GLU A O 1
ATOM 2537 N N . MET A 1 325 ? 39.724 20.393 -32.249 1.00 79.94 325 MET A N 1
ATOM 2538 C CA . MET A 1 325 ? 38.830 19.356 -32.785 1.00 79.94 325 MET A CA 1
ATOM 2539 C C . MET A 1 325 ? 39.226 17.941 -32.338 1.00 79.94 325 MET A C 1
ATOM 2541 O O . MET A 1 325 ? 38.340 17.099 -32.167 1.00 79.94 325 MET A O 1
ATOM 2545 N N . LEU A 1 326 ? 40.521 17.694 -32.115 1.00 81.50 326 LEU A N 1
ATOM 2546 C CA . LEU A 1 326 ? 41.044 16.460 -31.519 1.00 81.50 326 LEU A CA 1
ATOM 2547 C C . LEU A 1 326 ? 40.680 16.373 -30.028 1.00 81.50 326 LEU A C 1
ATOM 2549 O O . LEU A 1 326 ? 40.162 15.352 -29.591 1.00 81.50 326 LEU A O 1
ATOM 2553 N N . GLU A 1 327 ? 40.829 17.461 -29.260 1.00 81.19 327 GLU A N 1
ATOM 2554 C CA . GLU A 1 327 ? 40.399 17.537 -27.848 1.00 81.19 327 GLU A CA 1
ATOM 2555 C C . GLU A 1 327 ? 38.901 17.250 -27.631 1.00 81.19 327 GLU A C 1
ATOM 2557 O O . GLU A 1 327 ? 38.486 16.943 -26.512 1.00 81.19 327 GLU A O 1
ATOM 2562 N N . LYS A 1 328 ? 38.073 17.432 -28.665 1.00 73.94 328 LYS A N 1
ATOM 2563 C CA . LYS A 1 328 ? 36.613 17.264 -28.609 1.00 73.94 328 LYS A CA 1
ATOM 2564 C C . LYS A 1 328 ? 36.135 15.900 -29.131 1.00 73.94 328 LYS A C 1
ATOM 2566 O O . LYS A 1 328 ? 34.928 15.727 -29.282 1.00 73.94 328 LYS A O 1
ATOM 2571 N N . ASP A 1 329 ? 37.039 14.971 -29.461 1.00 72.94 329 ASP A N 1
ATOM 2572 C CA . ASP A 1 329 ? 36.733 13.689 -30.128 1.00 72.94 329 ASP A CA 1
ATOM 2573 C C . ASP A 1 329 ? 35.890 13.849 -31.425 1.00 72.94 329 ASP A C 1
ATOM 2575 O O . ASP A 1 329 ? 35.158 12.944 -31.839 1.00 72.94 329 ASP A O 1
ATOM 2579 N N . ILE A 1 330 ? 35.972 15.017 -32.084 1.00 76.88 330 ILE A N 1
ATOM 2580 C CA . ILE A 1 330 ? 35.299 15.291 -33.371 1.00 76.88 330 ILE A CA 1
ATOM 2581 C C . ILE A 1 330 ? 36.119 14.698 -34.519 1.00 76.88 330 ILE A C 1
ATOM 2583 O O . ILE A 1 330 ? 35.563 14.171 -35.485 1.00 76.88 330 ILE A O 1
ATOM 2587 N N . LEU A 1 331 ? 37.443 14.796 -34.404 1.00 75.56 331 LEU A N 1
ATOM 2588 C CA . LEU A 1 331 ? 38.401 14.095 -35.244 1.00 75.56 331 LEU A CA 1
ATOM 2589 C C . LEU A 1 331 ? 38.991 12.945 -34.433 1.00 75.56 331 LEU A C 1
ATOM 2591 O O . LEU A 1 331 ? 39.414 13.136 -33.296 1.00 75.56 331 LEU A O 1
ATOM 2595 N N . GLU A 1 332 ? 39.050 11.761 -35.032 1.00 72.94 332 GLU A N 1
ATOM 2596 C CA . GLU A 1 332 ? 39.891 10.687 -34.514 1.00 72.94 332 GLU A CA 1
ATOM 2597 C C . GLU A 1 332 ? 41.346 11.017 -34.914 1.00 72.94 332 GLU A C 1
ATOM 2599 O O . GLU A 1 332 ? 41.597 11.451 -36.043 1.00 72.94 332 GLU A O 1
ATOM 2604 N N . GLY A 1 333 ? 42.299 10.865 -33.983 1.00 67.06 333 GLY A N 1
ATOM 2605 C CA . GLY A 1 333 ? 43.735 10.999 -34.276 1.00 67.06 333 GLY A CA 1
ATOM 2606 C C . GLY A 1 333 ? 44.201 9.971 -35.315 1.00 67.06 333 GLY A C 1
ATOM 2607 O O . GLY A 1 333 ? 43.415 9.105 -35.697 1.00 67.06 333 GLY A O 1
ATOM 2608 N N . GLU A 1 334 ? 45.458 10.055 -35.778 1.00 62.06 334 GLU A N 1
ATOM 2609 C CA . GLU A 1 334 ? 45.969 9.250 -36.905 1.00 62.06 334 GLU A CA 1
ATOM 2610 C C . GLU A 1 334 ? 45.535 7.776 -36.843 1.00 62.06 334 GLU A C 1
ATOM 2612 O O . GLU A 1 334 ? 46.078 6.952 -36.100 1.00 62.06 334 GLU A O 1
ATOM 2617 N N . SER A 1 335 ? 44.530 7.446 -37.654 1.00 45.91 335 SER A N 1
ATOM 2618 C CA . SER A 1 335 ? 44.011 6.096 -37.768 1.00 45.91 335 SER A CA 1
ATOM 2619 C C . SER A 1 335 ? 45.011 5.282 -38.570 1.00 45.91 335 SER A C 1
ATOM 2621 O O . SER A 1 335 ? 45.080 5.368 -39.796 1.00 45.91 335 SER A O 1
ATOM 2623 N N . VAL A 1 336 ? 45.783 4.455 -37.866 1.00 47.44 336 VAL A N 1
ATOM 2624 C CA . VAL A 1 336 ? 46.631 3.422 -38.471 1.00 47.44 336 VAL A CA 1
ATOM 2625 C C . VAL A 1 336 ? 45.749 2.268 -38.972 1.00 47.44 336 VAL A C 1
ATOM 2627 O O . VAL A 1 336 ? 45.931 1.113 -38.595 1.00 47.44 336 VAL A O 1
ATOM 2630 N N . GLU A 1 337 ? 44.762 2.576 -39.818 1.00 40.50 337 GLU A N 1
ATOM 2631 C CA . GLU A 1 337 ? 44.168 1.580 -40.701 1.00 40.50 337 GLU A CA 1
ATOM 2632 C C . GLU A 1 337 ? 45.167 1.352 -41.842 1.00 40.50 337 GLU A C 1
ATOM 2634 O O . GLU A 1 337 ? 45.419 2.268 -42.634 1.00 40.50 337 GLU A O 1
ATOM 2639 N N . PRO A 1 338 ? 45.795 0.166 -41.932 1.00 38.66 338 PRO A N 1
ATOM 2640 C CA . PRO A 1 338 ? 46.736 -0.103 -43.000 1.00 38.66 338 PRO A CA 1
ATOM 2641 C C . PRO A 1 338 ? 45.972 -0.168 -44.322 1.00 38.66 338 PRO A C 1
ATOM 2643 O O . PRO A 1 338 ? 45.262 -1.135 -44.596 1.00 38.66 338 PRO A O 1
ATOM 2646 N N . LEU A 1 339 ? 46.167 0.844 -45.170 1.00 43.44 339 LEU A N 1
ATOM 2647 C CA . LEU A 1 339 ? 45.971 0.698 -46.610 1.00 43.44 339 LEU A CA 1
ATOM 2648 C C . LEU A 1 339 ? 46.767 -0.539 -47.044 1.00 43.44 339 LEU A C 1
ATOM 2650 O O . LEU A 1 339 ? 47.989 -0.575 -46.895 1.00 43.44 339 LEU A O 1
ATOM 2654 N N . GLU A 1 340 ? 46.068 -1.585 -47.488 1.00 31.81 340 GLU A N 1
ATOM 2655 C CA . GLU A 1 340 ? 46.703 -2.872 -47.754 1.00 31.81 340 GLU A CA 1
ATOM 2656 C C . GLU A 1 340 ? 47.763 -2.744 -48.861 1.00 31.81 340 GLU A C 1
ATOM 2658 O O . GLU A 1 340 ? 47.440 -2.522 -50.029 1.00 31.81 340 GLU A O 1
ATOM 2663 N N . SER A 1 341 ? 49.019 -3.019 -48.484 1.00 26.16 341 SER A N 1
ATOM 2664 C CA . SER A 1 341 ? 50.193 -3.238 -49.350 1.00 26.16 341 SER A CA 1
ATOM 2665 C C . SER A 1 341 ? 50.884 -1.969 -49.935 1.00 26.16 341 SER A C 1
ATOM 2667 O O . SER A 1 341 ? 50.303 -0.888 -49.949 1.00 26.16 341 SER A O 1
ATOM 2669 N N . PRO A 1 342 ? 52.189 -2.037 -50.285 1.00 37.78 342 PRO A N 1
ATOM 2670 C CA . PRO A 1 342 ? 53.226 -1.826 -49.267 1.00 37.78 342 PRO A CA 1
ATOM 2671 C C . PRO A 1 342 ? 54.412 -0.954 -49.730 1.00 37.78 342 PRO A C 1
ATOM 2673 O O . PRO A 1 342 ? 55.090 -1.302 -50.689 1.00 37.78 342 PRO A O 1
ATOM 2676 N N . GLU A 1 343 ? 54.773 0.077 -48.963 1.00 30.27 343 GLU A N 1
ATOM 2677 C CA . GLU A 1 343 ? 56.128 0.660 -48.962 1.00 30.27 343 GLU A CA 1
ATOM 2678 C C . GLU A 1 343 ? 56.380 1.378 -47.620 1.00 30.27 343 GLU A C 1
ATOM 2680 O O . GLU A 1 343 ? 55.453 1.902 -47.001 1.00 30.27 343 GLU A O 1
ATOM 2685 N N . THR A 1 344 ? 57.606 1.299 -47.095 1.00 33.03 344 THR A N 1
ATOM 2686 C CA . THR A 1 344 ? 57.916 1.557 -45.674 1.00 33.03 344 THR A CA 1
ATOM 2687 C C . THR A 1 344 ? 58.534 2.926 -45.395 1.00 33.03 344 THR A C 1
ATOM 2689 O O . THR A 1 344 ? 59.456 3.324 -46.094 1.00 33.03 344 THR A O 1
ATOM 2692 N N . LEU A 1 345 ? 58.112 3.536 -44.279 1.00 38.69 345 LEU A N 1
ATOM 2693 C CA . LEU A 1 345 ? 58.870 4.435 -43.384 1.00 38.69 345 LEU A CA 1
ATOM 2694 C C . LEU A 1 345 ? 60.245 4.960 -43.870 1.00 38.69 345 LEU A C 1
ATOM 2696 O O . LEU A 1 345 ? 61.283 4.375 -43.562 1.00 38.69 345 LEU A O 1
ATOM 2700 N N . SER A 1 346 ? 60.245 6.156 -44.458 1.00 35.34 346 SER A N 1
ATOM 2701 C CA . SER A 1 346 ? 61.256 7.205 -44.243 1.00 35.34 346 SER A CA 1
ATOM 2702 C C . SER A 1 346 ? 60.641 8.570 -44.588 1.00 35.34 346 SER A C 1
ATOM 2704 O O . SER A 1 346 ? 59.577 8.608 -45.198 1.00 35.34 346 SER A O 1
ATOM 2706 N N . ASP A 1 347 ? 61.305 9.660 -44.188 1.00 33.59 347 ASP A N 1
ATOM 2707 C CA . ASP A 1 347 ? 60.970 11.081 -44.445 1.00 33.59 347 ASP A CA 1
ATOM 2708 C C . ASP A 1 347 ? 60.256 11.814 -43.289 1.00 33.59 347 ASP A C 1
ATOM 2710 O O . ASP A 1 347 ? 59.293 12.561 -43.466 1.00 33.59 347 ASP A O 1
ATOM 2714 N N . ILE A 1 348 ? 60.804 11.651 -42.079 1.00 35.41 348 ILE A N 1
ATOM 2715 C CA . ILE A 1 348 ? 60.698 12.641 -40.998 1.00 35.41 348 ILE A CA 1
ATOM 2716 C C . ILE A 1 348 ? 62.079 13.310 -40.862 1.00 35.41 348 ILE A C 1
ATOM 2718 O O . ILE A 1 348 ? 63.076 12.603 -40.732 1.00 35.41 348 ILE A O 1
ATOM 2722 N N . ASN A 1 349 ? 62.098 14.650 -40.838 1.00 31.47 349 ASN A N 1
ATOM 2723 C CA . ASN A 1 349 ? 63.246 15.572 -40.698 1.00 31.47 349 ASN A CA 1
ATOM 2724 C C . ASN A 1 349 ? 64.141 15.842 -41.934 1.00 31.47 349 ASN A C 1
ATOM 2726 O O . ASN A 1 349 ? 65.210 15.262 -42.080 1.00 31.47 349 ASN A O 1
ATOM 2730 N N . GLU A 1 350 ? 63.783 16.888 -42.689 1.00 33.94 350 GLU A N 1
ATOM 2731 C CA . GLU A 1 350 ? 64.722 17.919 -43.182 1.00 33.94 350 GLU A CA 1
ATOM 2732 C C . GLU A 1 350 ? 64.186 19.265 -42.639 1.00 33.94 350 GLU A C 1
ATOM 2734 O O . GLU A 1 350 ? 63.132 19.740 -43.054 1.00 33.94 350 GLU A O 1
ATOM 2739 N N . GLU A 1 351 ? 64.635 19.744 -41.479 1.00 31.14 351 GLU A N 1
ATOM 2740 C CA . GLU A 1 351 ? 65.862 20.533 -41.266 1.00 31.14 351 GLU A CA 1
ATOM 2741 C C . GLU A 1 351 ? 65.868 21.904 -41.977 1.00 31.14 351 GLU A C 1
ATOM 2743 O O . GLU A 1 351 ? 66.370 22.042 -43.086 1.00 31.14 351 GLU A O 1
ATOM 2748 N N . ILE A 1 352 ? 65.407 22.952 -41.274 1.00 27.66 352 ILE A N 1
ATOM 2749 C CA . ILE A 1 352 ? 66.035 24.288 -41.313 1.00 27.66 352 ILE A CA 1
ATOM 2750 C C . ILE A 1 352 ? 66.021 24.868 -39.890 1.00 27.66 352 ILE A C 1
ATOM 2752 O O . ILE A 1 352 ? 65.030 25.452 -39.453 1.00 27.66 352 ILE A O 1
ATOM 2756 N N . VAL A 1 353 ? 67.144 24.746 -39.180 1.00 28.58 353 VAL A N 1
ATOM 2757 C CA . VAL A 1 353 ? 67.462 25.569 -38.002 1.00 28.58 353 VAL A CA 1
ATOM 2758 C C . VAL A 1 353 ? 68.633 26.468 -38.385 1.00 28.58 353 VAL A C 1
ATOM 2760 O O . VAL A 1 353 ? 69.764 26.003 -38.492 1.00 28.58 353 VAL A O 1
ATOM 2763 N N . GLU A 1 354 ? 68.383 27.764 -38.582 1.00 29.84 354 GLU A N 1
ATOM 2764 C CA . GLU A 1 354 ? 69.453 28.761 -38.689 1.00 29.84 354 GLU A CA 1
ATOM 2765 C C . GLU A 1 354 ? 69.521 29.641 -37.430 1.00 29.84 354 GLU A C 1
ATOM 2767 O O . GLU A 1 354 ? 68.676 30.506 -37.221 1.00 29.84 354 GLU A O 1
ATOM 2772 N N . ARG A 1 355 ? 70.637 29.477 -36.703 1.00 28.34 355 ARG A N 1
ATOM 2773 C CA . ARG A 1 355 ? 71.371 30.501 -35.926 1.00 28.34 355 ARG A CA 1
ATOM 2774 C C . ARG A 1 355 ? 70.749 31.048 -34.630 1.00 28.34 355 ARG A C 1
A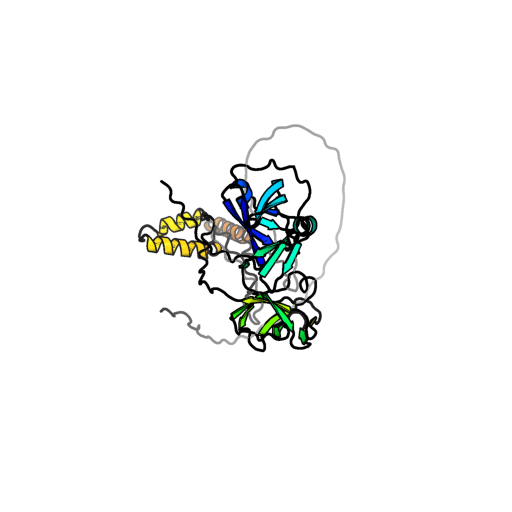TOM 2776 O O . ARG A 1 355 ? 70.002 32.021 -34.638 1.00 28.34 355 ARG A O 1
ATOM 2783 N N . GLU A 1 356 ? 71.301 30.586 -33.509 1.00 32.75 356 GLU A N 1
ATOM 2784 C CA . GLU A 1 356 ? 71.679 31.487 -32.405 1.00 32.75 356 GLU A CA 1
ATOM 2785 C C . GLU A 1 356 ? 73.075 32.087 -32.658 1.00 32.75 356 GLU A C 1
ATOM 2787 O O . GLU A 1 356 ? 73.845 31.561 -33.473 1.00 32.75 356 GLU A O 1
ATOM 2792 N N . PRO A 1 357 ? 73.419 33.190 -31.972 1.00 36.28 357 PRO A N 1
ATOM 2793 C CA . PRO A 1 357 ? 74.656 33.170 -31.179 1.00 36.28 357 PRO A CA 1
ATOM 2794 C C . PRO A 1 357 ? 74.532 33.753 -29.755 1.00 36.28 357 PRO A C 1
ATOM 2796 O O . PRO A 1 357 ? 73.801 34.716 -29.542 1.00 36.28 357 PRO A O 1
ATOM 2799 N N . GLU A 1 358 ? 75.428 33.265 -28.877 1.00 30.08 358 GLU A N 1
ATOM 2800 C CA . GLU A 1 358 ? 75.992 33.938 -27.680 1.00 30.08 358 GLU A CA 1
ATOM 2801 C C . GLU A 1 358 ? 75.078 34.077 -26.429 1.00 30.08 358 GLU A C 1
ATOM 2803 O O . GLU A 1 358 ? 73.909 34.417 -26.535 1.00 30.08 358 GLU A O 1
ATOM 2808 N N . VAL A 1 359 ? 75.515 33.906 -25.164 1.00 28.64 359 VAL A N 1
ATOM 2809 C CA . VAL A 1 359 ? 76.796 33.538 -24.493 1.00 28.64 359 VAL A CA 1
ATOM 2810 C C . VAL A 1 359 ? 76.437 33.350 -22.984 1.00 28.64 359 VAL A C 1
ATOM 2812 O O . VAL A 1 359 ? 75.560 34.062 -22.503 1.00 28.64 359 VAL A O 1
ATOM 2815 N N . LEU A 1 360 ? 76.940 32.402 -22.171 1.00 28.48 360 LEU A N 1
ATOM 2816 C CA . LEU A 1 360 ? 78.264 32.354 -21.507 1.00 28.48 360 LEU A CA 1
ATOM 2817 C C . LEU A 1 360 ? 78.337 31.093 -20.596 1.00 28.48 360 LEU A C 1
ATOM 2819 O O . LEU A 1 360 ? 77.379 30.810 -19.877 1.00 28.48 360 LEU A O 1
ATOM 2823 N N . GLU A 1 361 ? 79.466 30.377 -20.556 1.00 29.33 361 GLU A N 1
ATOM 2824 C CA . GLU A 1 361 ? 79.708 29.251 -19.627 1.00 29.33 361 GLU A CA 1
ATOM 2825 C C . GLU A 1 361 ? 80.283 29.687 -18.267 1.00 29.33 361 GLU A C 1
ATOM 2827 O O . GLU A 1 361 ? 81.120 30.587 -18.208 1.00 29.33 361 GLU A O 1
ATOM 2832 N N . HIS A 1 362 ? 79.968 28.937 -17.206 1.00 29.75 362 HIS A N 1
ATOM 2833 C CA . HIS A 1 362 ? 80.833 28.673 -16.043 1.00 29.75 362 HIS A CA 1
ATOM 2834 C C . HIS A 1 362 ? 80.681 27.171 -15.707 1.00 29.75 362 HIS A C 1
ATOM 2836 O O . HIS A 1 362 ? 79.544 26.720 -15.631 1.00 29.75 362 HIS A O 1
ATOM 2842 N N . VAL A 1 363 ? 81.668 26.326 -15.390 1.00 29.08 363 VAL A N 1
ATOM 2843 C CA . VAL A 1 363 ? 83.145 26.252 -15.463 1.00 29.08 363 VAL A CA 1
ATOM 2844 C C . VAL A 1 363 ? 83.510 24.968 -14.658 1.00 29.08 363 VAL A C 1
ATOM 2846 O O . VAL A 1 363 ? 82.749 24.589 -13.773 1.00 29.08 363 VAL A O 1
ATOM 2849 N N . GLU A 1 364 ? 84.668 24.341 -14.930 1.00 28.56 364 GLU A N 1
ATOM 2850 C CA . GLU A 1 364 ? 85.316 23.234 -14.164 1.00 28.56 364 GLU A CA 1
ATOM 2851 C C . GLU A 1 364 ? 84.716 21.795 -14.194 1.00 28.56 364 GLU A C 1
ATOM 2853 O O . GLU A 1 364 ? 83.511 21.605 -14.116 1.00 28.56 364 GLU A O 1
ATOM 2858 N N . SER A 1 365 ? 85.506 20.699 -14.169 1.00 29.09 365 SER A N 1
ATOM 2859 C CA . SER A 1 365 ? 86.819 20.407 -14.809 1.00 29.09 365 SER A CA 1
ATOM 2860 C C . SER A 1 365 ? 87.218 18.903 -14.726 1.00 29.09 365 SER A C 1
ATOM 2862 O O . SER A 1 365 ? 87.501 18.410 -13.643 1.00 29.09 365 SER A O 1
ATOM 2864 N N . GLY A 1 366 ? 87.351 18.224 -15.883 1.00 27.80 366 GLY A N 1
ATOM 2865 C CA . GLY A 1 366 ? 88.191 17.020 -16.150 1.00 27.80 366 GLY A CA 1
ATOM 2866 C C . GLY A 1 366 ? 87.990 15.716 -15.337 1.00 27.80 366 GLY A C 1
ATOM 2867 O O . GLY A 1 366 ? 87.138 15.644 -14.457 1.00 27.80 366 GLY A O 1
ATOM 2868 N N . PRO A 1 367 ? 88.839 14.683 -15.557 1.00 35.81 367 PRO A N 1
ATOM 2869 C CA . PRO A 1 367 ? 89.244 14.055 -16.834 1.00 35.81 367 PRO A CA 1
ATOM 2870 C C . PRO A 1 367 ? 88.825 12.551 -16.885 1.00 35.81 367 PRO A C 1
ATOM 2872 O O . PRO A 1 367 ? 88.687 11.912 -15.848 1.00 35.81 367 PRO A O 1
ATOM 2875 N N . ILE A 1 368 ? 88.397 11.975 -18.018 1.00 30.59 368 ILE A N 1
ATOM 2876 C CA . ILE A 1 368 ? 89.176 11.358 -19.129 1.00 30.59 368 ILE A CA 1
ATOM 2877 C C . ILE A 1 368 ? 90.133 10.220 -18.714 1.00 30.59 368 ILE A C 1
ATOM 2879 O O . ILE A 1 368 ? 91.146 10.490 -18.084 1.00 30.59 368 ILE A O 1
ATOM 2883 N N . GLU A 1 369 ? 89.825 8.996 -19.177 1.00 28.98 369 GLU A N 1
ATOM 2884 C CA . GLU A 1 369 ? 90.687 7.972 -19.832 1.00 28.98 369 GLU A CA 1
ATOM 2885 C C . GLU A 1 369 ? 89.863 6.659 -19.952 1.00 28.98 369 GLU A C 1
ATOM 2887 O O . GLU A 1 369 ? 89.194 6.282 -18.993 1.00 28.98 369 GLU A O 1
ATOM 2892 N N . GLY A 1 370 ? 89.805 5.910 -21.062 1.00 28.56 370 GLY A N 1
ATOM 2893 C CA . GLY A 1 370 ? 90.271 6.115 -22.443 1.00 28.56 370 GLY A CA 1
ATOM 2894 C C . GLY A 1 370 ? 90.004 4.849 -23.299 1.00 28.56 370 GLY A C 1
ATOM 2895 O O . GLY A 1 370 ? 89.904 3.780 -22.711 1.00 28.56 370 GLY A O 1
ATOM 2896 N N . GLU A 1 371 ? 89.926 4.997 -24.639 1.00 30.58 371 GLU A N 1
ATOM 2897 C CA . GLU A 1 371 ? 90.248 3.982 -25.696 1.00 30.58 371 GLU A CA 1
ATOM 2898 C C . GLU A 1 371 ? 89.472 2.621 -25.703 1.00 30.58 371 GLU A C 1
ATOM 2900 O O . GLU A 1 371 ? 88.903 2.212 -24.702 1.00 30.58 371 GLU A O 1
ATOM 2905 N N . GLU A 1 372 ? 89.368 1.769 -26.739 1.00 31.20 372 GLU A N 1
ATOM 2906 C CA . GLU A 1 372 ? 89.452 1.754 -28.227 1.00 31.20 372 GLU A CA 1
ATOM 2907 C C . GLU A 1 372 ? 88.955 0.335 -28.670 1.00 31.20 372 GLU A C 1
ATOM 2909 O O . GLU A 1 372 ? 89.011 -0.591 -27.862 1.00 31.20 372 GLU A O 1
ATOM 2914 N N . GLN A 1 373 ? 88.524 -0.018 -29.894 1.00 30.44 373 GLN A N 1
ATOM 2915 C CA . GLN A 1 373 ? 87.829 0.639 -31.022 1.00 30.44 373 GLN A CA 1
ATOM 2916 C C . GLN A 1 373 ? 87.427 -0.484 -32.045 1.00 30.44 373 GLN A C 1
ATOM 2918 O O . GLN A 1 373 ? 87.510 -1.662 -31.707 1.00 30.44 373 GLN A O 1
ATOM 2923 N N . HIS A 1 374 ? 87.071 -0.141 -33.299 1.00 30.91 374 HIS A N 1
ATOM 2924 C CA . HIS A 1 374 ? 87.211 -0.982 -34.519 1.00 30.91 374 HIS A CA 1
ATOM 2925 C C . HIS A 1 374 ? 86.249 -2.200 -34.752 1.00 30.91 374 HIS A C 1
ATOM 2927 O O . HIS A 1 374 ? 86.357 -3.218 -34.082 1.00 30.91 374 HIS A O 1
ATOM 2933 N N . THR A 1 375 ? 85.213 -2.127 -35.628 1.00 28.78 375 THR A N 1
ATOM 2934 C CA . THR A 1 375 ? 85.141 -2.256 -37.137 1.00 28.78 375 THR A CA 1
ATOM 2935 C C . THR A 1 375 ? 84.905 -3.706 -37.661 1.00 28.78 375 THR A C 1
ATOM 2937 O O . THR A 1 375 ? 85.222 -4.628 -36.923 1.00 28.78 375 THR A O 1
ATOM 2940 N N . LEU A 1 376 ? 84.403 -4.047 -38.876 1.00 28.95 376 LEU A N 1
ATOM 2941 C CA . LEU A 1 376 ? 83.946 -3.349 -40.118 1.00 28.95 376 LEU A CA 1
ATOM 2942 C C . LEU A 1 376 ? 83.106 -4.308 -41.033 1.00 28.95 376 LEU A C 1
ATOM 2944 O O . LEU A 1 376 ? 82.991 -5.485 -40.709 1.00 28.95 376 LEU A O 1
ATOM 2948 N N . GLU A 1 377 ? 82.653 -3.793 -42.198 1.00 28.97 377 GLU A N 1
ATOM 2949 C CA . GLU A 1 377 ? 82.280 -4.470 -43.483 1.00 28.97 377 GLU A CA 1
ATOM 2950 C C . GLU A 1 377 ? 81.014 -5.370 -43.524 1.00 28.97 377 GLU A C 1
ATOM 2952 O O . GLU A 1 377 ? 80.806 -6.209 -42.657 1.00 28.97 377 GLU A O 1
ATOM 2957 N N . GLU A 1 378 ? 80.022 -5.230 -44.425 1.00 29.27 378 GLU A N 1
ATOM 2958 C CA . GLU A 1 378 ? 79.868 -4.867 -45.869 1.00 29.27 378 GLU A CA 1
ATOM 2959 C C . GLU A 1 378 ? 79.784 -6.059 -46.861 1.00 29.27 378 GLU A C 1
ATOM 2961 O O . GLU A 1 378 ? 80.596 -6.979 -46.845 1.00 29.27 378 GLU A O 1
ATOM 2966 N N . GLY A 1 379 ? 78.796 -6.016 -47.774 1.00 26.38 379 GLY A N 1
ATOM 2967 C CA . GLY A 1 379 ? 78.617 -6.952 -48.902 1.00 26.38 379 GLY A CA 1
ATOM 2968 C C . GLY A 1 379 ? 77.273 -6.753 -49.652 1.00 26.38 379 GLY A C 1
ATOM 2969 O O . GLY A 1 379 ? 76.311 -6.331 -49.012 1.00 26.38 379 GLY A O 1
ATOM 2970 N N . PRO A 1 380 ? 77.169 -6.961 -50.991 1.00 40.12 380 PRO A N 1
ATOM 2971 C CA . PRO A 1 380 ? 76.438 -5.993 -51.831 1.00 40.12 380 PRO A CA 1
ATOM 2972 C C . PRO A 1 380 ? 75.244 -6.500 -52.698 1.00 40.12 380 PRO A C 1
ATOM 2974 O O . PRO A 1 380 ? 74.775 -7.629 -52.589 1.00 40.12 380 PRO A O 1
ATOM 2977 N N . ARG A 1 381 ? 74.734 -5.570 -53.530 1.00 28.41 381 ARG A N 1
ATOM 2978 C CA . ARG A 1 381 ? 73.479 -5.513 -54.332 1.00 28.41 381 ARG A CA 1
ATOM 2979 C C . ARG A 1 381 ? 73.493 -6.293 -55.667 1.00 28.41 381 ARG A C 1
ATOM 2981 O O . ARG A 1 381 ? 74.571 -6.443 -56.224 1.00 28.41 381 ARG A O 1
ATOM 2988 N N . GLU A 1 382 ? 72.312 -6.525 -56.284 1.00 27.12 382 GLU A N 1
ATOM 2989 C CA . GLU A 1 382 ? 72.112 -6.375 -57.757 1.00 27.12 382 GLU A CA 1
ATOM 2990 C C . GLU A 1 382 ? 70.632 -6.272 -58.272 1.00 27.12 382 GLU A C 1
ATOM 2992 O O . GLU A 1 382 ? 69.877 -7.234 -58.285 1.00 27.12 382 GLU A O 1
ATOM 2997 N N . ASN A 1 383 ? 70.237 -5.055 -58.685 1.00 26.95 383 ASN A N 1
ATOM 2998 C CA . ASN A 1 383 ? 69.610 -4.589 -59.954 1.00 26.95 383 ASN A CA 1
ATOM 2999 C C . ASN A 1 383 ? 68.492 -5.288 -60.812 1.00 26.95 383 ASN A C 1
ATOM 3001 O O . ASN A 1 383 ? 68.684 -6.353 -61.384 1.00 26.95 383 ASN A O 1
ATOM 3005 N N . ILE A 1 384 ? 67.502 -4.433 -61.178 1.00 28.53 384 ILE A N 1
ATOM 3006 C CA . ILE A 1 384 ? 66.879 -4.162 -62.520 1.00 28.53 384 ILE A CA 1
ATOM 3007 C C . ILE A 1 384 ? 65.783 -5.088 -63.117 1.00 28.53 384 ILE A C 1
ATOM 3009 O O . ILE A 1 384 ? 65.998 -6.267 -63.367 1.00 28.53 384 ILE A O 1
ATOM 3013 N N . GLY A 1 385 ? 64.676 -4.465 -63.582 1.00 25.19 385 GLY A N 1
ATOM 3014 C CA . GLY A 1 385 ? 63.871 -4.956 -64.726 1.00 25.19 385 GLY A CA 1
ATOM 3015 C C . GLY A 1 385 ? 62.440 -4.391 -64.860 1.00 25.19 385 GLY A C 1
ATOM 3016 O O . GLY A 1 385 ? 61.532 -4.866 -64.191 1.00 25.19 385 GLY A O 1
ATOM 3017 N N . THR A 1 386 ? 62.196 -3.420 -65.754 1.00 27.19 386 THR A N 1
ATOM 3018 C CA . THR A 1 386 ? 60.866 -2.804 -66.017 1.00 27.19 386 THR A CA 1
ATOM 3019 C C . THR A 1 386 ? 60.247 -3.241 -67.357 1.00 27.19 386 THR A C 1
ATOM 3021 O O . THR A 1 386 ? 60.982 -3.665 -68.247 1.00 27.19 386 THR A O 1
ATOM 3024 N N . SER A 1 387 ? 58.921 -3.076 -67.562 1.00 25.22 387 SER A N 1
ATOM 3025 C CA . SER A 1 387 ? 58.363 -2.408 -68.774 1.00 25.22 387 SER A CA 1
ATOM 3026 C C . SER A 1 387 ? 56.820 -2.413 -68.960 1.00 25.22 387 SER A C 1
ATOM 3028 O O . SER A 1 387 ? 56.150 -3.435 -68.877 1.00 25.22 387 SER A O 1
ATOM 3030 N N . SER A 1 388 ? 56.327 -1.261 -69.446 1.00 26.69 388 SER A N 1
ATOM 3031 C CA . SER A 1 388 ? 55.305 -1.081 -70.508 1.00 26.69 388 SER A CA 1
ATOM 3032 C C . SER A 1 388 ? 53.783 -0.932 -70.220 1.00 26.69 388 SER A C 1
ATOM 3034 O O . SER A 1 388 ? 53.048 -1.885 -69.999 1.00 26.69 388 SER A O 1
ATOM 3036 N N . ASN A 1 389 ? 53.327 0.304 -70.495 1.00 26.33 389 ASN A N 1
ATOM 3037 C CA . ASN A 1 389 ? 52.279 0.696 -71.467 1.00 26.33 389 ASN A CA 1
ATOM 3038 C C . ASN A 1 389 ? 50.889 1.220 -71.029 1.00 26.33 389 ASN A C 1
ATOM 3040 O O . ASN A 1 389 ? 50.029 0.532 -70.491 1.00 26.33 389 ASN A O 1
ATOM 3044 N N . PHE A 1 390 ? 50.661 2.472 -71.453 1.00 24.14 390 PHE A N 1
ATOM 3045 C CA . PHE A 1 390 ? 49.401 3.216 -71.543 1.00 24.14 390 PHE A CA 1
ATOM 3046 C C . PHE A 1 390 ? 48.490 2.719 -72.686 1.00 24.14 390 PHE A C 1
ATOM 3048 O O . PHE A 1 390 ? 48.984 2.361 -73.755 1.00 24.14 390 PHE A O 1
ATOM 3055 N N . SER A 1 391 ? 47.166 2.901 -72.547 1.00 27.62 391 SER A N 1
ATOM 3056 C CA . SER A 1 391 ? 46.368 3.898 -73.316 1.00 27.62 391 SER A CA 1
ATOM 3057 C C . SER A 1 391 ? 44.894 3.493 -73.522 1.00 27.62 391 SER A C 1
ATOM 3059 O O . SER A 1 391 ? 44.593 2.517 -74.199 1.00 27.62 391 SER A O 1
ATOM 3061 N N . ASN A 1 392 ? 43.941 4.282 -73.010 1.00 27.55 392 ASN A N 1
ATOM 3062 C CA . ASN A 1 392 ? 43.197 5.291 -73.792 1.00 27.55 392 ASN A CA 1
ATOM 3063 C C . ASN A 1 392 ? 41.935 5.795 -73.070 1.00 27.55 392 ASN A C 1
ATOM 3065 O O . ASN A 1 392 ? 41.294 5.091 -72.296 1.00 27.55 392 ASN A O 1
ATOM 3069 N N . TRP A 1 393 ? 41.571 7.042 -73.366 1.00 24.92 393 TRP A N 1
ATOM 3070 C CA . TRP A 1 393 ? 40.526 7.810 -72.689 1.00 24.92 393 TRP A CA 1
ATOM 3071 C C . TRP A 1 393 ? 39.482 8.259 -73.720 1.00 24.92 393 TRP A C 1
ATOM 3073 O O . TRP A 1 393 ? 39.845 8.733 -74.795 1.00 24.92 393 TRP A O 1
ATOM 3083 N N . SER A 1 394 ? 38.186 8.141 -73.416 1.00 28.56 394 SER A N 1
ATOM 3084 C CA . SER A 1 394 ? 37.125 8.757 -74.228 1.00 28.56 394 SER A CA 1
ATOM 3085 C C . SER A 1 394 ? 36.095 9.426 -73.320 1.00 28.56 394 SER A C 1
ATOM 3087 O O . SER A 1 394 ? 35.489 8.798 -72.453 1.00 28.56 394 SER A O 1
ATOM 3089 N N . GLY A 1 395 ? 35.964 10.745 -73.454 1.00 28.59 395 GLY A N 1
ATOM 3090 C CA . GLY A 1 395 ? 35.219 11.561 -72.500 1.00 28.59 395 GLY A CA 1
ATOM 3091 C C . GLY A 1 395 ? 33.713 11.614 -72.757 1.00 28.59 395 GLY A C 1
ATOM 3092 O O . GLY A 1 395 ? 33.244 11.571 -73.894 1.00 28.59 395 GLY A O 1
ATOM 3093 N N . ARG A 1 396 ? 32.949 11.852 -71.686 1.00 27.17 396 ARG A N 1
ATOM 3094 C CA . ARG A 1 396 ? 31.624 12.483 -71.753 1.00 27.17 396 ARG A CA 1
ATOM 3095 C C . ARG A 1 396 ? 31.534 13.578 -70.697 1.00 27.17 396 ARG A C 1
ATOM 3097 O O . ARG A 1 396 ? 31.642 13.295 -69.509 1.00 27.17 396 ARG A O 1
ATOM 3104 N N . ARG A 1 397 ? 31.276 14.818 -71.121 1.00 28.64 397 ARG A N 1
ATOM 3105 C CA . ARG A 1 397 ? 30.810 15.870 -70.205 1.00 28.64 397 ARG A CA 1
ATOM 3106 C C . ARG A 1 397 ? 29.401 15.504 -69.721 1.00 28.64 397 ARG A C 1
ATOM 3108 O O . ARG A 1 397 ? 28.552 15.155 -70.541 1.00 28.64 397 ARG A O 1
ATOM 3115 N N . ARG A 1 398 ? 29.136 15.634 -68.422 1.00 30.06 398 ARG A N 1
ATOM 3116 C CA . ARG A 1 398 ? 27.780 15.699 -67.853 1.00 30.06 398 ARG A CA 1
ATOM 3117 C C . ARG A 1 398 ? 27.654 16.983 -67.034 1.00 30.06 398 ARG A C 1
ATOM 3119 O O . ARG A 1 398 ? 28.622 17.410 -66.413 1.00 30.06 398 ARG A O 1
ATOM 3126 N N . GLN A 1 399 ? 26.485 17.613 -67.106 1.00 30.17 399 GLN A N 1
ATOM 3127 C CA . GLN A 1 399 ? 26.150 18.812 -66.334 1.00 30.17 399 GLN A CA 1
ATOM 3128 C C . GLN A 1 399 ? 25.854 18.451 -64.865 1.00 30.17 399 GLN A C 1
ATOM 3130 O O . GLN A 1 399 ? 25.451 17.313 -64.605 1.00 30.17 399 GLN A O 1
ATOM 3135 N N . PRO A 1 400 ? 26.030 19.388 -63.915 1.00 31.27 400 PRO A N 1
ATOM 3136 C CA . PRO A 1 400 ? 25.667 19.169 -62.518 1.00 31.27 400 PRO A CA 1
ATOM 3137 C C . PRO A 1 400 ? 24.135 19.163 -62.327 1.00 31.27 400 PRO A C 1
ATOM 3139 O O . PRO A 1 400 ? 23.450 19.981 -62.948 1.00 31.27 400 PRO A O 1
ATOM 3142 N N . PRO A 1 401 ? 23.577 18.291 -61.466 1.00 30.48 401 PRO A N 1
ATOM 3143 C CA . PRO A 1 401 ? 22.185 18.383 -61.029 1.00 30.48 401 PRO A CA 1
ATOM 3144 C C . PRO A 1 401 ? 21.964 19.569 -60.080 1.00 30.48 401 PRO A C 1
ATOM 3146 O O . PRO A 1 401 ? 22.841 19.922 -59.295 1.00 30.48 401 PRO A O 1
ATOM 3149 N N . VAL A 1 402 ? 20.765 20.149 -60.125 1.00 33.12 402 VAL A N 1
ATOM 3150 C CA . VAL A 1 402 ? 20.328 21.247 -59.252 1.00 33.12 402 VAL A CA 1
ATOM 3151 C C . VAL A 1 402 ? 19.456 20.686 -58.132 1.00 33.12 402 VAL A C 1
ATOM 3153 O O . VAL A 1 402 ? 18.355 20.218 -58.420 1.00 33.12 402 VAL A O 1
ATOM 3156 N N . TRP A 1 403 ? 19.893 20.792 -56.872 1.00 27.17 403 TRP A N 1
ATOM 3157 C CA . TRP A 1 403 ? 19.010 20.615 -55.711 1.00 27.17 403 TRP A CA 1
ATOM 3158 C C . TRP A 1 403 ? 19.324 21.636 -54.611 1.00 27.17 403 TRP A C 1
ATOM 3160 O O . TRP A 1 403 ? 20.305 21.505 -53.885 1.00 27.17 403 TRP A O 1
ATOM 3170 N N . MET A 1 404 ? 18.455 22.631 -54.450 1.00 25.47 404 MET A N 1
ATOM 3171 C CA . MET A 1 404 ? 18.202 23.267 -53.159 1.00 25.47 404 MET A CA 1
ATOM 3172 C C . MET A 1 404 ? 16.877 24.028 -53.235 1.00 25.47 404 MET A C 1
ATOM 3174 O O . MET A 1 404 ? 16.606 24.622 -54.277 1.00 25.47 404 MET A O 1
ATOM 3178 N N . LYS A 1 405 ? 16.163 24.077 -52.100 1.00 29.41 405 LYS A N 1
ATOM 3179 C CA . LYS A 1 405 ? 15.078 25.025 -51.779 1.00 29.41 405 LYS A CA 1
ATOM 3180 C C . LYS A 1 405 ? 13.727 24.802 -52.495 1.00 29.41 405 LYS A C 1
ATOM 3182 O O . LYS A 1 405 ? 13.697 24.484 -53.676 1.00 29.41 405 LYS A O 1
ATOM 3187 N N . ASP A 1 406 ? 12.567 24.895 -51.835 1.00 29.91 406 ASP A N 1
ATOM 3188 C CA . ASP A 1 406 ? 12.237 25.233 -50.433 1.00 29.91 406 ASP A CA 1
ATOM 3189 C C . ASP A 1 406 ? 11.068 24.364 -49.920 1.00 29.91 406 ASP A C 1
ATOM 3191 O O . ASP A 1 406 ? 10.268 23.866 -50.711 1.00 29.91 406 ASP A O 1
ATOM 3195 N N . TYR A 1 407 ? 10.936 24.254 -48.595 1.00 27.58 407 TYR A N 1
ATOM 3196 C CA . TYR A 1 407 ? 9.635 24.142 -47.928 1.00 27.58 407 TYR A CA 1
ATOM 3197 C C . TYR A 1 407 ? 9.634 25.102 -46.735 1.00 27.58 407 TYR A C 1
ATOM 3199 O O . TYR A 1 407 ? 10.415 24.935 -45.798 1.00 27.58 407 TYR A O 1
ATOM 3207 N N . SER A 1 408 ? 8.747 26.088 -46.812 1.00 33.56 408 SER A N 1
ATOM 3208 C CA . SER A 1 408 ? 8.357 27.004 -45.742 1.00 33.56 408 SER A CA 1
ATOM 3209 C C . SER A 1 408 ? 6.829 27.028 -45.712 1.00 33.56 408 SER A C 1
ATOM 3211 O O . SER A 1 408 ? 6.224 26.934 -46.781 1.00 33.56 408 SER A O 1
ATOM 3213 N N . ASP A 1 409 ? 6.277 27.211 -44.511 1.00 41.41 409 ASP A N 1
ATOM 3214 C CA . ASP A 1 409 ? 4.849 27.264 -44.141 1.00 41.41 409 ASP A CA 1
ATOM 3215 C C . ASP A 1 409 ? 4.066 25.929 -44.198 1.00 41.41 409 ASP A C 1
ATOM 3217 O O . ASP A 1 409 ? 3.699 25.450 -45.295 1.00 41.41 409 ASP A O 1
#

Solvent-accessible surface area (backbone atoms only — not comparable to full-atom values): 26712 Å² total; per-residue (Å²): 138,85,81,84,76,73,81,85,72,84,74,80,64,72,64,43,44,28,33,64,35,37,45,90,96,40,81,42,48,27,37,61,35,86,85,35,70,59,21,34,32,8,43,73,48,53,73,68,44,84,84,62,68,74,62,45,87,59,98,63,92,45,68,46,98,83,73,46,75,50,61,67,80,18,29,37,69,40,77,35,27,47,85,95,45,79,44,78,40,70,27,35,32,25,71,59,90,51,45,22,35,44,5,43,46,55,40,56,80,41,57,49,44,80,38,78,86,82,34,28,41,26,48,70,85,44,84,40,74,37,48,78,41,58,65,98,43,72,35,49,26,19,30,67,49,68,48,72,45,54,43,70,36,76,47,76,42,60,21,32,74,61,68,64,91,95,60,79,85,72,76,44,52,23,41,34,37,58,48,98,83,76,32,85,91,87,49,54,45,54,54,74,40,82,41,58,52,54,90,59,33,80,43,47,34,35,26,81,43,91,52,71,45,75,47,50,52,64,41,76,58,28,36,32,34,65,64,87,72,92,71,89,68,71,76,74,64,83,58,82,78,74,74,67,55,72,67,60,45,52,51,47,60,68,66,35,79,85,49,54,78,67,54,40,49,51,50,52,54,50,50,64,74,45,51,90,76,55,67,90,49,101,74,58,79,70,87,71,84,89,67,86,86,75,87,84,62,77,91,61,76,91,75,88,76,80,81,78,87,69,58,77,92,48,41,71,58,51,54,54,52,50,52,60,32,45,79,58,70,74,40,82,70,92,72,85,68,78,75,85,78,88,85,80,94,81,91,82,86,87,85,86,85,84,81,86,81,88,86,86,91,86,81,90,82,90,81,92,87,79,93,87,80,87,90,83,88,92,85,88,88,87,86,91,88,90,87,88,87,88,89,89,86,83,88,77,92,77,84,86,85,89,85,78,86,87,90,80,137

InterPro domains:
  IPR001969 Aspartic peptidase, active site [PS00141] (30-41)
  IPR001995 Peptidase A2A, retrovirus, catalytic [PS50175] (28-106)
  IPR021109 Aspartic peptidase domain superfamily [G3DSA:2.40.70.10] (6-133)
  IPR021109 Aspartic peptidase domain superfamily [SSF50630] (16-115)

pLDDT: mean 70.45, std 23.77, range [24.14, 95.56]

Secondary structure (DSSP, 8-state):
------------PPSEEEEEEEETTEEEEEEE-SS-SS-EEEHHHHHT-SSPPPPBP----PBPTTSPBP-EEEEEEEEEEETTEEEEEEEEEE--SSSEEE-HHHHHHTT-EEETTTTEEEETTEEEE-EEES---EEEEEESS-EEEPTTEEEEEEEEE-PPTT-PPPP-EEEEEE-TTTSTTTS-EE--EEEE-SSSEEEEEEE-SSSPEEE-TT-EEEEEEE-S-----------S--PPPHHHHHHHHHHHTT--HHHHHHHHHHHHHTGGGS-SSTT--PPPSS-------TTPPP--PPPP---HHHHHHHHHHHHHHHTTTSS--------SS---------------------------------------------------------PPPP-------

Mean predicted aligned error: 22.98 Å

Nearest PDB structures (foldseek):
  2i1a-assembly2_D  TM=9.082E-01  e=5.531E-07  Saccharomyces cerevisiae
  5yq8-assembly2_D  TM=8.056E-01  e=1.567E-07  Leishmania major
  4z2z-assembly1_B  TM=7.180E-01  e=1.192E-07  Saccharomyces cerevisiae S288C
  2i1a-assembly2_C  TM=8.189E-01  e=9.570E-07  Saccharomyces cerevisiae
  2i1a-assembly1_B  TM=8.065E-01  e=1.952E-06  Saccharomyces cerevisiae

Foldseek 3Di:
DDDPPDDDDPDADDFAWWFWKDDQNDIFTAGADAPAAAKEAEPVLQVVHPDHFDFDADPDFDADPVRDTWAWPGWDWDFMDGPNDTDIGTYIYTHDDGRIYDYPVNCVVQVWDQDPPQQWIQGVNRTGHIDGGDDPFKWWKWFQFKDKDAEQDKDKGKIATDDDPPDDDDWAWWWWDFDPPPAPPQHWDWDTDTFTRPRITITMTGHNHNHIHIGGGGHTGTMIGGDPDDDPPPPPVVPPPPDQDPVLVVVLVVVCPPPDPVVSVVSVVVCVVCVVVDDPDPLSPDDDPPDDDDDCPDPDDDDDDDDDDDPPVCPVVVVVVVVVCCVSVVDDPDPPPDPPDDDDDDDDDDDDDDDDDDDDDDDDDDDDDDDDDDDDDDDDDDDDDDDDDDDDDDDDDDDDDDDDDDDDD

Radius of gyration: 41.11 Å; Cα contacts (8 Å, |Δi|>4): 519; chains: 1; bounding box: 114×64×104 Å

Organism: Mytilus galloprovincialis (NCBI:txid29158)